Protein AF-0000000072257062 (afdb_homodimer)

InterPro domains:
  IPR001851 ABC transporter, permease [PF02653] (39-318)

pLDDT: mean 89.77, std 11.75, range [43.81, 98.81]

Sequence (664 aa):
MSDKYKDLLRKMAALAGLILLVIFFSVTNDYFFTSNNIMTVGLQTSTIALIGIGATCVILTGGIDLSTGSVVALSGVAAAMIVNAGVPVPLGMVLGILVGGICGLVNGILVTQMKLPPFIATLGMMMVARGLALYVTNAAPVSGMPESFAALGNGALFKIVEEGPNGLPKVVFAGIPYPVIIMIFITVLFTFALTKLKVGRYIYAIGSNEEAARLSGIKTNVVKIYAYVASGLLSGLTGVILASRLVTAQPNGGVAYELDAIASAVVGGTSLMGGVGTIPGTLIGSFIIGVLRNGLNMNGVSSFVQMIVIGLVIIVAVSLDQLRQSKKLGKKMSDKYKDLLRKMAALAGLILLVIFFSVTNDYFFTSNNIMTVGLQTSTIALIGIGATCVILTGGIDLSTGSVVALSGVAAAMIVNAGVPVPLGMVLGILVGGICGLVNGILVTQMKLPPFIATLGMMMVARGLALYVTNAAPVSGMPESFAALGNGALFKIVEEGPNGLPKVVFAGIPYPVIIMIFITVLFTFALTKLKVGRYIYAIGSNEEAARLSGIKTNVVKIYAYVASGLLSGLTGVILASRLVTAQPNGGVAYELDAIASAVVGGTSLMGGVGTIPGTLIGSFIIGVLRNGLNMNGVSSFVQMIVIGLVIIVAVSLDQLRQSKKLGKK

Solvent-accessible surface area (backbone atoms only — not comparable to full-atom values): 29947 Å² total; per-residue (Å²): 130,58,75,65,55,54,50,50,50,49,49,47,49,41,50,49,51,38,51,52,49,50,52,53,38,46,71,73,32,88,60,47,84,35,70,70,40,48,50,49,35,41,50,51,16,23,51,34,27,38,32,7,49,15,38,39,48,24,16,21,47,45,36,50,61,57,19,40,12,22,28,14,11,27,7,7,34,46,15,44,52,41,28,61,71,67,40,58,53,72,59,15,43,50,51,8,20,46,50,8,22,50,53,11,40,50,37,18,44,36,30,52,76,45,54,29,59,35,58,55,35,16,43,19,43,20,31,31,33,29,14,49,27,22,50,80,42,72,66,37,68,45,66,78,57,60,73,74,45,28,41,59,34,64,30,41,52,75,53,38,67,40,71,34,94,87,67,48,76,35,68,77,38,76,36,51,42,38,49,38,53,50,32,54,51,50,47,51,51,51,39,45,40,46,73,71,37,69,66,21,52,49,37,35,39,33,11,67,36,46,68,62,30,41,74,71,69,45,62,58,55,60,55,48,24,50,21,26,23,45,23,15,30,28,14,2,44,43,12,37,38,50,17,13,48,61,56,35,11,40,29,80,37,43,75,67,38,28,54,47,9,47,34,9,14,37,50,18,53,28,35,74,68,18,38,38,61,50,54,68,28,16,43,53,14,10,43,38,53,22,46,50,53,47,45,39,47,75,71,68,47,52,71,33,55,47,35,27,50,51,17,50,49,39,43,51,40,50,30,52,53,39,52,54,54,49,53,57,55,69,72,98,130,55,76,66,54,53,50,50,51,50,50,49,49,40,50,49,51,35,50,50,50,51,53,51,38,45,70,74,32,88,60,48,83,34,71,70,40,48,49,48,35,41,50,52,16,22,51,34,28,38,32,7,49,14,38,39,48,24,18,21,48,45,37,50,62,56,19,40,12,22,30,13,10,27,6,8,36,46,16,44,51,40,28,60,73,67,41,56,54,72,57,15,43,50,51,8,19,46,50,7,24,51,52,10,40,51,37,16,44,36,30,52,77,45,54,30,58,36,58,54,35,16,43,19,43,21,30,30,32,30,14,49,26,22,49,80,43,72,67,37,67,45,65,77,57,60,74,74,45,27,43,58,34,65,28,42,53,74,54,39,68,40,68,35,95,87,67,48,75,35,67,75,39,76,36,53,40,37,49,38,52,49,33,53,51,50,48,52,50,50,38,45,40,48,73,71,36,69,65,22,52,50,37,34,37,31,11,66,37,47,67,62,30,42,75,72,69,44,61,58,56,60,55,48,23,51,22,27,22,46,24,15,30,29,14,1,46,42,12,36,39,50,17,14,49,64,55,33,13,40,30,80,36,44,74,65,38,30,53,48,10,49,35,9,15,37,49,16,54,28,36,73,69,19,38,37,61,50,54,68,29,17,44,53,15,11,44,37,52,20,48,50,54,47,43,38,46,75,71,68,47,52,71,32,55,47,34,26,51,50,17,49,49,39,44,51,39,50,32,53,52,38,53,53,52,50,54,55,56,69,73,98

Structure (mmCIF, N/CA/C/O backbone):
data_AF-0000000072257062-model_v1
#
loop_
_entity.id
_entity.type
_entity.pdbx_description
1 polymer 'ABC D-ribose transporter permease protein RbsC'
#
loop_
_atom_site.group_PDB
_atom_site.id
_atom_site.type_symbol
_atom_site.label_atom_id
_atom_site.label_alt_id
_atom_site.label_comp_id
_atom_site.label_asym_id
_atom_site.label_entity_id
_atom_site.label_seq_id
_atom_site.pdbx_PDB_ins_code
_atom_site.Cartn_x
_atom_site.Cartn_y
_atom_sit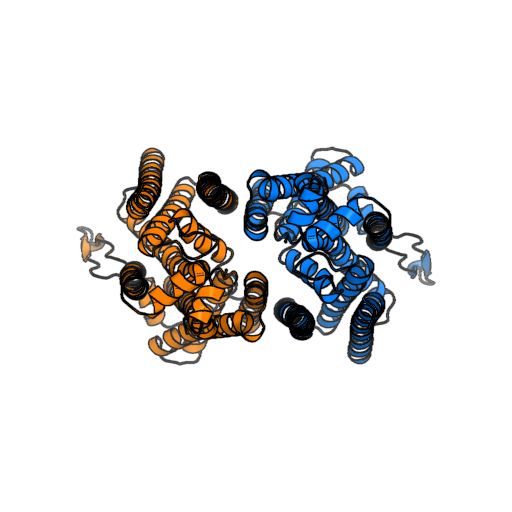e.Cartn_z
_atom_site.occupancy
_atom_site.B_iso_or_equiv
_atom_site.auth_seq_id
_atom_site.auth_comp_id
_atom_site.auth_asym_id
_atom_site.auth_atom_id
_atom_site.pdbx_PDB_model_num
ATOM 1 N N . MET A 1 1 ? -9.969 20 30.484 1 46.25 1 MET A N 1
ATOM 2 C CA . MET A 1 1 ? -8.609 20.375 30.109 1 46.25 1 MET A CA 1
ATOM 3 C C . MET A 1 1 ? -8.594 21.062 28.75 1 46.25 1 MET A C 1
ATOM 5 O O . MET A 1 1 ? -9.227 20.594 27.797 1 46.25 1 MET A O 1
ATOM 9 N N . SER A 1 2 ? -8.078 22.219 28.625 1 57.06 2 SER A N 1
ATOM 10 C CA . SER A 1 2 ? -8.086 23.062 27.422 1 57.06 2 SER A CA 1
ATOM 11 C C . SER A 1 2 ? -7.406 22.375 26.25 1 57.06 2 SER A C 1
ATOM 13 O O . SER A 1 2 ? -6.527 21.531 26.453 1 57.06 2 SER A O 1
ATOM 15 N N . ASP A 1 3 ? -7.926 22.344 25.078 1 62.56 3 ASP A N 1
ATOM 16 C CA . ASP A 1 3 ? -7.395 21.797 23.828 1 62.56 3 ASP A CA 1
ATOM 17 C C . ASP A 1 3 ? -5.895 22.078 23.703 1 62.56 3 ASP A C 1
ATOM 19 O O . ASP A 1 3 ? -5.145 21.25 23.188 1 62.56 3 ASP A O 1
ATOM 23 N N . LYS A 1 4 ? -5.508 23.172 24.312 1 64.25 4 LYS A N 1
ATOM 24 C CA . LYS A 1 4 ? -4.102 23.562 24.281 1 64.25 4 LYS A CA 1
ATOM 25 C C . LYS A 1 4 ? -3.262 22.656 25.188 1 64.25 4 LYS A C 1
ATOM 27 O O . LYS A 1 4 ? -2.143 22.281 24.828 1 64.25 4 LYS A O 1
ATOM 32 N N . TYR A 1 5 ? -3.834 22.344 26.312 1 66.31 5 TYR A N 1
ATOM 33 C CA . TYR A 1 5 ? -3.125 21.484 27.266 1 66.31 5 TYR A CA 1
ATOM 34 C C . TYR A 1 5 ? -2.979 20.078 26.719 1 66.31 5 TYR A C 1
ATOM 36 O O . TYR A 1 5 ? -1.929 19.453 26.891 1 66.31 5 TYR A O 1
ATOM 44 N N . LYS A 1 6 ? -3.959 19.703 26.062 1 68.88 6 LYS A N 1
ATOM 45 C CA . LYS A 1 6 ? -3.926 18.359 25.484 1 68.88 6 LYS A CA 1
ATOM 46 C C . LYS A 1 6 ? -2.875 18.266 24.375 1 68.88 6 LYS A C 1
ATOM 48 O O . LYS A 1 6 ? -2.176 17.25 24.266 1 68.88 6 LYS A O 1
ATOM 53 N N . ASP A 1 7 ? -2.719 19.312 23.688 1 71.38 7 ASP A N 1
ATOM 54 C CA . ASP A 1 7 ? -1.711 19.391 22.641 1 71.38 7 ASP A CA 1
ATOM 55 C C . ASP A 1 7 ? -0.302 19.375 23.219 1 71.38 7 ASP A C 1
ATOM 57 O O . ASP A 1 7 ? 0.594 18.719 22.688 1 71.38 7 ASP A O 1
ATOM 61 N N . LEU A 1 8 ? -0.219 20.047 24.266 1 72.81 8 LEU A N 1
ATOM 62 C CA . LEU A 1 8 ? 1.068 20.094 24.953 1 72.81 8 LEU A CA 1
ATOM 63 C C . LEU A 1 8 ? 1.453 18.734 25.516 1 72.81 8 LEU A C 1
ATOM 65 O O . LEU A 1 8 ? 2.613 18.328 25.422 1 72.81 8 LEU A O 1
ATOM 69 N N . LEU A 1 9 ? 0.492 18.078 26 1 72.88 9 LEU A N 1
ATOM 70 C CA . LEU A 1 9 ? 0.737 16.75 26.562 1 72.88 9 LEU A CA 1
ATOM 71 C C . LEU A 1 9 ? 1.148 15.766 25.484 1 72.88 9 LEU A C 1
ATOM 73 O O . LEU A 1 9 ? 2.018 14.922 25.703 1 72.88 9 LEU A O 1
ATOM 77 N N . ARG A 1 10 ? 0.587 15.945 24.359 1 74.38 10 ARG A N 1
ATOM 78 C CA . ARG A 1 10 ? 0.917 15.07 23.234 1 74.38 10 ARG A CA 1
ATOM 79 C C . ARG A 1 10 ? 2.35 15.305 22.766 1 74.38 10 ARG A C 1
ATOM 81 O O . ARG A 1 10 ? 3.084 14.352 22.5 1 74.38 10 ARG A O 1
ATOM 88 N N . LYS A 1 11 ? 2.625 16.453 22.719 1 76.44 11 LYS A N 1
ATOM 89 C CA . LYS A 1 11 ? 3.977 16.812 22.297 1 76.44 11 LYS A CA 1
ATOM 90 C C . LYS A 1 11 ? 5.012 16.328 23.312 1 76.44 11 LYS A C 1
ATOM 92 O O . LYS A 1 11 ? 6.082 15.844 22.922 1 76.44 11 LYS A O 1
ATOM 97 N N . MET A 1 12 ? 4.617 16.406 24.5 1 80.38 12 MET A N 1
ATOM 98 C CA . MET A 1 12 ? 5.527 15.984 25.562 1 80.38 12 MET A CA 1
ATOM 99 C C . MET A 1 12 ? 5.707 14.469 25.547 1 80.38 12 MET A C 1
ATOM 101 O O . MET A 1 12 ? 6.809 13.969 25.797 1 80.38 12 MET A O 1
ATOM 105 N N . ALA A 1 13 ? 4.645 13.852 25.203 1 79.31 13 ALA A N 1
ATOM 106 C CA . ALA A 1 13 ? 4.723 12.398 25.141 1 79.31 13 ALA A CA 1
ATOM 107 C C . ALA A 1 13 ? 5.633 11.945 24 1 79.31 13 ALA A C 1
ATOM 109 O O . ALA A 1 13 ? 6.426 11.016 24.172 1 79.31 13 ALA A O 1
ATOM 110 N N . ALA A 1 14 ? 5.465 12.578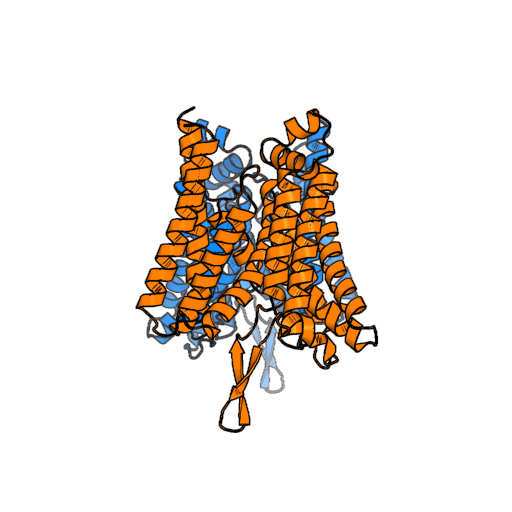 22.906 1 83.5 14 ALA A N 1
ATOM 111 C CA . ALA A 1 14 ? 6.309 12.242 21.766 1 83.5 14 ALA A CA 1
ATOM 112 C C . ALA A 1 14 ? 7.777 12.539 22.047 1 83.5 14 ALA A C 1
ATOM 114 O O . ALA A 1 14 ? 8.656 11.75 21.703 1 83.5 14 ALA A O 1
ATOM 115 N N . LEU A 1 15 ? 7.969 13.641 22.703 1 89.25 15 LEU A N 1
ATOM 116 C CA . LEU A 1 15 ? 9.336 14.031 23.047 1 89.25 15 LEU A CA 1
ATOM 117 C C . LEU A 1 15 ? 9.93 13.07 24.062 1 89.25 15 LEU A C 1
ATOM 119 O O . LEU A 1 15 ? 11.117 12.727 23.984 1 89.25 15 LEU A O 1
ATOM 123 N N . ALA A 1 16 ? 9.117 12.672 25 1 89.5 16 ALA A N 1
ATOM 124 C CA . ALA A 1 16 ? 9.57 11.703 25.984 1 89.5 16 ALA A CA 1
ATOM 125 C C . ALA A 1 16 ? 9.938 10.375 25.328 1 89.5 16 ALA A C 1
ATOM 127 O O . ALA A 1 16 ? 10.93 9.742 25.703 1 89.5 16 ALA A O 1
ATOM 128 N N . GLY A 1 17 ? 9.148 9.992 24.359 1 87.62 17 GLY A N 1
ATOM 129 C CA . GLY A 1 17 ? 9.453 8.781 23.625 1 87.62 17 GLY A CA 1
ATOM 130 C C . GLY A 1 17 ? 10.773 8.867 22.875 1 87.62 17 GLY A C 1
ATOM 131 O O . GLY A 1 17 ? 11.547 7.902 22.859 1 87.62 17 GLY A O 1
ATOM 132 N N . LEU A 1 18 ? 10.969 10.008 22.297 1 91.62 18 LEU A N 1
ATOM 133 C CA . LEU A 1 18 ? 12.219 10.219 21.578 1 91.62 18 LEU A CA 1
ATOM 134 C C . LEU A 1 18 ? 13.406 10.156 22.531 1 91.62 18 LEU A C 1
ATOM 136 O O . LEU A 1 18 ? 14.414 9.5 22.234 1 91.62 18 LEU A O 1
ATOM 140 N N . ILE A 1 19 ? 13.281 10.805 23.672 1 93.56 19 ILE A N 1
ATOM 141 C CA . ILE A 1 19 ? 14.367 10.844 24.641 1 93.56 19 ILE A CA 1
ATOM 142 C C . ILE A 1 19 ? 14.641 9.438 25.172 1 93.56 19 ILE A C 1
ATOM 144 O O . ILE A 1 19 ? 15.797 9.039 25.312 1 93.56 19 ILE A O 1
ATOM 148 N N . LEU A 1 20 ? 13.609 8.68 25.438 1 92.5 20 LEU A N 1
ATOM 149 C CA . LEU A 1 20 ? 13.75 7.309 25.906 1 92.5 20 LEU A CA 1
ATOM 150 C C . LEU A 1 20 ? 14.477 6.457 24.859 1 92.5 20 LEU A C 1
ATOM 152 O O . LEU A 1 20 ? 15.32 5.625 25.219 1 92.5 20 LEU A O 1
ATOM 156 N N . LEU A 1 21 ? 14.125 6.672 23.641 1 92.25 21 LEU A N 1
ATOM 157 C CA . LEU A 1 21 ? 14.781 5.93 22.562 1 92.25 21 LEU A CA 1
ATOM 158 C C . LEU A 1 21 ? 16.266 6.285 22.469 1 92.25 21 LEU A C 1
ATOM 160 O O . LEU A 1 21 ? 17.094 5.406 22.281 1 92.25 21 LEU A O 1
ATOM 164 N N . VAL A 1 22 ? 16.531 7.574 22.594 1 93.19 22 VAL A N 1
ATOM 165 C CA . VAL A 1 22 ? 17.906 8.047 22.531 1 93.19 22 VAL A CA 1
ATOM 166 C C . VAL A 1 22 ? 18.719 7.453 23.688 1 93.19 22 VAL A C 1
ATOM 168 O O . VAL A 1 22 ? 19.828 6.98 23.484 1 93.19 22 VAL A O 1
ATOM 171 N N . ILE A 1 23 ? 18.141 7.457 24.844 1 93.19 23 ILE A N 1
ATOM 172 C CA . ILE A 1 23 ? 18.812 6.887 26.016 1 93.19 23 ILE A CA 1
ATOM 173 C C . ILE A 1 23 ? 19.016 5.387 25.812 1 93.19 23 ILE A C 1
ATOM 175 O O . ILE A 1 23 ? 20.109 4.863 26.062 1 93.19 23 ILE A O 1
ATOM 179 N N . PHE A 1 24 ? 18.047 4.719 25.344 1 93.62 24 PHE A N 1
ATOM 180 C CA . PHE A 1 24 ? 18.109 3.275 25.125 1 93.62 24 PHE A CA 1
ATOM 181 C C . PHE A 1 24 ? 19.234 2.92 24.156 1 93.62 24 PHE A C 1
ATOM 183 O O . PHE A 1 24 ? 20.062 2.057 24.469 1 93.62 24 PHE A O 1
ATOM 190 N N . PHE A 1 25 ? 19.281 3.633 23.031 1 93.12 25 PHE A N 1
ATOM 191 C CA . PHE A 1 25 ? 20.281 3.275 22.031 1 93.12 25 PHE A CA 1
ATOM 192 C C . PHE A 1 25 ? 21.656 3.785 22.438 1 93.12 25 PHE A C 1
ATOM 194 O O . PHE A 1 25 ? 22.672 3.236 22 1 93.12 25 PHE A O 1
ATOM 201 N N . SER A 1 26 ? 21.703 4.82 23.25 1 91.06 26 SER A N 1
ATOM 202 C CA . SER A 1 26 ? 22.984 5.305 23.766 1 91.06 26 SER A CA 1
ATOM 203 C C . SER A 1 26 ? 23.641 4.273 24.688 1 91.06 26 SER A C 1
ATOM 205 O O . SER A 1 26 ? 24.859 4.164 24.734 1 91.06 26 SER A O 1
ATOM 207 N N . VAL A 1 27 ? 22.844 3.545 25.344 1 92.19 27 VAL A N 1
ATOM 208 C CA . VAL A 1 27 ? 23.344 2.547 26.281 1 92.19 27 VAL A CA 1
ATOM 209 C C . VAL A 1 27 ? 23.672 1.257 25.531 1 92.19 27 VAL A C 1
ATOM 211 O O . VAL A 1 27 ? 24.609 0.536 25.906 1 92.19 27 VAL A O 1
ATOM 214 N N . THR A 1 28 ? 23.047 0.992 24.516 1 91.75 28 THR A N 1
ATOM 215 C CA . THR A 1 28 ? 23.203 -0.284 23.828 1 91.75 28 THR A CA 1
ATOM 216 C C . THR A 1 28 ? 24.328 -0.211 22.797 1 91.75 28 THR A C 1
ATOM 218 O O . THR A 1 28 ? 24.828 -1.242 22.344 1 91.75 28 THR A O 1
ATOM 221 N N . ASN A 1 29 ? 24.688 1.008 22.406 1 90.44 29 ASN A N 1
ATOM 222 C CA . ASN A 1 29 ? 25.766 1.177 21.422 1 90.44 29 ASN A CA 1
ATOM 223 C C . ASN A 1 29 ? 26.688 2.332 21.812 1 90.44 29 ASN A C 1
ATOM 225 O O . ASN A 1 29 ? 26.25 3.484 21.859 1 90.44 29 ASN A O 1
ATOM 229 N N . ASP A 1 30 ? 27.906 2.111 21.859 1 87.94 30 ASP A N 1
ATOM 230 C CA . ASP A 1 30 ? 28.891 3.092 22.312 1 87.94 30 ASP A CA 1
ATOM 231 C C . ASP A 1 30 ? 29.109 4.184 21.266 1 87.94 30 ASP A C 1
ATOM 233 O O . ASP A 1 30 ? 29.578 5.277 21.578 1 87.94 30 ASP A O 1
ATOM 237 N N . TYR A 1 31 ? 28.781 3.904 20.109 1 86.38 31 TYR A N 1
ATOM 238 C CA . TYR A 1 31 ? 29.062 4.848 19.031 1 86.38 31 TYR A CA 1
ATOM 239 C C . TYR A 1 31 ? 27.844 5.695 18.719 1 86.38 31 TYR A C 1
ATOM 241 O O . TYR A 1 31 ? 27.859 6.477 17.766 1 86.38 31 TYR A O 1
ATOM 249 N N . PHE A 1 32 ? 26.891 5.586 19.562 1 90.81 32 PHE A N 1
ATOM 250 C CA . PHE A 1 32 ? 25.641 6.262 19.266 1 90.81 32 PHE A CA 1
ATOM 251 C C . PHE A 1 32 ? 25.812 7.777 19.297 1 90.81 32 PHE A C 1
ATOM 253 O O . PHE A 1 32 ? 25.266 8.484 18.453 1 90.81 32 PHE A O 1
ATOM 260 N N . PHE A 1 33 ? 26.609 8.367 20.188 1 87.5 33 PHE A N 1
ATOM 261 C CA . PHE A 1 33 ? 26.734 9.812 20.344 1 87.5 33 PHE A CA 1
ATOM 262 C C . PHE A 1 33 ? 27.953 10.344 19.594 1 87.5 33 PHE A C 1
ATOM 264 O O . PHE A 1 33 ? 28.391 11.469 19.844 1 87.5 33 PHE A O 1
ATOM 271 N N . THR A 1 34 ? 28.422 9.633 18.688 1 85.69 34 THR A N 1
ATOM 272 C CA . THR A 1 34 ? 29.531 10.133 17.875 1 85.69 34 THR A CA 1
ATOM 273 C C . THR A 1 34 ? 29.016 11.156 16.859 1 85.69 34 THR A C 1
ATOM 275 O O . THR A 1 34 ? 27.844 11.141 16.484 1 85.69 34 THR A O 1
ATOM 278 N N . SER A 1 35 ? 29.875 12.062 16.484 1 82.81 35 SER A N 1
ATOM 279 C CA . SER A 1 35 ? 29.516 13.086 15.516 1 82.81 35 SER A CA 1
ATOM 280 C C . SER A 1 35 ? 29.062 12.461 14.203 1 82.81 35 SER A C 1
ATOM 282 O O . SER A 1 35 ? 28.109 12.945 13.578 1 82.81 35 SER A O 1
ATOM 284 N N . ASN A 1 36 ? 29.734 11.398 13.836 1 83.81 36 ASN A N 1
ATOM 285 C CA . ASN A 1 36 ? 29.375 10.711 12.609 1 83.81 36 ASN A CA 1
ATOM 286 C C . ASN A 1 36 ? 27.953 10.156 12.672 1 83.81 36 ASN A C 1
ATOM 288 O O . ASN A 1 36 ? 27.188 10.273 11.711 1 83.81 36 ASN A O 1
ATOM 292 N N . ASN A 1 37 ? 27.625 9.617 13.812 1 89.69 37 ASN A N 1
ATOM 293 C CA . ASN A 1 37 ? 26.297 9.031 13.938 1 89.69 37 ASN A CA 1
ATOM 294 C C . ASN A 1 37 ? 25.219 10.102 14.031 1 89.69 37 ASN A C 1
ATOM 296 O O . ASN A 1 37 ? 24.125 9.93 13.508 1 89.69 37 ASN A O 1
ATOM 300 N N . ILE A 1 38 ? 25.516 11.125 14.633 1 88.5 38 ILE A N 1
ATOM 301 C CA . ILE A 1 38 ? 24.562 12.219 14.734 1 88.5 38 ILE A CA 1
ATOM 302 C C . ILE A 1 38 ? 24.25 12.773 13.352 1 88.5 38 ILE A C 1
ATOM 304 O O . ILE A 1 38 ? 23.094 13.086 13.039 1 88.5 38 ILE A O 1
ATOM 308 N N . MET A 1 39 ? 25.281 12.836 12.586 1 86.69 39 MET A N 1
ATOM 309 C CA . MET A 1 39 ? 25.078 13.297 11.219 1 86.69 39 MET A CA 1
ATOM 310 C C . MET A 1 39 ? 24.266 12.289 10.422 1 86.69 39 MET A C 1
ATOM 312 O O . MET A 1 39 ? 23.406 12.672 9.617 1 86.69 39 MET A O 1
ATOM 316 N N . THR A 1 40 ? 24.484 11.055 10.688 1 88.31 40 THR A N 1
ATOM 317 C CA . THR A 1 40 ? 23.734 10.008 10 1 88.31 40 THR A CA 1
ATOM 318 C C . THR A 1 40 ? 22.266 10.039 10.406 1 88.31 40 THR A C 1
ATOM 320 O O . THR A 1 40 ? 21.375 9.875 9.57 1 88.31 40 THR A O 1
ATOM 323 N N . VAL A 1 41 ? 22.047 10.227 11.594 1 91.75 41 VAL A N 1
ATOM 324 C CA . VAL A 1 41 ? 20.672 10.352 12.094 1 91.75 41 VAL A CA 1
ATOM 325 C C . VAL A 1 41 ? 20 11.57 11.469 1 91.75 41 VAL A C 1
ATOM 327 O O . VAL A 1 41 ? 18.844 11.5 11.062 1 91.75 41 VAL A O 1
ATOM 330 N N . GLY A 1 42 ? 20.734 12.641 11.391 1 92.06 42 GLY A N 1
ATOM 331 C CA . GLY A 1 42 ? 20.203 13.844 10.773 1 92.06 42 GLY A CA 1
ATOM 332 C C . GLY A 1 42 ? 19.828 13.648 9.32 1 92.06 42 GLY A C 1
ATOM 333 O O . GLY A 1 42 ? 18.75 14.086 8.883 1 92.06 42 GLY A O 1
ATOM 334 N N . LEU A 1 43 ? 20.703 12.969 8.656 1 90.75 43 LEU A N 1
ATOM 335 C CA . LEU A 1 43 ? 20.469 12.719 7.234 1 90.75 43 LEU A CA 1
ATOM 336 C C . LEU A 1 43 ? 19.266 11.812 7.039 1 90.75 43 LEU A C 1
ATOM 338 O O . LEU A 1 43 ? 18.391 12.086 6.203 1 90.75 43 LEU A O 1
ATOM 342 N N . GLN A 1 44 ? 19.172 10.758 7.793 1 91.25 44 GLN A N 1
ATOM 343 C CA . GLN A 1 44 ? 18.062 9.82 7.707 1 91.25 44 GLN A CA 1
ATOM 344 C C . GLN A 1 44 ? 16.75 10.484 8.109 1 91.25 44 GLN A C 1
ATOM 346 O O . GLN A 1 44 ? 15.719 10.289 7.457 1 91.25 44 GLN A O 1
ATOM 351 N N . THR A 1 45 ? 16.828 11.203 9.109 1 95.56 45 THR A N 1
ATOM 352 C CA . THR A 1 45 ? 15.641 11.891 9.609 1 95.56 45 THR A CA 1
ATOM 353 C C . THR A 1 45 ? 15.164 12.938 8.609 1 95.56 45 THR A C 1
ATOM 355 O O . THR A 1 45 ? 13.961 13.156 8.461 1 95.56 45 THR A O 1
ATOM 358 N N . SER A 1 46 ? 16.125 13.57 7.965 1 96.44 46 SER A N 1
ATOM 359 C CA . SER A 1 46 ? 15.742 14.594 6.996 1 96.44 46 SER A CA 1
ATOM 360 C C . SER A 1 46 ? 14.859 14.008 5.898 1 96.44 46 SER A C 1
ATOM 362 O O . SER A 1 46 ? 13.875 14.633 5.488 1 96.44 46 SER A O 1
ATOM 364 N N . THR A 1 47 ? 15.188 12.852 5.434 1 96.06 47 THR A N 1
ATOM 365 C CA . THR A 1 47 ? 14.391 12.164 4.414 1 96.06 47 THR A CA 1
ATOM 366 C C . THR A 1 47 ? 12.992 11.859 4.934 1 96.06 47 THR A C 1
ATOM 368 O O . THR A 1 47 ? 12 12.156 4.266 1 96.06 47 THR A O 1
ATOM 371 N N . ILE A 1 48 ? 12.906 11.391 6.133 1 97 48 ILE A N 1
ATOM 372 C CA . ILE A 1 48 ? 11.641 11.008 6.742 1 97 48 ILE A CA 1
ATOM 373 C C . ILE A 1 48 ? 10.812 12.258 7.035 1 97 48 ILE A C 1
ATOM 375 O O . ILE A 1 48 ? 9.594 12.266 6.82 1 97 48 ILE A O 1
ATOM 379 N N . ALA A 1 49 ? 11.492 13.25 7.457 1 98.31 49 ALA A N 1
ATOM 380 C CA . ALA A 1 49 ? 10.805 14.484 7.828 1 98.31 49 ALA A CA 1
ATOM 381 C C . ALA A 1 49 ? 10.188 15.156 6.602 1 98.31 49 ALA A C 1
ATOM 383 O O . ALA A 1 49 ? 9.055 15.648 6.664 1 98.31 49 ALA A O 1
ATOM 384 N N . LEU A 1 50 ? 10.914 15.195 5.535 1 98.56 50 LEU A N 1
ATOM 385 C CA . LEU A 1 50 ? 10.414 15.852 4.332 1 98.56 50 LEU A CA 1
ATOM 386 C C . LEU A 1 50 ? 9.156 15.156 3.816 1 98.56 50 LEU A C 1
ATOM 388 O O . LEU A 1 50 ? 8.141 15.812 3.562 1 98.56 50 LEU A O 1
ATOM 392 N N . ILE A 1 51 ? 9.203 13.867 3.715 1 98.38 51 ILE A N 1
ATOM 393 C CA . ILE A 1 51 ? 8.023 13.156 3.229 1 98.38 51 ILE A CA 1
ATOM 394 C C . ILE A 1 51 ? 6.945 13.156 4.309 1 98.38 51 ILE A C 1
ATOM 396 O O . ILE A 1 51 ? 5.75 13.164 3.998 1 98.38 51 ILE A O 1
ATOM 400 N N . GLY A 1 52 ? 7.348 13.156 5.566 1 98.25 52 GLY A N 1
ATOM 401 C CA . GLY A 1 52 ? 6.398 13.227 6.668 1 98.25 52 GLY A CA 1
ATOM 402 C C . GLY A 1 52 ? 5.598 14.516 6.68 1 98.25 52 GLY A C 1
ATOM 403 O O . GLY A 1 52 ? 4.395 14.5 6.938 1 98.25 52 GLY A O 1
ATOM 404 N N . ILE A 1 53 ? 6.297 15.594 6.441 1 98.5 53 ILE A N 1
ATOM 405 C CA . ILE A 1 53 ? 5.633 16.891 6.387 1 98.5 53 ILE A CA 1
ATOM 406 C C . ILE A 1 53 ? 4.605 16.906 5.258 1 98.5 53 ILE A C 1
ATOM 408 O O . ILE A 1 53 ? 3.488 17.391 5.426 1 98.5 53 ILE A O 1
ATOM 412 N N . GLY A 1 54 ? 4.996 16.359 4.102 1 98.5 54 GLY A N 1
ATOM 413 C CA . GLY A 1 54 ? 4.035 16.203 3.02 1 98.5 54 GLY A CA 1
ATOM 414 C C . GLY A 1 54 ? 2.832 15.367 3.406 1 98.5 54 GLY A C 1
ATOM 415 O O . GLY A 1 54 ? 1.691 15.758 3.15 1 98.5 54 GLY A O 1
ATOM 416 N N . ALA A 1 55 ? 3.092 14.289 4.039 1 97.69 55 ALA A N 1
ATOM 417 C CA . ALA A 1 55 ? 2.018 13.414 4.492 1 97.69 55 ALA A CA 1
ATOM 418 C C . ALA A 1 55 ? 1.11 14.125 5.492 1 97.69 55 ALA A C 1
ATOM 420 O O . ALA A 1 55 ? -0.108 13.93 5.48 1 97.69 55 ALA A O 1
ATOM 421 N N . THR A 1 56 ? 1.709 14.906 6.359 1 97.88 56 THR A N 1
ATOM 422 C CA . THR A 1 56 ? 0.946 15.633 7.367 1 97.88 56 THR A CA 1
ATOM 423 C C . THR A 1 56 ? -0.068 16.562 6.711 1 97.88 56 THR A C 1
ATOM 425 O O . THR A 1 56 ? -1.224 16.625 7.133 1 97.88 56 THR A O 1
ATOM 428 N N . CYS A 1 57 ? 0.323 17.266 5.68 1 98.38 57 CYS A N 1
ATOM 429 C CA . CYS A 1 57 ? -0.583 18.172 4.984 1 98.38 57 CYS A CA 1
ATOM 430 C C . CYS A 1 57 ? -1.788 17.422 4.43 1 98.38 57 CYS A C 1
ATOM 432 O O . CYS A 1 57 ? -2.918 17.906 4.512 1 98.38 57 CYS A O 1
ATOM 434 N N . VAL A 1 58 ? -1.54 16.266 3.916 1 98.31 58 VAL A N 1
ATOM 435 C CA . VAL A 1 58 ? -2.609 15.484 3.314 1 98.31 58 VAL A CA 1
ATOM 436 C C . VAL A 1 58 ? -3.482 14.875 4.41 1 98.31 58 VAL A C 1
ATOM 438 O O . VAL A 1 58 ? -4.711 14.906 4.32 1 98.31 58 VAL A O 1
ATOM 441 N N . ILE A 1 59 ? -2.857 14.383 5.453 1 96.56 59 ILE A N 1
ATOM 442 C CA . ILE A 1 59 ? -3.574 13.727 6.539 1 96.56 59 ILE A CA 1
ATOM 443 C C . ILE A 1 59 ? -4.449 14.742 7.27 1 96.56 59 ILE A C 1
ATOM 445 O O . ILE A 1 59 ? -5.562 14.422 7.691 1 96.56 59 ILE A O 1
ATOM 449 N N . LEU A 1 60 ? -4.047 15.93 7.383 1 97.31 60 LEU A N 1
ATOM 450 C CA . LEU A 1 60 ? -4.809 16.969 8.062 1 97.31 60 LEU A CA 1
ATOM 451 C C . LEU A 1 60 ? -6.141 17.203 7.355 1 97.31 60 LEU A C 1
ATOM 453 O O . LEU A 1 60 ? -7.109 17.641 7.984 1 97.31 60 LEU A O 1
ATOM 457 N N . THR A 1 61 ? -6.172 16.922 6.074 1 97.31 61 THR A N 1
ATOM 458 C CA . THR A 1 61 ? -7.414 17.094 5.328 1 97.31 61 THR A CA 1
ATOM 459 C C . THR A 1 61 ? -8.273 15.836 5.395 1 97.31 61 THR A C 1
ATOM 461 O O . THR A 1 61 ? -9.352 15.789 4.805 1 97.31 61 THR A O 1
ATOM 464 N N . GLY A 1 62 ? -7.746 14.852 6 1 94.12 62 GLY A N 1
ATOM 465 C CA . GLY A 1 62 ? -8.477 13.602 6.09 1 94.12 62 GLY A CA 1
ATOM 466 C C . GLY A 1 62 ? -8.094 12.609 5.004 1 94.12 62 GLY A C 1
ATOM 467 O O . GLY A 1 62 ? -8.758 11.586 4.832 1 94.12 62 GLY A O 1
ATOM 468 N N . GLY A 1 63 ? -7.066 12.93 4.277 1 94.38 63 GLY A N 1
ATOM 469 C CA . GLY A 1 63 ? -6.617 12.047 3.209 1 94.38 63 GLY A CA 1
ATOM 470 C C . GLY A 1 63 ? -5.344 11.297 3.549 1 94.38 63 GLY A C 1
ATOM 471 O O . GLY A 1 63 ? -4.836 11.398 4.668 1 94.38 63 GLY A O 1
ATOM 472 N N . ILE A 1 64 ? -4.906 10.391 2.672 1 93.38 64 ILE A N 1
ATOM 473 C CA . ILE A 1 64 ? -3.672 9.625 2.793 1 93.38 64 ILE A CA 1
ATOM 474 C C . ILE A 1 64 ? -2.971 9.555 1.438 1 93.38 64 ILE A C 1
ATOM 476 O O . ILE A 1 64 ? -3.627 9.477 0.396 1 93.38 64 ILE A O 1
ATOM 480 N N . ASP A 1 65 ? -1.775 9.711 1.451 1 96.31 65 ASP A N 1
ATOM 481 C CA . ASP A 1 65 ? -0.985 9.586 0.23 1 96.31 65 ASP A CA 1
ATOM 482 C C . ASP A 1 65 ? -0.046 8.383 0.305 1 96.31 65 ASP A C 1
ATOM 484 O O . ASP A 1 65 ? 1.018 8.453 0.923 1 96.31 65 ASP A O 1
ATOM 488 N N . LEU A 1 66 ? -0.358 7.359 -0.405 1 92.56 66 LEU A N 1
ATOM 489 C CA . LEU A 1 66 ? 0.442 6.141 -0.365 1 92.56 66 LEU A CA 1
ATOM 490 C C . LEU A 1 66 ? 1.476 6.133 -1.487 1 92.56 66 LEU A C 1
ATOM 492 O O . LEU A 1 66 ? 2.314 5.23 -1.558 1 92.56 66 LEU A O 1
ATOM 496 N N . SER A 1 67 ? 1.445 7.117 -2.309 1 96.31 67 SER A N 1
ATOM 497 C CA . SER A 1 67 ? 2.295 7.098 -3.494 1 96.31 67 SER A CA 1
ATOM 498 C C . SER A 1 67 ? 3.66 7.711 -3.207 1 96.31 67 SER A C 1
ATOM 500 O O . SER A 1 67 ? 4.543 7.707 -4.066 1 96.31 67 SER A O 1
ATOM 502 N N . THR A 1 68 ? 3.838 8.203 -2.008 1 96.88 68 THR A N 1
ATOM 503 C CA . THR A 1 68 ? 5.012 8.984 -1.64 1 96.88 68 THR A CA 1
ATOM 504 C C . THR A 1 68 ? 6.293 8.242 -2.014 1 96.88 68 THR A C 1
ATOM 506 O O . THR A 1 68 ? 7.191 8.82 -2.631 1 96.88 68 THR A O 1
ATOM 509 N N . GLY A 1 69 ? 6.402 7.031 -1.691 1 95.62 69 GLY A N 1
ATOM 510 C CA . GLY A 1 69 ? 7.609 6.27 -1.975 1 95.62 69 GLY A CA 1
ATOM 511 C C . GLY A 1 69 ? 7.91 6.152 -3.457 1 95.62 69 GLY A C 1
ATOM 512 O O . GLY A 1 69 ? 9.047 6.367 -3.885 1 95.62 69 GLY A O 1
ATOM 513 N N . SER A 1 70 ? 6.941 5.797 -4.242 1 96.62 70 SER A N 1
ATOM 514 C CA . SER A 1 70 ? 7.105 5.652 -5.684 1 96.62 70 SER A CA 1
ATOM 515 C C . SER A 1 70 ? 7.402 6.996 -6.344 1 96.62 70 SER A C 1
ATOM 517 O O . SER A 1 70 ? 8.156 7.062 -7.316 1 96.62 70 SER A O 1
ATOM 519 N N . VAL A 1 71 ? 6.816 8.031 -5.816 1 98.38 71 VAL A N 1
ATOM 520 C CA . VAL A 1 71 ? 7.027 9.367 -6.359 1 98.38 71 VAL A CA 1
ATOM 521 C C . VAL A 1 71 ? 8.453 9.836 -6.059 1 98.38 71 VAL A C 1
ATOM 523 O O . VAL A 1 71 ? 9.078 10.508 -6.879 1 98.38 71 VAL A O 1
ATOM 526 N N . VAL A 1 72 ? 8.945 9.453 -4.91 1 98.38 72 VAL A N 1
ATOM 527 C CA . VAL A 1 72 ? 10.336 9.727 -4.559 1 98.38 72 VAL A CA 1
ATOM 528 C C . VAL A 1 72 ? 11.266 9.094 -5.594 1 98.38 72 VAL A C 1
ATOM 530 O O . VAL A 1 72 ? 12.156 9.75 -6.121 1 98.38 72 VAL A O 1
ATOM 533 N N . ALA A 1 73 ? 11 7.852 -5.898 1 97.88 73 ALA A N 1
ATOM 534 C CA . ALA A 1 73 ? 11.828 7.129 -6.859 1 97.88 73 ALA A CA 1
ATOM 535 C C . ALA A 1 73 ? 11.727 7.75 -8.25 1 97.88 73 ALA A C 1
ATOM 537 O O . ALA A 1 73 ? 12.742 7.977 -8.914 1 97.88 73 ALA A O 1
ATOM 538 N N . LEU A 1 74 ? 10.539 8.031 -8.641 1 98.38 74 LEU A N 1
ATOM 539 C CA . LEU A 1 74 ? 10.305 8.57 -9.977 1 98.38 74 LEU A CA 1
ATOM 540 C C . LEU A 1 74 ? 10.961 9.938 -10.133 1 98.38 74 LEU A C 1
ATOM 542 O O . LEU A 1 74 ? 11.555 10.234 -11.172 1 98.38 74 LEU A O 1
ATOM 546 N N . SER A 1 75 ? 10.836 10.742 -9.172 1 98.75 75 SER A N 1
ATOM 547 C CA . SER A 1 75 ? 11.406 12.086 -9.219 1 98.75 75 SER A CA 1
ATOM 548 C C . SER A 1 75 ? 12.93 12.039 -9.266 1 98.75 75 SER A C 1
ATOM 550 O O . SER A 1 75 ? 13.547 12.797 -10.008 1 98.75 75 SER A O 1
ATOM 552 N N . GLY A 1 76 ? 13.516 11.203 -8.445 1 98.31 76 GLY A N 1
ATOM 553 C CA . GLY A 1 76 ? 14.961 11.031 -8.508 1 98.31 76 GLY A CA 1
ATOM 554 C C . GLY A 1 76 ? 15.445 10.555 -9.867 1 98.31 76 GLY A C 1
ATOM 555 O O . GLY A 1 76 ? 16.422 11.094 -10.406 1 98.31 76 GLY A O 1
ATOM 556 N N . VAL A 1 77 ? 14.75 9.578 -10.398 1 98.38 77 VAL A N 1
ATOM 557 C CA . VAL A 1 77 ? 15.078 9.023 -11.711 1 98.38 77 VAL A CA 1
ATOM 558 C C . VAL A 1 77 ? 14.93 10.102 -12.781 1 98.38 77 VAL A C 1
ATOM 560 O O . VAL A 1 77 ? 15.789 10.242 -13.656 1 98.38 77 VAL A O 1
ATOM 563 N N . ALA A 1 78 ? 13.836 10.844 -12.719 1 98.56 78 ALA A N 1
ATOM 564 C CA . ALA A 1 78 ? 13.594 11.914 -13.688 1 98.56 78 ALA A CA 1
ATOM 565 C C . ALA A 1 78 ? 14.711 12.953 -13.648 1 98.56 78 ALA A C 1
ATOM 567 O O . ALA A 1 78 ? 15.242 13.336 -14.688 1 98.56 78 ALA A O 1
ATOM 568 N N . ALA A 1 79 ? 15.086 13.359 -12.477 1 98.38 79 ALA A N 1
ATOM 569 C CA . ALA A 1 79 ? 16.156 14.336 -12.336 1 98.38 79 ALA A CA 1
ATOM 570 C C . ALA A 1 79 ? 17.469 13.812 -12.922 1 98.38 79 ALA A C 1
ATOM 572 O O . ALA A 1 79 ? 18.156 14.523 -13.656 1 98.38 79 ALA A O 1
ATOM 573 N N . ALA A 1 80 ? 17.781 12.594 -12.562 1 97.94 80 ALA A N 1
ATOM 574 C CA . ALA A 1 80 ? 19.031 11.977 -13.023 1 97.94 80 ALA A CA 1
ATOM 575 C C . ALA A 1 80 ? 19.047 11.867 -14.547 1 97.94 80 ALA A C 1
ATOM 577 O O . ALA A 1 80 ? 20.047 12.203 -15.188 1 97.94 80 ALA A O 1
ATOM 578 N N . MET A 1 81 ? 17.953 11.445 -15.094 1 97.94 81 MET A N 1
ATOM 579 C CA . MET A 1 81 ? 17.875 11.242 -16.547 1 97.94 81 MET A CA 1
ATOM 580 C C . MET A 1 81 ? 17.938 12.578 -17.281 1 97.94 81 MET A C 1
ATOM 582 O O . MET A 1 81 ? 18.547 12.68 -18.344 1 97.94 81 MET A O 1
ATOM 586 N N . ILE A 1 82 ? 17.281 13.578 -16.781 1 97.69 82 ILE A N 1
ATOM 587 C CA . ILE A 1 82 ? 17.266 14.898 -17.406 1 97.69 82 ILE A CA 1
ATOM 588 C C . ILE A 1 82 ? 18.656 15.508 -17.391 1 97.69 82 ILE A C 1
ATOM 590 O O . ILE A 1 82 ? 19.109 16.062 -18.391 1 97.69 82 ILE A O 1
ATOM 594 N N . VAL A 1 83 ? 19.328 15.352 -16.297 1 97.38 83 VAL A N 1
ATOM 595 C CA . VAL A 1 83 ? 20.688 15.875 -16.172 1 97.38 83 VAL A CA 1
ATOM 596 C C . VAL A 1 83 ? 21.625 15.117 -17.125 1 97.38 83 VAL A C 1
ATOM 598 O O . VAL A 1 83 ? 22.469 15.719 -17.781 1 97.38 83 VAL A O 1
ATOM 601 N N . ASN A 1 84 ? 21.438 13.797 -17.156 1 96.88 84 ASN A N 1
ATOM 602 C CA . ASN A 1 84 ? 22.25 12.984 -18.062 1 96.88 84 ASN A CA 1
ATOM 603 C C . ASN A 1 84 ? 22 13.336 -19.531 1 96.88 84 ASN A C 1
ATOM 605 O O . ASN A 1 84 ? 22.844 13.102 -20.391 1 96.88 84 ASN A O 1
ATOM 609 N N . ALA A 1 85 ? 20.859 13.891 -19.828 1 96.62 85 ALA A N 1
ATOM 610 C CA . ALA A 1 85 ? 20.516 14.305 -21.188 1 96.62 85 ALA A CA 1
ATOM 611 C C . ALA A 1 85 ? 21.156 15.648 -21.531 1 96.62 85 ALA A C 1
ATOM 613 O O . ALA A 1 85 ? 20.984 16.156 -22.641 1 96.62 85 ALA A O 1
ATOM 614 N N . GLY A 1 86 ? 21.812 16.312 -20.547 1 95.19 86 GLY A N 1
ATOM 615 C CA . GLY A 1 86 ? 22.562 17.516 -20.844 1 95.19 86 GLY A CA 1
ATOM 616 C C . GLY A 1 86 ? 22 18.766 -20.188 1 95.19 86 GLY A C 1
ATOM 617 O O . GLY A 1 86 ? 22.547 19.859 -20.328 1 95.19 86 GLY A O 1
ATOM 618 N N . VAL A 1 87 ? 20.969 18.609 -19.531 1 96.75 87 VAL A N 1
ATOM 619 C CA . VAL A 1 87 ? 20.344 19.734 -18.844 1 96.75 87 VAL A CA 1
ATOM 620 C C . VAL A 1 87 ? 21.172 20.109 -17.609 1 96.75 87 VAL A C 1
ATOM 622 O O . VAL A 1 87 ? 21.688 19.234 -16.906 1 96.75 87 VAL A O 1
ATOM 625 N N . PRO A 1 88 ? 21.328 21.422 -17.422 1 97.12 88 PRO A N 1
ATOM 626 C CA . PRO A 1 88 ? 22.078 21.844 -16.234 1 97.12 88 PRO A CA 1
ATOM 627 C C . PRO A 1 88 ? 21.5 21.25 -14.938 1 97.12 88 PRO A C 1
ATOM 629 O O . PRO A 1 88 ? 20.281 21.141 -14.789 1 97.12 88 PRO A O 1
ATOM 632 N N . VAL A 1 89 ? 22.344 20.922 -14.031 1 96.44 89 VAL A N 1
ATOM 633 C CA . VAL A 1 89 ? 22.047 20.172 -12.82 1 96.44 89 VAL A CA 1
ATOM 634 C C . VAL A 1 89 ? 20.938 20.875 -12.039 1 96.44 89 VAL A C 1
ATOM 636 O O . VAL A 1 89 ? 19.938 20.25 -11.688 1 96.44 89 VAL A O 1
ATOM 639 N N . PRO A 1 90 ? 21.031 22.172 -11.781 1 96.38 90 PRO A N 1
ATOM 640 C CA . PRO A 1 90 ? 19.969 22.812 -11 1 96.38 90 PRO A CA 1
ATOM 641 C C . PRO A 1 90 ? 18.609 22.734 -11.68 1 96.38 90 PRO A C 1
ATOM 643 O O . PRO A 1 90 ? 17.594 22.516 -11.008 1 96.38 90 PRO A O 1
ATOM 646 N N . LEU A 1 91 ? 18.594 22.844 -12.969 1 97.19 91 LEU A N 1
ATOM 647 C CA . LEU A 1 91 ? 17.344 22.766 -13.703 1 97.19 91 LEU A CA 1
ATOM 648 C C . LEU A 1 91 ? 16.797 21.328 -13.688 1 97.19 91 LEU A C 1
ATOM 650 O O . LEU A 1 91 ? 15.586 21.125 -13.57 1 97.19 91 LEU A O 1
ATOM 654 N N . GLY A 1 92 ? 17.719 20.391 -13.875 1 97.62 92 GLY A N 1
ATOM 655 C CA . GLY A 1 92 ? 17.297 19 -13.797 1 97.62 92 GLY A CA 1
ATOM 656 C C . GLY A 1 92 ? 16.703 18.625 -12.453 1 97.62 92 GLY A C 1
ATOM 657 O O . GLY A 1 92 ? 15.727 17.875 -12.383 1 97.62 92 GLY A O 1
ATOM 658 N N . MET A 1 93 ? 17.266 19.156 -11.445 1 97.62 93 MET A N 1
ATOM 659 C CA . MET A 1 93 ? 16.766 18.891 -10.094 1 97.62 93 MET A CA 1
ATOM 660 C C . MET A 1 93 ? 15.391 19.516 -9.891 1 97.62 93 MET A C 1
ATOM 662 O O . MET A 1 93 ? 14.5 18.891 -9.32 1 97.62 93 MET A O 1
ATOM 666 N N . VAL A 1 94 ? 15.211 20.703 -10.383 1 98.38 94 VAL A N 1
ATOM 667 C CA . VAL A 1 94 ? 13.922 21.375 -10.258 1 98.38 94 VAL A CA 1
ATOM 668 C C . VAL A 1 94 ? 12.859 20.609 -11.047 1 98.38 94 VAL A C 1
ATOM 670 O O . VAL A 1 94 ? 11.734 20.438 -10.57 1 98.38 94 VAL A O 1
ATOM 673 N N . LEU A 1 95 ? 13.227 20.156 -12.203 1 98.44 95 LEU A N 1
ATOM 674 C CA . LEU A 1 95 ? 12.281 19.406 -13.023 1 98.44 95 LEU A CA 1
ATOM 675 C C . LEU A 1 95 ? 11.914 18.078 -12.359 1 98.44 95 LEU A C 1
ATOM 677 O O . LEU A 1 95 ? 10.773 17.641 -12.461 1 98.44 95 LEU A O 1
ATOM 681 N N . GLY A 1 96 ? 12.922 17.422 -11.703 1 98.38 96 GLY A N 1
ATO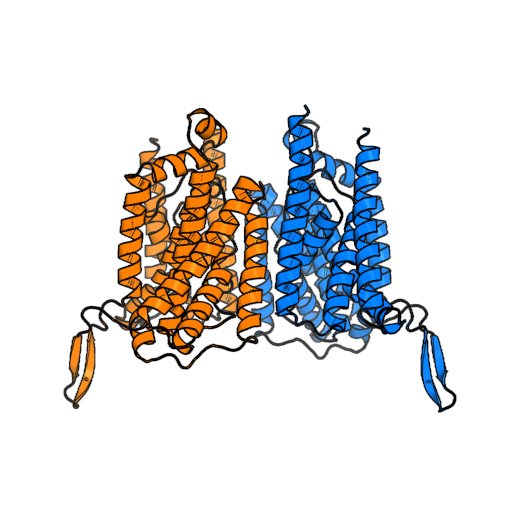M 682 C CA . GLY A 1 96 ? 12.617 16.234 -10.93 1 98.38 96 GLY A CA 1
ATOM 683 C C . GLY A 1 96 ? 11.617 16.484 -9.812 1 98.38 96 GLY A C 1
ATOM 684 O O . GLY A 1 96 ? 10.695 15.695 -9.609 1 98.38 96 GLY A O 1
ATOM 685 N N . ILE A 1 97 ? 11.812 17.594 -9.148 1 98.75 97 ILE A N 1
ATOM 686 C CA . ILE A 1 97 ? 10.906 17.984 -8.07 1 98.75 97 ILE A CA 1
ATOM 687 C C . ILE A 1 97 ? 9.516 18.25 -8.633 1 98.75 97 ILE A C 1
ATOM 689 O O . ILE A 1 97 ? 8.516 17.828 -8.055 1 98.75 97 ILE A O 1
ATOM 693 N N . LEU A 1 98 ? 9.43 18.859 -9.805 1 98.75 98 LEU A N 1
ATOM 694 C CA . LEU A 1 98 ? 8.156 19.172 -10.438 1 98.75 98 LEU A CA 1
ATOM 695 C C . LEU A 1 98 ? 7.43 17.906 -10.875 1 98.75 98 LEU A C 1
ATOM 697 O O . LEU A 1 98 ? 6.195 17.859 -10.852 1 98.75 98 LEU A O 1
ATOM 701 N N . VAL A 1 99 ? 8.203 16.875 -11.242 1 98.75 99 VAL A N 1
ATOM 702 C CA . VAL A 1 99 ? 7.578 15.586 -11.547 1 98.75 99 VAL A CA 1
ATOM 703 C C . VAL A 1 99 ? 6.801 15.094 -10.328 1 98.75 99 VAL A C 1
ATOM 705 O O . VAL A 1 99 ? 5.68 14.602 -10.461 1 98.75 99 VAL A O 1
ATOM 708 N N . GLY A 1 100 ? 7.434 15.219 -9.148 1 98.75 100 GLY A N 1
ATOM 709 C CA . GLY A 1 100 ? 6.711 14.883 -7.93 1 98.75 100 GLY A CA 1
ATOM 710 C C . GLY A 1 100 ? 5.48 15.742 -7.715 1 98.75 100 GLY A C 1
ATOM 711 O O . GLY A 1 100 ? 4.426 15.242 -7.328 1 98.75 100 GLY A O 1
ATOM 712 N N . GLY A 1 101 ? 5.66 16.984 -7.973 1 98.75 101 GLY A N 1
ATOM 713 C CA . GLY A 1 101 ? 4.523 17.891 -7.863 1 98.75 101 GLY A CA 1
ATOM 714 C C . GLY A 1 101 ? 3.381 17.531 -8.789 1 98.75 101 GLY A C 1
ATOM 715 O O . GLY A 1 101 ? 2.213 17.625 -8.406 1 98.75 101 GLY A O 1
ATOM 716 N N . ILE A 1 102 ? 3.684 17.141 -10 1 98.81 102 ILE A N 1
ATOM 717 C CA . ILE A 1 102 ? 2.678 16.734 -10.977 1 98.81 102 ILE A CA 1
ATOM 718 C C . ILE A 1 102 ? 1.944 15.492 -10.469 1 98.81 102 ILE A C 1
ATOM 720 O O . ILE A 1 102 ? 0.722 15.398 -10.594 1 98.81 102 ILE A O 1
ATOM 724 N N . CYS A 1 103 ? 2.684 14.562 -9.922 1 98.56 103 CYS A N 1
ATOM 725 C CA . CYS A 1 103 ? 2.051 13.383 -9.344 1 98.56 103 CYS A CA 1
ATOM 726 C C . CYS A 1 103 ? 1.092 13.773 -8.219 1 98.56 103 CYS A C 1
ATOM 728 O O . CYS A 1 103 ? -0.008 13.227 -8.125 1 98.56 103 CYS A O 1
ATOM 730 N N . GLY A 1 104 ? 1.564 14.703 -7.406 1 98.69 104 GLY A N 1
ATOM 731 C CA . GLY A 1 104 ? 0.688 15.203 -6.359 1 98.69 104 GLY A CA 1
ATOM 732 C C . GLY A 1 104 ? -0.556 15.883 -6.902 1 98.69 104 GLY A C 1
ATOM 733 O O . GLY A 1 104 ? -1.649 15.711 -6.359 1 98.69 104 GLY A O 1
ATOM 734 N N . LEU A 1 105 ? -0.379 16.625 -7.949 1 98.75 105 LEU A N 1
ATOM 735 C CA . LEU A 1 105 ? -1.503 17.297 -8.594 1 98.75 105 LEU A CA 1
ATOM 736 C C . LEU A 1 105 ? -2.508 16.281 -9.125 1 98.75 105 LEU A C 1
ATOM 738 O O . LEU A 1 105 ? -3.717 16.453 -8.953 1 98.75 105 LEU A O 1
ATOM 742 N N . VAL A 1 106 ? -2.031 15.281 -9.75 1 98.25 106 VAL A N 1
ATOM 743 C CA . VAL A 1 106 ? -2.906 14.242 -10.289 1 98.25 106 VAL A CA 1
ATOM 744 C C . VAL A 1 106 ? -3.672 13.57 -9.148 1 98.25 106 VAL A C 1
ATOM 746 O O . VAL A 1 106 ? -4.883 13.359 -9.242 1 98.25 106 VAL A O 1
ATOM 749 N N . ASN A 1 107 ? -2.965 13.266 -8.078 1 98.06 107 ASN A N 1
ATOM 750 C CA . ASN A 1 107 ? -3.631 12.688 -6.91 1 98.06 107 ASN A CA 1
ATOM 751 C C . ASN A 1 107 ? -4.734 13.609 -6.387 1 98.06 107 ASN A C 1
ATOM 753 O O . ASN A 1 107 ? -5.836 13.148 -6.09 1 98.06 107 ASN A O 1
ATOM 757 N N . GLY A 1 108 ? -4.348 14.867 -6.27 1 98.25 108 GLY A N 1
ATOM 758 C CA . GLY A 1 108 ? -5.34 15.82 -5.801 1 98.25 108 GLY A CA 1
ATOM 759 C C . GLY A 1 108 ? -6.578 15.875 -6.676 1 98.25 108 GLY A C 1
ATOM 760 O O . GLY A 1 108 ? -7.699 15.898 -6.172 1 98.25 108 GLY A O 1
ATOM 761 N N . ILE A 1 109 ? -6.398 15.867 -7.957 1 97.56 109 ILE A N 1
ATOM 762 C CA . ILE A 1 109 ? -7.504 15.938 -8.906 1 97.56 109 ILE A CA 1
ATOM 763 C C . ILE A 1 109 ? -8.344 14.664 -8.812 1 97.56 109 ILE A C 1
ATOM 765 O O . ILE A 1 109 ? -9.578 14.719 -8.82 1 97.56 109 ILE A O 1
ATOM 769 N N . LEU A 1 110 ? -7.723 13.562 -8.711 1 96.12 110 LEU A N 1
ATOM 770 C CA . LEU A 1 110 ? -8.43 12.289 -8.625 1 96.12 110 LEU A CA 1
ATOM 771 C C . LEU A 1 110 ? -9.281 12.227 -7.359 1 96.12 110 LEU A C 1
ATOM 773 O O . LEU A 1 110 ? -10.422 11.758 -7.395 1 96.12 110 LEU A O 1
ATOM 777 N N . VAL A 1 111 ? -8.742 12.711 -6.285 1 95.88 111 VAL A N 1
ATOM 778 C CA . VAL A 1 111 ? -9.422 12.641 -5 1 95.88 111 VAL A CA 1
ATOM 779 C C . VAL A 1 111 ? -10.578 13.641 -4.969 1 95.88 111 VAL A C 1
ATOM 781 O O . VAL A 1 111 ? -11.641 13.359 -4.406 1 95.88 111 VAL A O 1
ATOM 784 N N . THR A 1 112 ? -10.406 14.805 -5.586 1 95.56 112 THR A N 1
ATOM 785 C CA . THR A 1 112 ? -11.375 15.883 -5.414 1 95.56 112 THR A CA 1
ATOM 786 C C . THR A 1 112 ? -12.375 15.891 -6.566 1 95.56 112 THR A C 1
ATOM 788 O O . THR A 1 112 ? -13.586 15.977 -6.344 1 95.56 112 THR A O 1
ATOM 791 N N . GLN A 1 113 ? -11.922 15.812 -7.77 1 92.69 113 GLN A N 1
ATOM 792 C CA . GLN A 1 113 ? -12.805 15.93 -8.922 1 92.69 113 GLN A CA 1
ATOM 793 C C . GLN A 1 113 ? -13.445 14.586 -9.258 1 92.69 113 GLN A C 1
ATOM 795 O O . GLN A 1 113 ? -14.625 14.531 -9.625 1 92.69 113 GLN A O 1
ATOM 800 N N . MET A 1 114 ? -12.695 13.555 -9.086 1 90.69 114 MET A N 1
ATOM 801 C CA . MET A 1 114 ? -13.242 12.234 -9.398 1 90.69 114 MET A CA 1
ATOM 802 C C . MET A 1 114 ? -13.789 11.562 -8.148 1 90.69 114 MET A C 1
ATOM 804 O O . MET A 1 114 ? -14.328 10.453 -8.219 1 90.69 114 MET A O 1
ATOM 808 N N . LYS A 1 115 ? -13.539 12.164 -7 1 90.38 115 LYS A N 1
ATOM 809 C CA . LYS A 1 115 ? -14.078 11.75 -5.711 1 90.38 115 LYS A CA 1
ATOM 810 C C . LYS A 1 115 ? -13.617 10.336 -5.348 1 90.38 115 LYS A C 1
ATOM 812 O O . LYS A 1 115 ? -14.398 9.539 -4.82 1 90.38 115 LYS A O 1
ATOM 817 N N . LEU A 1 116 ? -12.438 10.047 -5.789 1 91.12 116 LEU A N 1
ATOM 818 C CA . LEU A 1 116 ? -11.844 8.773 -5.402 1 91.12 116 LEU A CA 1
ATOM 819 C C . LEU A 1 116 ? -11.438 8.781 -3.932 1 91.12 116 LEU A C 1
ATOM 821 O O . LEU A 1 116 ? -10.938 9.797 -3.434 1 91.12 116 LEU A O 1
ATOM 825 N N . PRO A 1 117 ? -11.695 7.598 -3.244 1 88.88 117 PRO A N 1
ATOM 826 C CA . PRO A 1 117 ? -11.047 7.512 -1.932 1 88.88 117 PRO A CA 1
ATOM 827 C C . PRO A 1 117 ? -9.539 7.727 -1.999 1 88.88 117 PRO A C 1
ATOM 829 O O . PRO A 1 117 ? -8.875 7.176 -2.881 1 88.88 117 PRO A O 1
ATOM 832 N N . PRO A 1 118 ? -9.07 8.578 -1.153 1 93.12 118 PRO A N 1
ATOM 833 C CA . PRO A 1 118 ? -7.66 8.961 -1.212 1 93.12 118 PRO A CA 1
ATOM 834 C C . PRO A 1 118 ? -6.727 7.754 -1.318 1 93.12 118 PRO A C 1
ATOM 836 O O . PRO A 1 118 ? -5.758 7.785 -2.08 1 93.12 118 PRO A O 1
ATOM 839 N N . PHE A 1 119 ? -7.008 6.723 -0.612 1 87.38 119 PHE A N 1
ATOM 840 C CA . PHE A 1 119 ? -6.113 5.574 -0.586 1 87.38 119 PHE A CA 1
ATOM 841 C C . PHE A 1 119 ? -6.035 4.914 -1.958 1 87.38 119 PHE A C 1
ATOM 843 O O . PHE A 1 119 ? -4.984 4.41 -2.355 1 87.38 119 PHE A O 1
ATOM 850 N N . ILE A 1 120 ? -7.07 4.84 -2.697 1 87.25 120 ILE A N 1
ATOM 851 C CA . ILE A 1 120 ? -7.113 4.18 -3.996 1 87.25 120 ILE A CA 1
ATOM 852 C C . ILE A 1 120 ? -6.414 5.047 -5.039 1 87.25 120 ILE A C 1
ATOM 854 O O . ILE A 1 120 ? -5.648 4.543 -5.863 1 87.25 120 ILE A O 1
ATOM 858 N N . ALA A 1 121 ? -6.773 6.371 -4.988 1 92.81 121 ALA A N 1
ATOM 859 C CA . ALA A 1 121 ? -6.133 7.297 -5.918 1 92.81 121 ALA A CA 1
ATOM 860 C C . ALA A 1 121 ? -4.613 7.23 -5.797 1 92.81 121 ALA A C 1
ATOM 862 O O . ALA A 1 121 ? -3.906 7.176 -6.809 1 92.81 121 ALA A O 1
ATOM 863 N N . THR A 1 122 ? -4.195 7.129 -4.57 1 94.75 122 THR A N 1
ATOM 864 C CA . THR A 1 122 ? -2.756 7.23 -4.352 1 94.75 122 THR A CA 1
ATOM 865 C C . THR A 1 122 ? -2.092 5.863 -4.484 1 94.75 122 THR A C 1
ATOM 867 O O . THR A 1 122 ? -0.903 5.77 -4.805 1 94.75 122 THR A O 1
ATOM 870 N N . LEU A 1 123 ? -2.828 4.828 -4.234 1 88.75 123 LEU A N 1
ATOM 871 C CA . LEU A 1 123 ? -2.312 3.498 -4.543 1 88.75 123 LEU A CA 1
ATOM 872 C C . LEU A 1 123 ? -2.113 3.326 -6.043 1 88.75 123 LEU A C 1
ATOM 874 O O . LEU A 1 123 ? -1.14 2.707 -6.477 1 88.75 123 LEU A O 1
ATOM 878 N N . GLY A 1 124 ? -3.141 3.738 -6.777 1 91.19 124 GLY A N 1
ATOM 879 C CA . GLY A 1 124 ? -2.982 3.732 -8.227 1 91.19 124 GLY A CA 1
ATOM 880 C C . GLY A 1 124 ? -1.764 4.504 -8.695 1 91.19 124 GLY A C 1
ATOM 881 O O . GLY A 1 124 ? -1.005 4.023 -9.539 1 91.19 124 GLY A O 1
ATOM 882 N N . MET A 1 125 ? -1.61 5.684 -8.109 1 95.31 125 MET A N 1
ATOM 883 C CA . MET A 1 125 ? -0.455 6.508 -8.453 1 95.31 125 MET A CA 1
ATOM 884 C C . MET A 1 125 ? 0.844 5.816 -8.055 1 95.31 125 MET A C 1
ATOM 886 O O . MET A 1 125 ? 1.853 5.93 -8.75 1 95.31 125 MET A O 1
ATOM 890 N N . MET A 1 126 ? 0.819 5.156 -6.926 1 93.5 126 MET A N 1
ATOM 891 C CA . MET A 1 126 ? 1.992 4.406 -6.488 1 93.5 126 MET A CA 1
ATOM 892 C C . MET A 1 126 ? 2.428 3.404 -7.555 1 93.5 126 MET A C 1
ATOM 894 O O . MET A 1 126 ? 3.611 3.316 -7.879 1 93.5 126 MET A O 1
ATOM 898 N N . MET A 1 127 ? 1.484 2.744 -8.148 1 91.75 127 MET A N 1
ATOM 899 C CA . MET A 1 127 ? 1.771 1.742 -9.172 1 91.75 127 MET A CA 1
ATOM 900 C C . MET A 1 127 ? 2.258 2.402 -10.461 1 91.75 127 MET A C 1
ATOM 902 O O . MET A 1 127 ? 3.229 1.946 -11.062 1 91.75 127 MET A O 1
ATOM 906 N N . VAL A 1 128 ? 1.588 3.432 -10.812 1 95 128 VAL A N 1
ATOM 907 C CA . VAL A 1 128 ? 1.912 4.113 -12.062 1 95 128 VAL A CA 1
ATOM 908 C C . VAL A 1 128 ? 3.297 4.75 -11.953 1 95 128 VAL A C 1
ATOM 910 O O . VAL A 1 128 ? 4.125 4.594 -12.859 1 95 128 VAL A O 1
ATOM 913 N N . ALA A 1 129 ? 3.533 5.422 -10.852 1 96.69 129 ALA A N 1
ATOM 914 C CA . ALA A 1 129 ? 4.816 6.094 -10.656 1 96.69 129 ALA A CA 1
ATOM 915 C C . ALA A 1 129 ? 5.957 5.086 -10.578 1 96.69 129 ALA A C 1
ATOM 917 O O . ALA A 1 129 ? 7.012 5.277 -11.188 1 96.69 129 ALA A O 1
ATOM 918 N N . ARG A 1 130 ? 5.762 4.074 -9.82 1 94.44 130 ARG A N 1
ATOM 919 C CA . ARG A 1 130 ? 6.773 3.029 -9.719 1 94.44 130 ARG A CA 1
ATOM 920 C C . ARG A 1 130 ? 6.992 2.346 -11.062 1 94.44 130 ARG A C 1
ATOM 922 O O . ARG A 1 130 ? 8.133 2.123 -11.477 1 94.44 130 ARG A O 1
ATOM 929 N N . GLY A 1 131 ? 5.918 1.959 -11.727 1 93.5 131 GLY A N 1
ATOM 930 C CA . GLY A 1 131 ? 6.02 1.346 -13.039 1 93.5 131 GLY A CA 1
ATOM 931 C C . GLY A 1 131 ? 6.754 2.211 -14.047 1 93.5 131 GLY A C 1
ATOM 932 O O . GLY A 1 131 ? 7.582 1.714 -14.812 1 93.5 131 GLY A O 1
ATOM 933 N N . LEU A 1 132 ? 6.465 3.453 -14.016 1 96.5 132 LEU A N 1
ATOM 934 C CA . LEU A 1 132 ? 7.105 4.383 -14.938 1 96.5 132 LEU A CA 1
ATOM 935 C C . LEU A 1 132 ? 8.602 4.488 -14.648 1 96.5 132 LEU A C 1
ATOM 937 O O . LEU A 1 132 ? 9.414 4.523 -15.57 1 96.5 132 LEU A O 1
ATOM 941 N N . ALA A 1 133 ? 8.945 4.598 -13.359 1 96.75 133 ALA A N 1
ATOM 942 C CA . ALA A 1 133 ? 10.359 4.664 -12.977 1 96.75 133 ALA A CA 1
ATOM 943 C C . ALA A 1 133 ? 11.109 3.422 -13.445 1 96.75 133 ALA A C 1
ATOM 945 O O . ALA A 1 133 ? 12.211 3.523 -13.984 1 96.75 133 ALA A O 1
ATOM 946 N N . LEU A 1 134 ? 10.516 2.342 -13.281 1 93.81 134 LEU A N 1
ATOM 947 C CA . LEU A 1 134 ? 11.141 1.081 -13.656 1 93.81 134 LEU A CA 1
ATOM 948 C C . LEU A 1 134 ? 11.188 0.929 -15.172 1 93.81 134 LEU A C 1
ATOM 950 O O . LEU A 1 134 ? 12.188 0.459 -15.727 1 93.81 134 LEU A O 1
ATOM 954 N N . TYR A 1 135 ? 10.164 1.347 -15.805 1 94.62 135 TYR A N 1
ATOM 955 C CA . TYR A 1 135 ? 10.062 1.192 -17.25 1 94.62 135 TYR A CA 1
ATOM 956 C C . TYR A 1 135 ? 11.094 2.051 -17.969 1 94.62 135 TYR A C 1
ATOM 958 O O . TYR A 1 135 ? 11.844 1.558 -18.812 1 94.62 135 TYR A O 1
ATOM 966 N N . VAL A 1 136 ? 11.219 3.277 -17.609 1 94.94 136 VAL A N 1
ATOM 967 C CA . VAL A 1 136 ? 12.07 4.219 -18.312 1 94.94 136 VAL A CA 1
ATOM 968 C C . VAL A 1 136 ? 13.539 3.891 -18.047 1 94.94 136 VAL A C 1
ATOM 970 O O . VAL A 1 136 ? 14.414 4.266 -18.828 1 94.94 136 VAL A O 1
ATOM 973 N N . THR A 1 137 ? 13.828 3.186 -16.953 1 95.88 137 THR A N 1
ATOM 974 C CA . THR A 1 137 ? 15.211 2.877 -16.594 1 95.88 137 THR A CA 1
ATOM 975 C C . THR A 1 137 ? 15.523 1.414 -16.891 1 95.88 137 THR A C 1
ATOM 977 O O . THR A 1 137 ? 16.641 0.955 -16.641 1 95.88 137 THR A O 1
ATOM 980 N N . ASN A 1 138 ? 14.523 0.674 -17.406 1 93.12 138 ASN A N 1
ATOM 981 C CA . ASN A 1 138 ? 14.656 -0.771 -17.547 1 93.12 138 ASN A CA 1
ATOM 982 C C . ASN A 1 138 ? 15.078 -1.428 -16.234 1 93.12 138 ASN A C 1
ATOM 984 O O . ASN A 1 138 ? 15.945 -2.305 -16.219 1 93.12 138 ASN A O 1
ATOM 988 N N . ALA A 1 139 ? 14.633 -0.786 -15.148 1 90.56 139 ALA A N 1
ATOM 989 C CA . ALA A 1 139 ? 14.836 -1.284 -13.789 1 90.56 139 ALA A CA 1
ATOM 990 C C . ALA A 1 139 ? 16.297 -1.2 -13.383 1 90.56 139 ALA A C 1
ATOM 992 O O . ALA A 1 139 ? 16.75 -1.921 -12.492 1 90.56 139 ALA A O 1
ATOM 993 N N . ALA A 1 140 ? 17.016 -0.419 -14.07 1 94.38 140 ALA A N 1
ATOM 994 C CA . ALA A 1 140 ? 18.422 -0.211 -13.727 1 94.38 140 ALA A CA 1
ATOM 995 C C . ALA A 1 140 ? 18.641 1.157 -13.086 1 94.38 140 ALA A C 1
ATOM 997 O O . ALA A 1 140 ? 17.969 2.129 -13.445 1 94.38 140 ALA A O 1
ATOM 998 N N . PRO A 1 141 ? 19.531 1.149 -12.18 1 95.81 141 PRO A N 1
ATOM 999 C CA . PRO A 1 141 ? 19.875 2.453 -11.602 1 95.81 141 PRO A CA 1
ATOM 1000 C C . PRO A 1 141 ? 20.406 3.434 -12.641 1 95.81 141 PRO A C 1
ATOM 1002 O O . PRO A 1 141 ? 21.094 3.023 -13.586 1 95.81 141 PRO A O 1
ATOM 1005 N N . VAL A 1 142 ? 20.078 4.676 -12.453 1 95.94 142 VAL A N 1
ATOM 1006 C CA . VAL A 1 142 ? 20.578 5.73 -13.336 1 95.94 142 VAL A CA 1
ATOM 1007 C C . VAL A 1 142 ? 21.781 6.41 -12.688 1 95.94 142 VAL A C 1
ATOM 1009 O O . VAL A 1 142 ? 21.672 6.996 -11.609 1 95.94 142 VAL A O 1
ATOM 1012 N N . SER A 1 143 ? 22.906 6.176 -13.352 1 95.5 143 SER A N 1
ATOM 1013 C CA . SER A 1 143 ? 24.156 6.773 -12.891 1 95.5 143 SER A CA 1
ATOM 1014 C C . SER A 1 143 ? 24.812 7.594 -13.992 1 95.5 143 SER A C 1
ATOM 1016 O O . SER A 1 143 ? 24.219 7.801 -15.055 1 95.5 143 SER A O 1
ATOM 1018 N N . GLY A 1 144 ? 25.938 8.266 -13.602 1 92.69 144 GLY A N 1
ATOM 1019 C CA . GLY A 1 144 ? 26.688 9 -14.602 1 92.69 144 GLY A CA 1
ATOM 1020 C C . GLY A 1 144 ? 26.406 10.492 -14.586 1 92.69 144 GLY A C 1
ATOM 1021 O O . GLY A 1 144 ? 26.641 11.18 -15.578 1 92.69 144 GLY A O 1
ATOM 1022 N N . MET A 1 145 ? 25.812 10.945 -13.562 1 92.88 145 MET A N 1
ATOM 1023 C CA . MET A 1 145 ? 25.578 12.383 -13.453 1 92.88 145 MET A CA 1
ATOM 1024 C C . MET A 1 145 ? 26.875 13.133 -13.156 1 92.88 145 MET A C 1
ATOM 1026 O O . MET A 1 145 ? 27.828 12.547 -12.641 1 92.88 145 MET A O 1
ATOM 1030 N N . PRO A 1 146 ? 26.859 14.344 -13.547 1 92 146 PRO A N 1
ATOM 1031 C CA . PRO A 1 146 ? 28.062 15.141 -13.234 1 92 146 PRO A CA 1
ATOM 1032 C C . PRO A 1 146 ? 28.281 15.289 -11.734 1 92 146 PRO A C 1
ATOM 1034 O O . PRO A 1 146 ? 27.375 15.055 -10.938 1 92 146 PRO A O 1
ATOM 1037 N N . GLU A 1 147 ? 29.453 15.703 -11.367 1 88.75 147 GLU A N 1
ATOM 1038 C CA . GLU A 1 147 ? 29.859 15.828 -9.977 1 88.75 147 GLU A CA 1
ATOM 1039 C C . GLU A 1 147 ? 28.969 16.812 -9.227 1 88.75 147 GLU A C 1
ATOM 1041 O O . GLU A 1 147 ? 28.703 16.641 -8.031 1 88.75 147 GLU A O 1
ATOM 1046 N N . SER A 1 148 ? 28.547 17.781 -9.945 1 90.25 148 SER A N 1
ATOM 1047 C CA . SER A 1 148 ? 27.734 18.812 -9.328 1 90.25 148 SER A CA 1
ATOM 1048 C C . SER A 1 148 ? 26.391 18.25 -8.844 1 90.25 148 SER A C 1
ATOM 1050 O O . SER A 1 148 ? 25.75 18.844 -7.977 1 90.25 148 SER A O 1
ATOM 1052 N N . PHE A 1 149 ? 26.094 17.141 -9.383 1 90.75 149 PHE A N 1
ATOM 1053 C CA . PHE A 1 149 ? 24.844 16.5 -8.992 1 90.75 149 PHE A CA 1
ATOM 1054 C C . PHE A 1 149 ? 24.922 15.992 -7.555 1 90.75 149 PHE A C 1
ATOM 1056 O O . PHE A 1 149 ? 23.891 15.883 -6.875 1 90.75 149 PHE A O 1
ATOM 1063 N N . ALA A 1 150 ? 26.094 15.773 -7.113 1 87.69 150 ALA A N 1
ATOM 1064 C CA . ALA A 1 150 ? 26.312 15.188 -5.793 1 87.69 150 ALA A CA 1
ATOM 1065 C C . ALA A 1 150 ? 26.312 16.266 -4.711 1 87.69 150 ALA A C 1
ATOM 1067 O O . ALA A 1 150 ? 26.219 15.953 -3.521 1 87.69 150 ALA A O 1
ATOM 1068 N N . ALA A 1 151 ? 26.422 17.438 -5.043 1 85.25 151 ALA A N 1
ATOM 1069 C CA . ALA A 1 151 ? 26.641 18.531 -4.098 1 85.25 151 ALA A CA 1
ATOM 1070 C C . ALA A 1 151 ? 25.453 18.688 -3.146 1 85.25 151 ALA A C 1
ATOM 1072 O O . ALA A 1 151 ? 25.641 18.906 -1.946 1 85.25 151 ALA A O 1
ATOM 1073 N N . LEU A 1 152 ? 24.297 18.531 -3.648 1 82.5 152 LEU A N 1
ATOM 1074 C CA . LEU A 1 152 ? 23.094 18.719 -2.828 1 82.5 152 LEU A CA 1
ATOM 1075 C C . LEU A 1 152 ? 23.031 17.656 -1.738 1 82.5 152 LEU A C 1
ATOM 1077 O O . LEU A 1 152 ? 22.766 17.969 -0.576 1 82.5 152 LEU A O 1
ATOM 1081 N N . GLY A 1 153 ? 23.281 16.422 -2.086 1 81.62 153 GLY A N 1
ATOM 1082 C CA . GLY A 1 153 ? 23.125 15.305 -1.158 1 81.62 153 GLY A CA 1
ATOM 1083 C C . GLY A 1 153 ? 24.328 15.141 -0.234 1 81.62 153 GLY A C 1
ATOM 1084 O O . GLY A 1 153 ? 24.172 14.672 0.896 1 81.62 153 GLY A O 1
ATOM 1085 N N . ASN A 1 154 ? 25.469 15.547 -0.716 1 81.75 154 ASN A N 1
ATOM 1086 C CA . ASN A 1 154 ? 26.688 15.258 0.036 1 81.75 154 ASN A CA 1
ATOM 1087 C C . ASN A 1 154 ? 27.328 16.547 0.561 1 81.75 154 ASN A C 1
ATOM 1089 O O . ASN A 1 154 ? 28.266 16.484 1.366 1 81.75 154 ASN A O 1
ATOM 1093 N N . GLY A 1 155 ? 26.781 17.625 0.135 1 79 155 GLY A N 1
ATOM 1094 C CA . GLY A 1 155 ? 27.359 18.875 0.583 1 79 155 GLY A CA 1
ATOM 1095 C C . GLY A 1 155 ? 27.016 19.219 2.02 1 79 155 GLY A C 1
ATOM 1096 O O . GLY A 1 155 ? 26.094 18.641 2.594 1 79 155 GLY A O 1
ATOM 1097 N N . ALA A 1 156 ? 27.922 19.906 2.668 1 76.81 156 ALA A N 1
ATOM 1098 C CA . ALA A 1 156 ? 27.719 20.328 4.051 1 76.81 156 ALA A CA 1
ATOM 1099 C C . ALA A 1 156 ? 28.078 21.781 4.25 1 76.81 156 ALA A C 1
ATOM 1101 O O . ALA A 1 156 ? 28.984 22.297 3.576 1 76.81 156 ALA A O 1
ATOM 1102 N N . LEU A 1 157 ? 27.141 22.312 4.977 1 72.31 157 LEU A N 1
ATOM 1103 C CA . LEU A 1 157 ? 27.453 23.688 5.34 1 72.31 157 LEU A CA 1
ATOM 1104 C C . LEU A 1 157 ? 28.438 23.734 6.512 1 72.31 157 LEU A C 1
ATOM 1106 O O . LEU A 1 157 ? 28.25 23.016 7.504 1 72.31 157 LEU A O 1
ATOM 1110 N N . PHE A 1 158 ? 29.516 24.469 6.43 1 65.25 158 PHE A N 1
ATOM 1111 C CA . PHE A 1 158 ? 30.516 24.766 7.457 1 65.25 158 PHE A CA 1
ATOM 1112 C C . PHE A 1 158 ? 31.422 23.578 7.695 1 65.25 158 PHE A C 1
ATOM 1114 O O . PHE A 1 158 ? 31.859 23.328 8.828 1 65.25 158 PHE A O 1
ATOM 1121 N N . LYS A 1 159 ? 31.547 22.719 6.664 1 62.31 159 LYS A N 1
ATOM 1122 C CA . LYS A 1 159 ? 32.5 21.625 6.801 1 62.31 159 LYS A CA 1
ATOM 1123 C C . LYS A 1 159 ? 33.906 22.141 7.09 1 62.31 159 LYS A C 1
ATOM 1125 O O . LYS A 1 159 ? 34.406 23.016 6.391 1 62.31 159 LYS A O 1
ATOM 1130 N N . ILE A 1 160 ? 34.344 21.844 8.375 1 55.25 160 ILE A N 1
ATOM 1131 C CA . ILE A 1 160 ? 35.688 22.234 8.75 1 55.25 160 ILE A CA 1
ATOM 1132 C C . ILE A 1 160 ? 36.625 21.047 8.609 1 55.25 160 ILE A C 1
ATOM 1134 O O . ILE A 1 160 ? 36.438 20.016 9.266 1 55.25 160 ILE A O 1
ATOM 1138 N N . VAL A 1 161 ? 37.344 20.922 7.566 1 55 161 VAL A N 1
ATOM 1139 C CA . VAL A 1 161 ? 38.375 19.906 7.379 1 55 161 VAL A CA 1
ATOM 1140 C C . VAL A 1 161 ? 39.719 20.453 7.875 1 55 161 VAL A C 1
ATOM 1142 O O . VAL A 1 161 ? 40.125 21.547 7.488 1 55 161 VAL A O 1
ATOM 1145 N N . GLU A 1 162 ? 40.156 19.922 9.016 1 53.91 162 GLU A N 1
ATOM 1146 C CA . GLU A 1 162 ? 41.469 20.312 9.469 1 53.91 162 GLU A CA 1
ATOM 1147 C C . GLU A 1 162 ? 42.531 19.328 9 1 53.91 162 GLU A C 1
ATOM 1149 O O . GLU A 1 162 ? 42.25 18.156 8.734 1 53.91 162 GLU A O 1
ATOM 1154 N N . GLU A 1 163 ? 43.594 19.734 8.453 1 51.19 163 GLU A N 1
ATOM 1155 C CA . GLU A 1 163 ? 44.75 18.906 8.117 1 51.19 163 GLU A CA 1
ATOM 1156 C C . GLU A 1 163 ? 45.344 18.234 9.359 1 51.19 163 GLU A C 1
ATOM 1158 O O . GLU A 1 163 ? 45.625 18.906 10.352 1 51.19 163 GLU A O 1
ATOM 1163 N N . GLY A 1 164 ? 45 17 9.5 1 49.06 164 GLY A N 1
ATOM 1164 C CA . GLY A 1 164 ? 45.625 16.297 10.609 1 49.06 164 GLY A CA 1
ATOM 1165 C C . GLY A 1 164 ? 47.156 16.328 10.539 1 49.06 164 GLY A C 1
ATOM 1166 O O . GLY A 1 164 ? 47.719 16.781 9.547 1 49.06 164 GLY A O 1
ATOM 1167 N N . PRO A 1 165 ? 47.812 16.016 11.648 1 58.03 165 PRO A N 1
ATOM 1168 C CA . PRO A 1 165 ? 49.281 16.031 11.68 1 58.03 165 PRO A CA 1
ATOM 1169 C C . PRO A 1 165 ? 49.906 15.18 10.578 1 58.03 165 PRO A C 1
ATOM 1171 O O . PRO A 1 165 ? 51.031 15.438 10.148 1 58.03 165 PRO A O 1
ATOM 1174 N N . ASN A 1 166 ? 49.281 14.102 10.227 1 54.69 166 ASN A N 1
ATOM 1175 C CA . ASN A 1 166 ? 49.875 13.227 9.227 1 54.69 166 ASN A CA 1
ATOM 1176 C C . ASN A 1 166 ? 49.562 13.688 7.809 1 54.69 166 ASN A C 1
ATOM 1178 O O . ASN A 1 166 ? 49.875 12.984 6.84 1 54.69 166 ASN A O 1
ATOM 1182 N N . GLY A 1 167 ? 49.031 14.875 7.633 1 55.53 167 GLY A N 1
ATOM 1183 C CA . GLY A 1 167 ? 48.781 15.438 6.32 1 55.53 167 GLY A CA 1
ATOM 1184 C C . GLY A 1 167 ? 47.438 15.039 5.738 1 55.53 167 GLY A C 1
ATOM 1185 O O . GLY A 1 167 ? 47.094 15.469 4.641 1 55.53 167 GLY A O 1
ATOM 1186 N N . LEU A 1 168 ? 46.938 14.102 6.348 1 54.06 168 LEU A N 1
ATOM 1187 C CA . LEU A 1 168 ? 45.656 13.633 5.801 1 54.06 168 LEU A CA 1
ATOM 1188 C C . LEU A 1 168 ? 44.5 14.453 6.348 1 54.06 168 LEU A C 1
ATOM 1190 O O . LEU A 1 168 ? 44.531 14.914 7.492 1 54.06 168 LEU A O 1
ATOM 1194 N N . PRO A 1 169 ? 43.594 14.922 5.504 1 54.12 169 PRO A N 1
ATOM 1195 C CA . PRO A 1 169 ? 42.469 15.758 5.93 1 54.12 169 PRO A CA 1
ATOM 1196 C C . PRO A 1 169 ? 41.594 15.086 7.004 1 54.12 169 PRO A C 1
ATOM 1198 O O . PRO A 1 169 ? 41.25 13.906 6.875 1 54.12 169 PRO A O 1
ATOM 1201 N N . LYS A 1 170 ? 41.781 15.484 8.25 1 52.69 170 LYS A N 1
ATOM 1202 C CA . LYS A 1 170 ? 40.938 15.039 9.344 1 52.69 170 LYS A CA 1
ATOM 1203 C C . LYS A 1 170 ? 39.656 15.883 9.43 1 52.69 170 LYS A C 1
ATOM 1205 O O . LYS A 1 170 ? 39.719 17.109 9.578 1 52.69 170 LYS A O 1
ATOM 1210 N N . VAL A 1 171 ? 38.562 15.398 9.086 1 54.53 171 VAL A N 1
ATOM 1211 C CA . VAL A 1 171 ? 37.281 16.094 9.18 1 54.53 171 VAL A CA 1
ATOM 1212 C C . VAL A 1 171 ? 36.969 16.359 10.648 1 54.53 171 VAL A C 1
ATOM 1214 O O . VAL A 1 171 ? 36.75 15.43 11.43 1 54.53 171 VAL A O 1
ATOM 1217 N N . VAL A 1 172 ? 37.344 17.594 11.227 1 52.66 172 VAL A N 1
ATOM 1218 C CA . VAL A 1 172 ? 37.094 17.969 12.609 1 52.66 172 VAL A CA 1
ATOM 1219 C C . VAL A 1 172 ? 35.562 18.094 12.836 1 52.66 172 VAL A C 1
ATOM 1221 O O . VAL A 1 172 ? 35.062 17.641 13.859 1 52.66 172 VAL A O 1
ATOM 1224 N N . PHE A 1 173 ? 34.906 18.875 11.883 1 58.84 173 PHE A N 1
ATOM 1225 C CA . PHE A 1 173 ? 33.469 19.047 11.977 1 58.84 173 PHE A CA 1
ATOM 1226 C C . PHE A 1 173 ? 32.812 18.688 10.656 1 58.84 173 PHE A C 1
ATOM 1228 O O . PHE A 1 173 ? 33.062 19.312 9.625 1 58.84 173 PHE A O 1
ATOM 1235 N N . ALA A 1 174 ? 32.25 17.547 10.508 1 62.12 174 ALA A N 1
ATOM 1236 C CA . ALA A 1 174 ? 31.656 17 9.289 1 62.12 174 ALA A CA 1
ATOM 1237 C C . ALA A 1 174 ? 30.641 17.969 8.68 1 62.12 174 ALA A C 1
ATOM 1239 O O . ALA A 1 174 ? 30.344 17.891 7.488 1 62.12 174 ALA A O 1
ATOM 1240 N N . GLY A 1 175 ? 30.375 19.25 9.328 1 73.38 175 GLY A N 1
ATOM 1241 C CA . GLY A 1 175 ? 29.406 20.234 8.836 1 73.38 175 GLY A CA 1
ATOM 1242 C C . GLY A 1 175 ? 27.984 19.703 8.828 1 73.38 175 GLY A C 1
ATOM 1243 O O . GLY A 1 175 ? 27.734 18.547 9.141 1 73.38 175 GLY A O 1
ATOM 1244 N N . ILE A 1 176 ? 27.016 20.656 8.766 1 82.19 176 ILE A N 1
ATOM 1245 C CA . ILE A 1 176 ? 25.609 20.297 8.703 1 82.19 176 ILE A CA 1
ATOM 1246 C C . ILE A 1 176 ? 25.234 19.938 7.262 1 82.19 176 ILE A C 1
ATOM 1248 O O . ILE A 1 176 ? 25.312 20.781 6.367 1 82.19 176 ILE A O 1
ATOM 1252 N N . PRO A 1 177 ? 24.938 18.688 7.051 1 89.69 177 PRO A N 1
ATOM 1253 C CA . PRO A 1 177 ? 24.562 18.266 5.695 1 89.69 177 PRO A CA 1
ATOM 1254 C C . PRO A 1 177 ? 23.438 19.109 5.109 1 89.69 177 PRO A C 1
ATOM 1256 O O . PRO A 1 177 ? 22.516 19.5 5.828 1 89.69 177 PRO A O 1
ATOM 1259 N N . TYR A 1 178 ? 23.469 19.469 3.834 1 92.19 178 TYR A N 1
ATOM 1260 C CA . TYR A 1 178 ? 22.484 20.281 3.145 1 92.19 178 TYR A CA 1
ATOM 1261 C C . TYR A 1 178 ? 21.078 19.734 3.355 1 92.19 178 TYR A C 1
ATOM 1263 O O . TYR A 1 178 ? 20.141 20.5 3.59 1 92.19 178 TYR A O 1
ATOM 1271 N N . PRO A 1 179 ? 20.906 18.359 3.309 1 94.5 179 PRO A N 1
ATOM 1272 C CA . PRO A 1 179 ? 19.547 17.828 3.527 1 94.5 179 PRO A CA 1
ATOM 1273 C C . PRO A 1 179 ? 18.984 18.219 4.895 1 94.5 179 PRO A C 1
ATOM 1275 O O . PRO A 1 179 ? 17.781 18.438 5.027 1 94.5 179 PRO A O 1
ATOM 1278 N N . VAL A 1 180 ? 19.812 18.328 5.883 1 94.94 180 VAL A N 1
ATOM 1279 C CA . VAL A 1 180 ? 19.359 18.703 7.223 1 94.94 180 VAL A CA 1
ATOM 1280 C C . VAL A 1 180 ? 18.938 20.172 7.234 1 94.94 180 VAL A C 1
ATOM 1282 O O . VAL A 1 180 ? 17.922 20.531 7.848 1 94.94 180 VAL A O 1
ATOM 1285 N N . ILE A 1 181 ? 19.688 20.969 6.57 1 94.81 181 ILE A N 1
ATOM 1286 C CA . ILE A 1 181 ? 19.359 22.391 6.465 1 94.81 181 ILE A CA 1
ATOM 1287 C C . ILE A 1 181 ? 18.031 22.562 5.734 1 94.81 181 ILE A C 1
ATOM 1289 O O . ILE A 1 181 ? 17.188 23.359 6.152 1 94.81 181 ILE A O 1
ATOM 1293 N N . ILE A 1 182 ? 17.891 21.812 4.664 1 96.56 182 ILE A N 1
ATOM 1294 C CA . ILE A 1 182 ? 16.656 21.859 3.891 1 96.56 182 ILE A CA 1
ATOM 1295 C C . ILE A 1 182 ? 15.492 21.406 4.754 1 96.56 182 ILE A C 1
ATOM 1297 O O . ILE A 1 182 ? 14.406 21.984 4.699 1 96.56 182 ILE A O 1
ATOM 1301 N N . MET A 1 183 ? 15.711 20.359 5.523 1 97.06 183 MET A N 1
ATOM 1302 C CA . MET A 1 183 ? 14.68 19.859 6.43 1 97.06 183 MET A CA 1
ATOM 1303 C C . MET A 1 183 ? 14.227 20.953 7.395 1 97.06 183 MET A C 1
ATOM 1305 O O . MET A 1 183 ? 13.031 21.156 7.594 1 97.06 183 MET A O 1
ATOM 1309 N N . ILE A 1 184 ? 15.188 21.672 8.008 1 96.69 184 ILE A N 1
ATOM 1310 C CA . ILE A 1 184 ? 14.875 22.734 8.961 1 96.69 184 ILE A CA 1
ATOM 1311 C C . ILE A 1 184 ? 14.125 23.859 8.25 1 96.69 184 ILE A C 1
ATOM 1313 O O . ILE A 1 184 ? 13.117 24.359 8.75 1 96.69 184 ILE A O 1
ATOM 1317 N N . PHE A 1 185 ? 14.617 24.219 7.094 1 97.75 185 PHE A N 1
ATOM 1318 C CA . PHE A 1 185 ? 13.977 25.281 6.316 1 97.75 185 PHE A CA 1
ATOM 1319 C C . PHE A 1 185 ? 12.539 24.906 5.977 1 97.75 185 PHE A C 1
ATOM 1321 O O . PHE A 1 185 ? 11.625 25.719 6.172 1 97.75 185 PHE A O 1
ATOM 1328 N N . ILE A 1 186 ? 12.32 23.672 5.449 1 98.44 186 ILE A N 1
ATOM 1329 C CA . ILE A 1 186 ? 11 23.203 5.047 1 98.44 186 ILE A CA 1
ATOM 1330 C C . ILE A 1 186 ? 10.094 23.109 6.273 1 98.44 186 ILE A C 1
ATOM 1332 O O . ILE A 1 186 ? 8.898 23.438 6.199 1 98.44 186 ILE A O 1
ATOM 1336 N N . THR A 1 187 ? 10.672 22.641 7.371 1 98.25 187 THR A N 1
ATOM 1337 C CA . THR A 1 187 ? 9.898 22.562 8.609 1 98.25 187 THR A CA 1
ATOM 1338 C C . THR A 1 187 ? 9.398 23.938 9.016 1 98.25 187 THR A C 1
ATOM 1340 O O . THR A 1 187 ? 8.227 24.109 9.344 1 98.25 187 THR A O 1
ATOM 1343 N N . VAL A 1 188 ? 10.273 24.922 8.992 1 98.12 188 VAL A N 1
ATOM 1344 C CA . VAL A 1 188 ? 9.914 26.297 9.359 1 98.12 188 VAL A CA 1
ATOM 1345 C C . VAL A 1 188 ? 8.891 26.844 8.367 1 98.12 188 VAL A C 1
ATOM 1347 O O . VAL A 1 188 ? 7.891 27.438 8.758 1 98.12 188 VAL A O 1
ATOM 1350 N N . LEU A 1 189 ? 9.125 26.594 7.109 1 98.31 189 LEU A N 1
ATOM 1351 C CA . LEU A 1 189 ? 8.25 27.078 6.047 1 98.31 189 LEU A CA 1
ATOM 1352 C C . LEU A 1 189 ? 6.844 26.516 6.191 1 98.31 189 LEU A C 1
ATOM 1354 O O . LEU A 1 189 ? 5.863 27.25 6.133 1 98.31 189 LEU A O 1
ATOM 1358 N N . PHE A 1 190 ? 6.746 25.266 6.41 1 98.5 190 PHE A N 1
ATOM 1359 C CA . PHE A 1 190 ? 5.43 24.641 6.453 1 98.5 190 PHE A CA 1
ATOM 1360 C C . PHE A 1 190 ? 4.766 24.875 7.805 1 98.5 190 PHE A C 1
ATOM 1362 O O . PHE A 1 190 ? 3.537 24.859 7.91 1 98.5 190 PHE A O 1
ATOM 1369 N N . THR A 1 191 ? 5.629 25.047 8.891 1 97.69 191 THR A N 1
ATOM 1370 C CA . THR A 1 191 ? 5.043 25.469 10.156 1 97.69 191 THR A CA 1
ATOM 1371 C C . THR A 1 191 ? 4.387 26.844 10.016 1 97.69 191 THR A C 1
ATOM 1373 O O . THR A 1 191 ? 3.26 27.047 10.469 1 97.69 191 THR A O 1
ATOM 1376 N N . PHE A 1 192 ? 5.039 27.766 9.336 1 97.56 192 PHE A N 1
ATOM 1377 C CA . PHE A 1 192 ? 4.516 29.109 9.094 1 97.56 192 PHE A CA 1
ATOM 1378 C C . PHE A 1 192 ? 3.275 29.047 8.211 1 97.56 192 PHE A C 1
ATOM 1380 O O . PHE A 1 192 ? 2.27 29.703 8.492 1 97.56 192 PHE A O 1
ATOM 1387 N N . ALA A 1 193 ? 3.307 28.203 7.168 1 96.88 193 ALA A N 1
ATOM 1388 C CA . ALA A 1 193 ? 2.195 28.094 6.227 1 96.88 193 ALA A CA 1
ATOM 1389 C C . ALA A 1 193 ? 0.949 27.547 6.914 1 96.88 193 ALA A C 1
ATOM 1391 O O . ALA A 1 193 ? -0.164 28.016 6.664 1 96.88 193 ALA A O 1
ATOM 1392 N N . LEU A 1 194 ? 1.119 26.594 7.805 1 96.31 194 LEU A N 1
ATOM 1393 C CA . LEU A 1 194 ? -0.017 25.922 8.43 1 96.31 194 LEU A CA 1
ATOM 1394 C C . LEU A 1 194 ? -0.561 26.75 9.586 1 96.31 194 LEU A C 1
ATOM 1396 O O . LEU A 1 194 ? -1.74 26.641 9.93 1 96.31 194 LEU A O 1
ATOM 1400 N N . THR A 1 195 ? 0.303 27.625 10.203 1 95.31 195 THR A N 1
ATOM 1401 C CA . THR A 1 195 ? -0.136 28.312 11.406 1 95.31 195 THR A CA 1
ATOM 1402 C C . THR A 1 195 ? -0.505 29.75 11.094 1 95.31 195 THR A C 1
ATOM 1404 O O . THR A 1 195 ? -1.353 30.344 11.773 1 95.31 195 THR A O 1
ATOM 1407 N N . LYS A 1 196 ? 0.104 30.328 10 1 96.81 196 LYS A N 1
ATOM 1408 C CA . LYS A 1 196 ? -0.05 31.766 9.82 1 96.81 196 LYS A CA 1
ATOM 1409 C C . LYS A 1 196 ? -0.8 32.094 8.531 1 96.81 196 LYS A C 1
ATOM 1411 O O . LYS A 1 196 ? -1.384 33.156 8.398 1 96.81 196 LYS A O 1
ATOM 1416 N N . LEU A 1 197 ? -0.82 31.203 7.621 1 96.88 197 LEU A N 1
ATOM 1417 C CA . LEU A 1 197 ? -1.461 31.484 6.34 1 96.88 197 LEU A CA 1
ATOM 1418 C C . LEU A 1 197 ? -2.891 30.953 6.316 1 96.88 197 LEU A C 1
ATOM 1420 O O . LEU A 1 197 ? -3.238 30.062 7.098 1 96.88 197 LEU A O 1
ATOM 1424 N N . LYS A 1 198 ? -3.736 31.5 5.406 1 96.19 198 LYS A N 1
ATOM 1425 C CA . LYS A 1 198 ? -5.129 31.094 5.246 1 96.19 198 LYS A CA 1
ATOM 1426 C C . LYS A 1 198 ? -5.234 29.625 4.844 1 96.19 198 LYS A C 1
ATOM 1428 O O . LYS A 1 198 ? -6.145 28.922 5.277 1 96.19 198 LYS A O 1
ATOM 1433 N N . VAL A 1 199 ? -4.305 29.234 4.066 1 95.75 199 VAL A N 1
ATOM 1434 C CA . VAL A 1 199 ? -4.332 27.859 3.557 1 95.75 199 VAL A CA 1
ATOM 1435 C C . VAL A 1 199 ? -4.254 26.875 4.723 1 95.75 199 VAL A C 1
ATOM 1437 O O . VAL A 1 199 ? -4.922 25.844 4.715 1 95.75 199 VAL A O 1
ATOM 1440 N N . GLY A 1 200 ? -3.434 27.188 5.652 1 96.81 200 GLY A N 1
ATOM 1441 C CA . GLY A 1 200 ? -3.336 26.344 6.832 1 96.81 200 GLY A CA 1
ATOM 1442 C C . GLY A 1 200 ? -4.645 26.219 7.594 1 96.81 200 GLY A C 1
ATOM 1443 O O . GLY A 1 200 ? -5.07 25.125 7.945 1 96.81 200 GLY A O 1
ATOM 1444 N N . ARG A 1 201 ? -5.312 27.359 7.77 1 96.38 201 ARG A N 1
ATOM 1445 C CA . ARG A 1 201 ? -6.602 27.359 8.453 1 96.38 201 ARG A CA 1
ATOM 1446 C C . ARG A 1 201 ? -7.637 26.547 7.684 1 96.38 201 ARG A C 1
ATOM 1448 O O . ARG A 1 201 ? -8.445 25.844 8.281 1 96.38 201 ARG A O 1
ATOM 1455 N N . TYR A 1 202 ? -7.535 26.688 6.434 1 98 202 TYR A N 1
ATOM 1456 C CA . TYR A 1 202 ? -8.484 25.953 5.598 1 98 202 TYR A CA 1
ATOM 1457 C C . TYR A 1 202 ? -8.242 24.453 5.676 1 98 202 TYR A C 1
ATOM 1459 O O . TYR A 1 202 ? -9.195 23.672 5.699 1 98 202 TYR A O 1
ATOM 1467 N N . ILE A 1 203 ? -6.988 24.047 5.77 1 97.88 203 ILE A N 1
ATOM 1468 C CA . ILE A 1 203 ? -6.637 22.641 5.852 1 97.88 203 ILE A CA 1
ATOM 1469 C C . ILE A 1 203 ? -7.18 22.047 7.145 1 97.88 203 ILE A C 1
ATOM 1471 O O . ILE A 1 203 ? -7.805 20.984 7.133 1 97.88 203 ILE A O 1
ATOM 1475 N N . TYR A 1 204 ? -7.023 22.75 8.242 1 97.12 204 TYR A N 1
ATOM 1476 C CA . TYR A 1 204 ? -7.512 22.266 9.531 1 97.12 204 TYR A CA 1
ATOM 1477 C C . TYR A 1 204 ? -9.031 22.219 9.555 1 97.12 204 TYR A C 1
ATOM 1479 O O . TYR A 1 204 ? -9.625 21.297 10.109 1 97.12 204 TYR A O 1
ATOM 1487 N N . ALA A 1 205 ? -9.656 23.188 8.953 1 97 205 ALA A N 1
ATOM 1488 C CA . ALA A 1 205 ? -11.117 23.25 8.914 1 97 205 ALA A CA 1
ATOM 1489 C C . ALA A 1 205 ? -11.695 22.062 8.125 1 97 205 ALA A C 1
ATOM 1491 O O . ALA A 1 205 ? -12.688 21.469 8.539 1 97 205 ALA A O 1
ATOM 1492 N N . ILE A 1 206 ? -11.062 21.781 7.066 1 97.38 206 ILE A N 1
ATOM 1493 C CA . ILE A 1 206 ? -11.508 20.672 6.23 1 97.38 206 ILE A CA 1
ATOM 1494 C C . ILE A 1 206 ? -11.391 19.359 7.008 1 97.38 206 ILE A C 1
ATOM 1496 O O . ILE A 1 206 ? -12.289 18.516 6.949 1 97.38 206 ILE A O 1
ATOM 1500 N N . GLY A 1 207 ? -10.289 19.234 7.688 1 95.69 207 GLY A N 1
ATOM 1501 C CA . GLY A 1 207 ? -10.07 18.016 8.469 1 95.69 207 GLY A CA 1
ATOM 1502 C C . GLY A 1 207 ? -11.078 17.859 9.602 1 95.69 207 GLY A C 1
ATOM 1503 O O . GLY A 1 207 ? -11.43 16.734 9.969 1 95.69 207 GLY A O 1
ATOM 1504 N N . SER A 1 208 ? -11.531 18.938 10.164 1 93.75 208 SER A N 1
ATOM 1505 C CA . SER A 1 208 ? -12.492 18.891 11.258 1 93.75 208 SER A CA 1
ATOM 1506 C C . SER A 1 208 ? -13.891 18.562 10.75 1 93.75 208 SER A C 1
ATOM 1508 O O . SER A 1 208 ? -14.547 17.656 11.273 1 93.75 208 SER A O 1
ATOM 1510 N N . ASN A 1 209 ? -14.289 19.328 9.805 1 95.44 209 ASN A N 1
ATOM 1511 C CA . ASN A 1 209 ? -15.586 19.125 9.18 1 95.44 209 ASN A CA 1
ATOM 1512 C C . ASN A 1 209 ? -15.625 19.688 7.758 1 95.44 209 ASN A C 1
ATOM 1514 O O . ASN A 1 209 ? -15.891 20.875 7.566 1 95.44 209 ASN A O 1
ATOM 1518 N N . GLU A 1 210 ? -15.539 18.781 6.844 1 95.38 210 GLU A N 1
ATOM 1519 C CA . GLU A 1 210 ? -15.438 19.219 5.457 1 95.38 210 GLU A CA 1
ATOM 1520 C C . GLU A 1 210 ? -16.719 19.906 5.004 1 95.38 210 GLU A C 1
ATOM 1522 O O . GLU A 1 210 ? -16.672 20.891 4.258 1 95.38 210 GLU A O 1
ATOM 1527 N N . GLU A 1 211 ? -17.844 19.375 5.398 1 94.81 211 GLU A N 1
ATOM 1528 C CA . GLU A 1 211 ? -19.109 19.953 5 1 94.81 211 GLU A CA 1
ATOM 1529 C C . GLU A 1 211 ? -19.281 21.359 5.566 1 94.81 211 GLU A C 1
ATOM 1531 O O . GLU A 1 211 ? -19.719 22.281 4.863 1 94.81 211 GLU A O 1
ATOM 1536 N N . ALA A 1 212 ? -18.953 21.469 6.785 1 96.25 212 ALA A N 1
ATOM 1537 C CA . ALA A 1 212 ? -19.016 22.781 7.418 1 96.25 212 ALA A CA 1
ATOM 1538 C C . ALA A 1 212 ? -18.062 23.766 6.742 1 96.25 212 ALA A C 1
ATOM 1540 O O . ALA A 1 212 ? -18.391 24.953 6.57 1 96.25 212 ALA A O 1
ATOM 1541 N N . ALA A 1 213 ? -16.922 23.281 6.379 1 96.88 213 ALA A N 1
ATOM 1542 C CA . ALA A 1 213 ? -15.93 24.125 5.691 1 96.88 213 ALA A CA 1
ATOM 1543 C C . ALA A 1 213 ? -16.453 24.578 4.336 1 96.88 213 ALA A C 1
ATOM 1545 O O . ALA A 1 213 ? -16.297 25.75 3.965 1 96.88 213 ALA A O 1
ATOM 1546 N N . ARG A 1 214 ? -17.047 23.703 3.654 1 96.38 214 ARG A N 1
ATOM 1547 C CA . ARG A 1 214 ? -17.609 24.031 2.348 1 96.38 214 ARG A CA 1
ATOM 1548 C C . ARG A 1 214 ? -18.719 25.078 2.467 1 96.38 214 ARG A C 1
ATOM 1550 O O . ARG A 1 214 ? -18.766 26.016 1.677 1 96.38 214 ARG A O 1
ATOM 1557 N N . LEU A 1 215 ? -19.531 24.906 3.406 1 96 215 LEU A N 1
ATOM 1558 C CA . LEU A 1 215 ? -20.641 25.812 3.633 1 96 215 LEU A CA 1
ATOM 1559 C C . LEU A 1 215 ? -20.141 27.188 4.062 1 96 215 LEU A C 1
ATOM 1561 O O . LEU A 1 215 ? -20.844 28.188 3.895 1 96 215 LEU A O 1
ATOM 1565 N N . SER A 1 216 ? -18.984 27.234 4.609 1 96.56 216 SER A N 1
ATOM 1566 C CA . SER A 1 216 ? -18.406 28.5 5.055 1 96.56 216 SER A CA 1
ATOM 1567 C C . SER A 1 216 ? -17.688 29.203 3.91 1 96.56 216 SER A C 1
ATOM 1569 O O . SER A 1 216 ? -17.031 30.219 4.121 1 96.56 216 SER A O 1
ATOM 1571 N N . GLY A 1 217 ? -17.719 28.625 2.699 1 96.44 217 GLY A N 1
ATOM 1572 C CA . GLY A 1 217 ? -17.203 29.297 1.517 1 96.44 217 GLY A CA 1
ATOM 1573 C C . GLY A 1 217 ? -15.812 28.844 1.125 1 96.44 217 GLY A C 1
ATOM 1574 O O . GLY A 1 217 ? -15.234 29.359 0.162 1 96.44 217 GLY A O 1
ATOM 1575 N N . ILE A 1 218 ? -15.32 27.938 1.794 1 97 218 ILE A N 1
ATOM 1576 C CA . ILE A 1 218 ? -13.984 27.438 1.485 1 97 218 ILE A CA 1
ATOM 1577 C C . ILE A 1 218 ? -14.047 26.516 0.28 1 97 218 ILE A C 1
ATOM 1579 O O . ILE A 1 218 ? -14.906 25.625 0.218 1 97 218 ILE A O 1
ATOM 1583 N N . LYS A 1 219 ? -13.188 26.797 -0.677 1 97.94 219 LYS A N 1
ATOM 1584 C CA . LYS A 1 219 ? -13.07 25.859 -1.798 1 97.94 219 LYS A CA 1
ATOM 1585 C C . LYS A 1 219 ? -12.273 24.625 -1.4 1 97.94 219 LYS A C 1
ATOM 1587 O O . LYS A 1 219 ? -11.094 24.5 -1.732 1 97.94 219 LYS A O 1
ATOM 1592 N N . THR A 1 220 ? -12.938 23.703 -0.863 1 97.62 220 THR A N 1
ATOM 1593 C CA . THR A 1 220 ? -12.305 22.531 -0.243 1 97.62 220 THR A CA 1
ATOM 1594 C C . THR A 1 220 ? -11.492 21.75 -1.27 1 97.62 220 THR A C 1
ATOM 1596 O O . THR A 1 220 ? -10.406 21.266 -0.964 1 97.62 220 THR A O 1
ATOM 1599 N N . ASN A 1 221 ? -11.992 21.641 -2.516 1 97.56 221 ASN A N 1
ATOM 1600 C CA . ASN A 1 221 ? -11.281 20.906 -3.555 1 97.56 221 ASN A CA 1
ATOM 1601 C C . ASN A 1 221 ? -9.906 21.516 -3.836 1 97.56 221 ASN A C 1
ATOM 1603 O O . ASN A 1 221 ? -8.914 20.781 -3.932 1 97.56 221 ASN A O 1
ATOM 1607 N N . VAL A 1 222 ? -9.875 22.781 -3.908 1 98.12 222 VAL A N 1
ATOM 1608 C CA . VAL A 1 222 ? -8.625 23.469 -4.234 1 98.12 222 VAL A CA 1
ATOM 1609 C C . VAL A 1 222 ? -7.625 23.297 -3.094 1 98.12 222 VAL A C 1
ATOM 1611 O O . VAL A 1 222 ? -6.441 23.047 -3.334 1 98.12 222 VAL A O 1
ATOM 1614 N N . VAL A 1 223 ? -8.117 23.422 -1.899 1 98.31 223 VAL A N 1
ATOM 1615 C CA . VAL A 1 223 ? -7.254 23.312 -0.727 1 98.31 223 VAL A CA 1
ATOM 1616 C C . VAL A 1 223 ? -6.691 21.906 -0.624 1 98.31 223 VAL A C 1
ATOM 1618 O O . VAL A 1 223 ? -5.516 21.719 -0.315 1 98.31 223 VAL A O 1
ATOM 1621 N N . LYS A 1 224 ? -7.504 20.891 -0.862 1 98.31 224 LYS A N 1
ATOM 1622 C CA . LYS A 1 224 ? -7.039 19.516 -0.86 1 98.31 224 LYS A CA 1
ATOM 1623 C C . LYS A 1 224 ? -5.98 19.281 -1.937 1 98.31 224 LYS A C 1
ATOM 1625 O O . LYS A 1 224 ? -5 18.578 -1.71 1 98.31 224 LYS A O 1
ATOM 1630 N N . ILE A 1 225 ? -6.234 19.891 -3.076 1 98.56 225 ILE A N 1
ATOM 1631 C CA . ILE A 1 225 ? -5.266 19.766 -4.156 1 98.56 225 ILE A CA 1
ATOM 1632 C C . ILE A 1 225 ? -3.924 20.344 -3.719 1 98.56 225 ILE A C 1
ATOM 1634 O O . ILE A 1 225 ? -2.869 19.766 -3.982 1 98.56 225 ILE A O 1
ATOM 1638 N N . TYR A 1 226 ? -3.965 21.453 -3.012 1 98.44 226 TYR A N 1
ATOM 1639 C CA . TYR A 1 226 ? -2.736 22.062 -2.5 1 98.44 226 TYR A CA 1
ATOM 1640 C C . TYR A 1 226 ? -2.004 21.094 -1.578 1 98.44 226 TYR A C 1
ATOM 1642 O O . TYR A 1 226 ? -0.775 20.984 -1.622 1 98.44 226 TYR A O 1
ATOM 1650 N N . ALA A 1 227 ? -2.762 20.422 -0.769 1 98.56 227 ALA A N 1
ATOM 1651 C CA . ALA A 1 227 ? -2.162 19.484 0.172 1 98.56 227 ALA A CA 1
ATOM 1652 C C . ALA A 1 227 ? -1.465 18.344 -0.563 1 98.56 227 ALA A C 1
ATOM 1654 O O . ALA A 1 227 ? -0.333 17.984 -0.233 1 98.56 227 ALA A O 1
ATOM 1655 N N . TYR A 1 228 ? -2.094 17.812 -1.592 1 98.75 228 TYR A N 1
ATOM 1656 C CA . TYR A 1 228 ? -1.516 16.703 -2.342 1 98.75 228 TYR A CA 1
ATOM 1657 C C . TYR A 1 228 ? -0.336 17.172 -3.186 1 98.75 228 TYR A C 1
ATOM 1659 O O . TYR A 1 228 ? 0.628 16.422 -3.385 1 98.75 228 TYR A O 1
ATOM 1667 N N . VAL A 1 229 ? -0.423 18.375 -3.684 1 98.81 229 VAL A N 1
ATOM 1668 C CA . VAL A 1 229 ? 0.697 18.938 -4.43 1 98.81 229 VAL A CA 1
ATOM 1669 C C . VAL A 1 229 ? 1.898 19.109 -3.506 1 98.81 229 VAL A C 1
ATOM 1671 O O . VAL A 1 229 ? 3.033 18.812 -3.889 1 98.81 229 VAL A O 1
ATOM 1674 N N . ALA A 1 230 ? 1.632 19.609 -2.295 1 98.62 230 ALA A N 1
ATOM 1675 C CA . ALA A 1 230 ? 2.703 19.734 -1.312 1 98.62 230 ALA A CA 1
ATOM 1676 C C . ALA A 1 230 ? 3.359 18.391 -1.024 1 98.62 230 ALA A C 1
ATOM 1678 O O . ALA A 1 230 ? 4.586 18.297 -0.966 1 98.62 230 ALA A O 1
ATOM 1679 N N . SER A 1 231 ? 2.549 17.359 -0.854 1 98.69 231 SER A N 1
ATOM 1680 C CA . SER A 1 231 ? 3.062 16.016 -0.617 1 98.69 231 SER A CA 1
ATOM 1681 C C . SER A 1 231 ? 3.92 15.539 -1.783 1 98.69 231 SER A C 1
ATOM 1683 O O . SER A 1 231 ? 5 14.977 -1.579 1 98.69 231 SER A O 1
ATOM 1685 N N . GLY A 1 232 ? 3.457 15.82 -3 1 98.75 232 GLY A N 1
ATOM 1686 C CA . GLY A 1 232 ? 4.199 15.438 -4.191 1 98.75 232 GLY A CA 1
ATOM 1687 C C . GLY A 1 232 ? 5.512 16.188 -4.34 1 98.75 232 GLY A C 1
ATOM 1688 O O . GLY A 1 232 ? 6.539 15.586 -4.668 1 98.75 232 GLY A O 1
ATOM 1689 N N . LEU A 1 233 ? 5.473 17.469 -4.082 1 98.81 233 LEU A N 1
ATOM 1690 C CA . LEU A 1 233 ? 6.668 18.297 -4.199 1 98.81 233 LEU A CA 1
ATOM 1691 C C . LEU A 1 233 ? 7.723 17.875 -3.182 1 98.81 233 LEU A C 1
ATOM 1693 O O . LEU A 1 233 ? 8.906 17.781 -3.512 1 98.81 233 LEU A O 1
ATOM 1697 N N . LEU A 1 234 ? 7.281 17.625 -1.99 1 98.81 234 LEU A N 1
ATOM 1698 C CA . LEU A 1 234 ? 8.219 17.219 -0.946 1 98.81 234 LEU A CA 1
ATOM 1699 C C . LEU A 1 234 ? 8.75 15.812 -1.2 1 98.81 234 LEU A C 1
ATOM 1701 O O . LEU A 1 234 ? 9.898 15.516 -0.887 1 98.81 234 LEU A O 1
ATOM 1705 N N . SER A 1 235 ? 7.902 14.922 -1.734 1 98.69 235 SER A N 1
ATOM 1706 C CA . SER A 1 235 ? 8.383 13.617 -2.174 1 98.69 235 SER A CA 1
ATOM 1707 C C . SER A 1 235 ? 9.422 13.75 -3.285 1 98.69 235 SER A C 1
ATOM 1709 O O . SER A 1 235 ? 10.438 13.055 -3.281 1 98.69 235 SER A O 1
ATOM 1711 N N . GLY A 1 236 ? 9.109 14.656 -4.207 1 98.75 236 GLY A N 1
ATOM 1712 C CA . GLY A 1 236 ? 10.062 14.922 -5.277 1 98.75 236 GLY A CA 1
ATOM 1713 C C . GLY A 1 236 ? 11.391 15.453 -4.781 1 98.75 236 GLY A C 1
ATOM 1714 O O . GLY A 1 236 ? 12.445 15.008 -5.223 1 98.75 236 GLY A O 1
ATOM 1715 N N . LEU A 1 237 ? 11.312 16.406 -3.877 1 98.56 237 LEU A N 1
ATOM 1716 C CA . LEU A 1 237 ? 12.523 16.969 -3.271 1 98.56 237 LEU A CA 1
ATOM 1717 C C . LEU A 1 237 ? 13.336 15.875 -2.59 1 98.56 237 LEU A C 1
ATOM 1719 O O . LEU A 1 237 ? 14.562 15.812 -2.75 1 98.56 237 LEU A O 1
ATOM 1723 N N . THR A 1 238 ? 12.672 15.031 -1.881 1 98.31 238 THR A N 1
ATOM 1724 C CA . THR A 1 238 ? 13.328 13.922 -1.202 1 98.31 238 THR A CA 1
ATOM 1725 C C . THR A 1 238 ? 14 12.992 -2.211 1 98.31 238 THR A C 1
ATOM 1727 O O . THR A 1 238 ? 15.125 12.539 -1.99 1 98.31 238 THR A O 1
ATOM 1730 N N . GLY A 1 239 ? 13.305 12.734 -3.32 1 98.25 239 GLY A N 1
ATOM 1731 C CA . GLY A 1 239 ? 13.859 11.883 -4.359 1 98.25 239 GLY A CA 1
ATOM 1732 C C . GLY A 1 239 ? 15.133 12.445 -4.969 1 98.25 239 GLY A C 1
ATOM 1733 O O . GLY A 1 239 ? 16.094 11.711 -5.18 1 98.25 239 GLY A O 1
ATOM 1734 N N . VAL A 1 240 ? 15.117 13.711 -5.199 1 97.94 240 VAL A N 1
ATOM 1735 C CA . VAL A 1 240 ? 16.266 14.375 -5.797 1 97.94 240 VAL A CA 1
ATOM 1736 C C . VAL A 1 240 ? 17.438 14.391 -4.805 1 97.94 240 VAL A C 1
ATOM 1738 O O . VAL A 1 240 ? 18.578 14.148 -5.184 1 97.94 240 VAL A O 1
ATOM 1741 N N . ILE A 1 241 ? 17.125 14.641 -3.564 1 97.12 241 ILE A N 1
ATOM 1742 C CA . ILE A 1 241 ? 18.156 14.656 -2.531 1 97.12 241 ILE A CA 1
ATOM 1743 C C . ILE A 1 241 ? 18.797 13.266 -2.414 1 97.12 241 ILE A C 1
ATOM 1745 O O . ILE A 1 241 ? 20.016 13.141 -2.348 1 97.12 241 ILE A O 1
ATOM 1749 N N . LEU A 1 242 ? 18.016 12.258 -2.43 1 95.81 242 LEU A N 1
ATOM 1750 C CA . LEU A 1 242 ? 18.516 10.891 -2.307 1 95.81 242 LEU A CA 1
ATOM 1751 C C . LEU A 1 242 ? 19.359 10.516 -3.514 1 95.81 242 LEU A C 1
ATOM 1753 O O . LEU A 1 242 ? 20.422 9.906 -3.363 1 95.81 242 LEU A O 1
ATOM 1757 N N . ALA A 1 243 ? 18.844 10.852 -4.668 1 96.44 243 ALA A N 1
ATOM 1758 C CA . ALA A 1 243 ? 19.609 10.586 -5.879 1 96.44 243 ALA A CA 1
ATOM 1759 C C . ALA A 1 243 ? 20.953 11.32 -5.855 1 96.44 243 ALA A C 1
ATOM 1761 O O . ALA A 1 243 ? 21.969 10.773 -6.293 1 96.44 243 ALA A O 1
ATOM 1762 N N . SER A 1 244 ? 20.938 12.516 -5.391 1 95.62 244 SER A N 1
ATOM 1763 C CA . SER A 1 244 ? 22.141 13.32 -5.289 1 95.62 244 SER A CA 1
ATOM 1764 C C . SER A 1 244 ? 23.125 12.734 -4.277 1 95.62 244 SER A C 1
ATOM 1766 O O . SER A 1 244 ? 24.328 12.695 -4.52 1 95.62 244 SER A O 1
ATOM 1768 N N . ARG A 1 245 ? 22.625 12.289 -3.234 1 91.94 245 ARG A N 1
ATOM 1769 C CA . ARG A 1 245 ? 23.453 11.727 -2.176 1 91.94 245 ARG A CA 1
ATOM 1770 C C . ARG A 1 245 ? 24.141 10.445 -2.639 1 91.94 245 ARG A C 1
ATOM 1772 O O . ARG A 1 245 ? 25.312 10.211 -2.326 1 91.94 245 ARG A O 1
ATOM 1779 N N . LEU A 1 246 ? 23.406 9.68 -3.336 1 90.75 246 LEU A N 1
ATOM 1780 C CA . LEU A 1 246 ? 23.922 8.375 -3.762 1 90.75 246 LEU A CA 1
ATOM 1781 C C . LEU A 1 246 ? 24.594 8.477 -5.121 1 90.75 246 LEU A C 1
ATOM 1783 O O . LEU A 1 246 ? 25.188 7.504 -5.594 1 90.75 246 LEU A O 1
ATOM 1787 N N . VAL A 1 247 ? 24.5 9.578 -5.688 1 92.38 247 VAL A N 1
ATOM 1788 C CA . VAL A 1 247 ? 25 9.805 -7.039 1 92.38 247 VAL A CA 1
ATOM 1789 C C . VAL A 1 247 ? 24.438 8.742 -7.984 1 92.38 247 VAL A C 1
ATOM 1791 O O . VAL A 1 247 ? 25.141 8.281 -8.891 1 92.38 247 VAL A O 1
ATOM 1794 N N . THR A 1 248 ? 23.328 8.219 -7.605 1 94.81 248 THR A N 1
ATOM 1795 C CA . THR A 1 248 ? 22.594 7.223 -8.367 1 94.81 248 THR A CA 1
ATOM 1796 C C . THR A 1 248 ? 21.094 7.277 -8.031 1 94.81 248 THR A C 1
ATOM 1798 O O . THR A 1 248 ? 20.719 7.496 -6.879 1 94.81 248 THR A O 1
ATOM 1801 N N . ALA A 1 249 ? 20.281 7.254 -9.055 1 95.62 249 ALA A N 1
ATOM 1802 C CA . ALA A 1 249 ? 18.828 7.191 -8.852 1 95.62 249 ALA A CA 1
ATOM 1803 C C . ALA A 1 249 ? 18.328 5.762 -8.992 1 95.62 249 ALA A C 1
ATOM 1805 O O . ALA A 1 249 ? 18.562 5.105 -10.008 1 95.62 249 ALA A O 1
ATOM 1806 N N . GLN A 1 250 ? 17.734 5.305 -7.973 1 95 250 GLN A N 1
ATOM 1807 C CA . GLN A 1 250 ? 17.25 3.932 -7.938 1 95 250 GLN A CA 1
ATOM 1808 C C . GLN A 1 250 ? 15.75 3.881 -8.227 1 95 250 GLN A C 1
ATOM 1810 O O . GLN A 1 250 ? 14.938 4.32 -7.406 1 95 250 GLN A O 1
ATOM 1815 N N . PRO A 1 251 ? 15.406 3.254 -9.344 1 94.19 251 PRO A N 1
ATOM 1816 C CA . PRO A 1 251 ? 13.969 3.168 -9.641 1 94.19 251 PRO A CA 1
ATOM 1817 C C . PRO A 1 251 ? 13.203 2.342 -8.617 1 94.19 251 PRO A C 1
ATOM 1819 O O . PRO A 1 251 ? 11.984 2.494 -8.484 1 94.19 251 PRO A O 1
ATOM 1822 N N . ASN A 1 252 ? 13.828 1.465 -7.859 1 88.94 252 ASN A N 1
ATOM 1823 C CA . ASN A 1 252 ? 13.219 0.672 -6.797 1 88.94 252 ASN A CA 1
ATOM 1824 C C . ASN A 1 252 ? 13.461 1.29 -5.422 1 88.94 252 ASN A C 1
ATOM 1826 O O . ASN A 1 252 ? 13.258 0.638 -4.398 1 88.94 252 ASN A O 1
ATOM 1830 N N . GLY A 1 253 ? 13.938 2.502 -5.457 1 89.12 253 GLY A N 1
ATOM 1831 C CA . GLY A 1 253 ? 14.156 3.188 -4.191 1 89.12 253 GLY A CA 1
ATOM 1832 C C . GLY A 1 253 ? 12.875 3.721 -3.574 1 89.12 253 GLY A C 1
ATOM 1833 O O . GLY A 1 253 ? 11.836 3.766 -4.23 1 89.12 253 GLY A O 1
ATOM 1834 N N . GLY A 1 254 ? 12.938 3.965 -2.311 1 89.88 254 GLY A N 1
ATOM 1835 C CA . GLY A 1 254 ? 11.836 4.613 -1.614 1 89.88 254 GLY A CA 1
ATOM 1836 C C . GLY A 1 254 ? 10.711 3.656 -1.257 1 89.88 254 GLY A C 1
ATOM 1837 O O . GLY A 1 254 ? 9.594 4.086 -0.972 1 89.88 254 GLY A O 1
ATOM 1838 N N . VAL A 1 255 ? 11.016 2.367 -1.33 1 83.5 255 VAL A N 1
ATOM 1839 C CA . VAL A 1 255 ? 10.008 1.382 -0.966 1 83.5 255 VAL A CA 1
ATOM 1840 C C . VAL A 1 255 ? 9.641 1.538 0.509 1 83.5 255 VAL A C 1
ATOM 1842 O O . VAL A 1 255 ? 10.523 1.653 1.364 1 83.5 255 VAL A O 1
ATOM 1845 N N . ALA A 1 256 ? 8.383 1.666 0.858 1 80.31 256 ALA A N 1
ATOM 1846 C CA . ALA A 1 256 ? 7.824 1.715 2.205 1 80.31 256 ALA A CA 1
ATOM 1847 C C . ALA A 1 256 ? 8.039 3.086 2.84 1 80.31 256 ALA A C 1
ATOM 1849 O O . ALA A 1 256 ? 7.824 3.262 4.043 1 80.31 256 ALA A O 1
ATOM 1850 N N . TYR A 1 257 ? 8.469 4.055 1.965 1 90.69 257 TYR A N 1
ATOM 1851 C CA . TYR A 1 257 ? 8.641 5.402 2.498 1 90.69 257 TYR A CA 1
ATOM 1852 C C . TYR A 1 257 ? 7.301 6.004 2.908 1 90.69 257 TYR A C 1
ATOM 1854 O O . TYR A 1 257 ? 7.242 6.844 3.809 1 90.69 257 TYR A O 1
ATOM 1862 N N . GLU A 1 258 ? 6.297 5.59 2.215 1 91.19 258 GLU A N 1
ATOM 1863 C CA . GLU A 1 258 ? 4.977 6.082 2.59 1 91.19 258 GLU A CA 1
ATOM 1864 C C . GLU A 1 258 ? 4.625 5.684 4.02 1 91.19 258 GLU A C 1
ATOM 1866 O O . GLU A 1 258 ? 3.945 6.43 4.73 1 91.19 258 GLU A O 1
ATOM 1871 N N . LEU A 1 259 ? 5.129 4.582 4.48 1 86.38 259 LEU A N 1
ATOM 1872 C CA . LEU A 1 259 ? 4.871 4.117 5.84 1 86.38 259 LEU A CA 1
ATOM 1873 C C . LEU A 1 259 ? 5.668 4.93 6.852 1 86.38 259 LEU A C 1
ATOM 1875 O O . LEU A 1 259 ? 5.168 5.238 7.938 1 86.38 259 LEU A O 1
ATOM 1879 N N . ASP A 1 260 ? 6.879 5.227 6.465 1 91.69 260 ASP A N 1
ATOM 1880 C CA . ASP A 1 260 ? 7.676 6.105 7.312 1 91.69 260 ASP A CA 1
ATOM 1881 C C . ASP A 1 260 ? 7.031 7.48 7.441 1 91.69 260 ASP A C 1
ATOM 1883 O O . ASP A 1 260 ? 7.035 8.078 8.516 1 91.69 260 ASP A O 1
ATOM 1887 N N . ALA A 1 261 ? 6.547 7.898 6.316 1 95.19 261 ALA A N 1
ATOM 1888 C CA . ALA A 1 261 ? 5.906 9.211 6.297 1 95.19 261 ALA A CA 1
ATOM 1889 C C . ALA A 1 261 ? 4.676 9.234 7.199 1 95.19 261 ALA A C 1
ATOM 1891 O O . ALA A 1 261 ? 4.5 10.156 8 1 95.19 261 ALA A O 1
ATOM 1892 N N . ILE A 1 262 ? 3.869 8.25 7.082 1 91.56 262 ILE A N 1
ATOM 1893 C CA . ILE A 1 262 ? 2.652 8.156 7.879 1 91.56 262 ILE A CA 1
ATOM 1894 C C . ILE A 1 262 ? 3.014 7.973 9.352 1 91.56 262 ILE A C 1
ATOM 1896 O O . ILE A 1 262 ? 2.441 8.633 10.227 1 91.56 262 ILE A O 1
ATOM 1900 N N . ALA A 1 263 ? 4.008 7.102 9.586 1 90.88 263 ALA A N 1
ATOM 1901 C CA . ALA A 1 263 ? 4.434 6.832 10.953 1 90.88 263 ALA A CA 1
ATOM 1902 C C . ALA A 1 263 ? 4.938 8.102 11.633 1 90.88 263 ALA A C 1
ATOM 1904 O O . ALA A 1 263 ? 4.629 8.359 12.797 1 90.88 263 ALA A O 1
ATOM 1905 N N . SER A 1 264 ? 5.699 8.836 10.914 1 94.38 264 SER A N 1
ATOM 1906 C CA . SER A 1 264 ? 6.246 10.055 11.5 1 94.38 264 SER A CA 1
ATOM 1907 C C . SER A 1 264 ? 5.141 11.047 11.844 1 94.38 264 SER A C 1
ATOM 1909 O O . SER A 1 264 ? 5.188 11.695 12.898 1 94.38 264 SER A O 1
ATOM 1911 N N . ALA A 1 265 ? 4.172 11.203 10.961 1 94.56 265 ALA A N 1
ATOM 1912 C CA . ALA A 1 265 ? 3.062 12.117 11.195 1 94.56 265 ALA A CA 1
ATOM 1913 C C . ALA A 1 265 ? 2.219 11.664 12.383 1 94.56 265 ALA A C 1
ATOM 1915 O O . ALA A 1 265 ? 1.91 12.461 13.273 1 94.56 265 ALA A O 1
ATOM 1916 N N . VAL A 1 266 ? 1.912 10.391 12.445 1 90.38 266 VAL A N 1
ATOM 1917 C CA . VAL A 1 266 ? 0.992 9.859 13.445 1 90.38 266 VAL A CA 1
ATOM 1918 C C . VAL A 1 266 ? 1.682 9.805 14.805 1 90.38 266 VAL A C 1
ATOM 1920 O O . VAL A 1 266 ? 1.091 10.172 15.828 1 90.38 266 VAL A O 1
ATOM 1923 N N . VAL A 1 267 ? 2.904 9.32 14.773 1 89.75 267 VAL A N 1
ATOM 1924 C CA . VAL A 1 267 ? 3.678 9.281 16.016 1 89.75 267 VAL A CA 1
ATOM 1925 C C . VAL A 1 267 ? 3.889 10.703 16.531 1 89.75 267 VAL A C 1
ATOM 1927 O O . VAL A 1 267 ? 3.91 10.922 17.75 1 89.75 267 VAL A O 1
ATOM 1930 N N . GLY A 1 268 ? 3.969 11.594 15.617 1 92.31 268 GLY A N 1
ATOM 1931 C CA . GLY A 1 268 ? 4.145 13 15.961 1 92.31 268 GLY A CA 1
ATOM 1932 C C . GLY A 1 268 ? 2.865 13.656 16.438 1 92.31 268 GLY A C 1
ATOM 1933 O O . GLY A 1 268 ? 2.871 14.828 16.812 1 92.31 268 GLY A O 1
ATOM 1934 N N . GLY A 1 269 ? 1.755 12.977 16.359 1 89.5 269 GLY A N 1
ATOM 1935 C CA . GLY A 1 269 ? 0.54 13.5 16.969 1 89.5 269 GLY A CA 1
ATOM 1936 C C . GLY A 1 269 ? -0.518 13.875 15.945 1 89.5 269 GLY A C 1
ATOM 1937 O O . GLY A 1 269 ? -1.558 14.438 16.297 1 89.5 269 GLY A O 1
ATOM 1938 N N . THR A 1 270 ? -0.247 13.625 14.711 1 92.12 270 THR A N 1
ATOM 1939 C CA . THR A 1 270 ? -1.242 13.922 13.688 1 92.12 270 THR A CA 1
ATOM 1940 C C . THR A 1 270 ? -2.332 12.852 13.664 1 92.12 270 THR A C 1
ATOM 1942 O O . THR A 1 270 ? -2.037 11.656 13.703 1 92.12 270 THR A O 1
ATOM 1945 N N . SER A 1 271 ? -3.57 13.312 13.688 1 90.44 271 SER A N 1
ATOM 1946 C CA . SER A 1 271 ? -4.695 12.383 13.664 1 90.44 271 SER A CA 1
ATOM 1947 C C . SER A 1 271 ? -5.016 11.945 12.242 1 90.44 271 SER A C 1
ATOM 1949 O O . SER A 1 271 ? -5.145 12.773 11.336 1 90.44 271 SER A O 1
ATOM 1951 N N . LEU A 1 272 ? -5.258 10.711 12.078 1 87.56 272 LEU A N 1
ATOM 1952 C CA . LEU A 1 272 ? -5.594 10.18 10.766 1 87.56 272 LEU A CA 1
ATOM 1953 C C . LEU A 1 272 ? -7.008 10.586 10.359 1 87.56 272 LEU A C 1
ATOM 1955 O O . LEU A 1 272 ? -7.379 10.469 9.188 1 87.56 272 LEU A O 1
ATOM 1959 N N . MET A 1 273 ? -7.777 11.055 11.266 1 86.81 273 MET A N 1
ATOM 1960 C CA . MET A 1 273 ? -9.141 11.5 10.977 1 86.81 273 MET A CA 1
ATOM 1961 C C . MET A 1 273 ? -9.148 12.93 10.453 1 86.81 273 MET A C 1
ATOM 1963 O O . MET A 1 273 ? -10.172 13.414 9.961 1 86.81 273 MET A O 1
ATOM 1967 N N . GLY A 1 274 ? -8.031 13.539 10.523 1 90.88 274 GLY A N 1
ATOM 1968 C CA . GLY A 1 274 ? -7.914 14.891 10.008 1 90.88 274 GLY A CA 1
ATOM 1969 C C . GLY A 1 274 ? -8.148 15.961 11.062 1 90.88 274 GLY A C 1
ATOM 1970 O O . GLY A 1 274 ? -8.664 15.664 12.148 1 90.88 274 GLY A O 1
ATOM 1971 N N . GLY A 1 275 ? -7.621 17.125 10.828 1 93.25 275 GLY A N 1
ATOM 1972 C CA . GLY A 1 275 ? -7.961 18.312 11.609 1 93.25 275 GLY A CA 1
ATOM 1973 C C . GLY A 1 275 ? -7.051 18.516 12.797 1 93.25 275 GLY A C 1
ATOM 1974 O O . GLY A 1 275 ? -7.066 19.578 13.422 1 93.25 275 GLY A O 1
ATOM 1975 N N . VAL A 1 276 ? -6.273 17.516 13.133 1 92.69 276 VAL A N 1
ATOM 1976 C CA . VAL A 1 276 ? -5.406 17.641 14.297 1 92.69 276 VAL A CA 1
ATOM 1977 C C . VAL A 1 276 ? -3.982 17.234 13.938 1 92.69 276 VAL A C 1
ATOM 1979 O O . VAL A 1 276 ? -3.766 16.141 13.406 1 92.69 276 VAL A O 1
ATOM 1982 N N . GLY A 1 277 ? -3.018 18.047 14.242 1 93.38 277 GLY A N 1
ATOM 1983 C CA . GLY A 1 277 ? -1.615 17.766 13.984 1 93.38 277 GLY A CA 1
ATOM 1984 C C . GLY A 1 277 ? -0.785 19.016 13.758 1 93.38 277 GLY A C 1
ATOM 1985 O O . GLY A 1 277 ? -1.329 20.094 13.531 1 93.38 277 GLY A O 1
ATOM 1986 N N . THR A 1 278 ? 0.507 18.906 13.914 1 95.62 278 THR A N 1
ATOM 1987 C CA . THR A 1 278 ? 1.403 20.031 13.703 1 95.62 278 THR A CA 1
ATOM 1988 C C . THR A 1 278 ? 2.695 19.578 13.031 1 95.62 278 THR A C 1
ATOM 1990 O O . THR A 1 278 ? 3.076 18.406 13.117 1 95.62 278 THR A O 1
ATOM 1993 N N . ILE A 1 279 ? 3.318 20.5 12.336 1 97.31 279 ILE A N 1
ATOM 1994 C CA . ILE A 1 279 ? 4.559 20.188 11.633 1 97.31 279 ILE A CA 1
ATOM 1995 C C . ILE A 1 279 ? 5.664 19.891 12.641 1 97.31 279 ILE A C 1
ATOM 1997 O O . ILE A 1 279 ? 6.43 18.938 12.477 1 97.31 279 ILE A O 1
ATOM 2001 N N . PRO A 1 280 ? 5.785 20.672 13.742 1 96 280 PRO A N 1
ATOM 2002 C CA . PRO A 1 280 ? 6.785 20.312 14.758 1 96 280 PRO A CA 1
ATOM 2003 C C . PRO A 1 280 ? 6.555 18.922 15.336 1 96 280 PRO A C 1
ATOM 2005 O O . PRO A 1 280 ? 7.512 18.203 15.648 1 96 280 PRO A O 1
ATOM 2008 N N . GLY A 1 281 ? 5.301 18.578 15.539 1 94.44 281 GLY A N 1
ATOM 2009 C CA . GLY A 1 281 ? 5.004 17.219 15.953 1 94.44 281 GLY A CA 1
ATOM 2010 C C . GLY A 1 281 ? 5.527 16.172 14.984 1 94.44 281 GLY A C 1
ATOM 2011 O O . GLY A 1 281 ? 6.121 15.172 15.398 1 94.44 281 GLY A O 1
ATOM 2012 N N . THR A 1 282 ? 5.289 16.422 13.727 1 96.44 282 THR A N 1
ATOM 2013 C CA . THR A 1 282 ? 5.77 15.508 12.688 1 96.44 282 THR A CA 1
ATOM 2014 C C . THR A 1 282 ? 7.293 15.43 12.703 1 96.44 282 THR A C 1
ATOM 2016 O O . THR A 1 282 ? 7.863 14.367 12.461 1 96.44 282 THR A O 1
ATOM 2019 N N . LEU A 1 283 ? 7.887 16.594 12.93 1 97 283 LEU A N 1
ATOM 2020 C CA . LEU A 1 283 ? 9.344 16.594 13.016 1 97 283 LEU A CA 1
ATOM 2021 C C . LEU A 1 283 ? 9.82 15.695 14.156 1 97 283 LEU A C 1
ATOM 2023 O O . LEU A 1 283 ? 10.758 14.914 13.977 1 97 283 LEU A O 1
ATOM 2027 N N . ILE A 1 284 ? 9.227 15.805 15.297 1 95.75 284 ILE A N 1
ATOM 2028 C CA . ILE A 1 284 ? 9.57 14.953 16.422 1 95.75 284 ILE A CA 1
ATOM 2029 C C . ILE A 1 284 ? 9.336 13.492 16.062 1 95.75 284 ILE A C 1
ATOM 2031 O O . ILE A 1 284 ? 10.172 12.625 16.344 1 95.75 284 ILE A O 1
ATOM 2035 N N . GLY A 1 285 ? 8.172 13.242 15.477 1 95.38 285 GLY A N 1
ATOM 2036 C CA . GLY A 1 285 ? 7.898 11.891 15.008 1 95.38 285 GLY A CA 1
ATOM 2037 C C . GLY A 1 285 ? 8.938 11.367 14.039 1 95.38 285 GLY A C 1
ATOM 2038 O O . GLY A 1 285 ? 9.305 10.195 14.086 1 95.38 285 GLY A O 1
ATOM 2039 N N . SER A 1 286 ? 9.375 12.219 13.164 1 97.25 286 SER A N 1
ATOM 2040 C CA . SER A 1 286 ? 10.391 11.836 12.188 1 97.25 286 SER A CA 1
ATOM 2041 C C . SER A 1 286 ? 11.703 11.477 12.883 1 97.25 286 SER A C 1
ATOM 2043 O O . SER A 1 286 ? 12.406 10.555 12.461 1 97.25 286 SER A O 1
ATOM 2045 N N . PHE A 1 287 ? 12.008 12.227 13.891 1 96.56 287 PHE A N 1
ATOM 2046 C CA . PHE A 1 287 ? 13.219 11.914 14.648 1 96.56 287 PHE A CA 1
ATOM 2047 C C . PHE A 1 287 ? 13.07 10.594 15.383 1 96.56 287 PHE A C 1
ATOM 2049 O O . PHE A 1 287 ? 14.031 9.836 15.516 1 96.56 287 PHE A O 1
ATOM 2056 N N . ILE A 1 288 ? 11.875 10.32 15.852 1 94.44 288 ILE A N 1
ATOM 2057 C CA . ILE A 1 288 ? 11.633 9.055 16.531 1 94.44 288 ILE A CA 1
ATOM 2058 C C . ILE A 1 288 ? 11.883 7.898 15.562 1 94.44 288 ILE A C 1
ATOM 2060 O O . ILE A 1 288 ? 12.633 6.973 15.883 1 94.44 288 ILE A O 1
ATOM 2064 N N . ILE A 1 289 ? 11.312 8 14.422 1 93.38 289 ILE A N 1
ATOM 2065 C CA . ILE A 1 289 ? 11.461 6.938 13.43 1 93.38 289 ILE A CA 1
ATOM 2066 C C . ILE A 1 289 ? 12.906 6.879 12.953 1 93.38 289 ILE A C 1
ATOM 2068 O O . ILE A 1 289 ? 13.461 5.793 12.758 1 93.38 289 ILE A O 1
ATOM 2072 N N . GLY A 1 290 ? 13.523 8.047 12.75 1 94.38 290 GLY A N 1
ATOM 2073 C CA . GLY A 1 290 ? 14.914 8.109 12.32 1 94.38 290 GLY A CA 1
ATOM 2074 C C . GLY A 1 290 ? 15.875 7.488 13.32 1 94.38 290 GLY A C 1
ATOM 2075 O O . GLY A 1 290 ? 16.75 6.707 12.945 1 94.38 290 GLY A O 1
ATOM 2076 N N . VAL A 1 291 ? 15.703 7.848 14.547 1 94.19 291 VAL A N 1
ATOM 2077 C CA . VAL A 1 291 ? 16.547 7.309 15.602 1 94.19 291 VAL A CA 1
ATOM 2078 C C . VAL A 1 291 ? 16.312 5.809 15.742 1 94.19 291 VAL A C 1
ATOM 2080 O O . VAL A 1 291 ? 17.25 5.043 15.977 1 94.19 291 VAL A O 1
ATOM 2083 N N . LEU A 1 292 ? 15.086 5.41 15.602 1 92.56 292 LEU A N 1
ATOM 2084 C CA . LEU A 1 292 ? 14.75 3.992 15.68 1 92.56 292 LEU A CA 1
ATOM 2085 C C . LEU A 1 292 ? 15.453 3.207 14.578 1 92.56 292 LEU A C 1
ATOM 2087 O O . LEU A 1 292 ? 16.078 2.178 14.844 1 92.56 292 LEU A O 1
ATOM 2091 N N . ARG A 1 293 ? 15.32 3.691 13.383 1 92.25 293 ARG A N 1
ATOM 2092 C CA . ARG A 1 293 ? 15.953 3.02 12.258 1 92.25 293 ARG A CA 1
ATOM 2093 C C . ARG A 1 293 ? 17.469 2.998 12.414 1 92.25 293 ARG A C 1
ATOM 2095 O O . ARG A 1 293 ? 18.109 1.968 12.195 1 92.25 293 ARG A O 1
ATOM 2102 N N . ASN A 1 294 ? 18.062 4.109 12.75 1 92.69 294 ASN A N 1
ATOM 2103 C CA . ASN A 1 294 ? 19.5 4.219 12.922 1 92.69 294 ASN A CA 1
ATOM 2104 C C . ASN A 1 294 ? 20 3.334 14.07 1 92.69 294 ASN A C 1
ATOM 2106 O O . ASN A 1 294 ? 21 2.635 13.93 1 92.69 294 ASN A O 1
ATOM 2110 N N . GLY A 1 295 ? 19.328 3.469 15.156 1 92.5 295 GLY A N 1
ATOM 2111 C CA . GLY A 1 295 ? 19.703 2.666 16.312 1 92.5 295 GLY A CA 1
ATOM 2112 C C . GLY A 1 295 ? 19.672 1.174 16.031 1 92.5 295 GLY A C 1
ATOM 2113 O O . GLY A 1 295 ? 20.562 0.437 16.438 1 92.5 295 GLY A O 1
ATOM 2114 N N . LEU A 1 296 ? 18.609 0.691 15.375 1 92.06 296 LEU A N 1
ATOM 2115 C CA . LEU A 1 296 ? 18.5 -0.721 15.023 1 92.06 296 LEU A CA 1
ATOM 2116 C C . LEU A 1 296 ? 19.609 -1.126 14.062 1 92.06 296 LEU A C 1
ATOM 2118 O O . LEU A 1 296 ? 20.203 -2.201 14.195 1 92.06 296 LEU A O 1
ATOM 2122 N N . ASN A 1 297 ? 19.844 -0.24 13.172 1 90.06 297 ASN A N 1
ATOM 2123 C CA . ASN A 1 297 ? 20.922 -0.494 12.227 1 90.06 297 ASN A CA 1
ATOM 2124 C C . ASN A 1 297 ? 22.266 -0.589 12.93 1 90.06 297 ASN A C 1
ATOM 2126 O O . ASN A 1 297 ? 23.062 -1.484 12.641 1 90.06 297 ASN A O 1
ATOM 2130 N N . MET A 1 298 ? 22.531 0.248 13.789 1 90.69 298 MET A N 1
ATOM 2131 C CA . MET A 1 298 ? 23.797 0.277 14.523 1 90.69 298 MET A CA 1
ATOM 2132 C C . MET A 1 298 ? 23.953 -0.97 15.383 1 90.69 298 MET A C 1
ATOM 2134 O O . MET A 1 298 ? 25.078 -1.419 15.633 1 90.69 298 MET A O 1
ATOM 2138 N N . ASN A 1 299 ? 22.859 -1.543 15.797 1 91.44 299 ASN A N 1
ATOM 2139 C CA . ASN A 1 299 ? 22.906 -2.738 16.625 1 91.44 299 ASN A CA 1
ATOM 2140 C C . ASN A 1 299 ? 22.859 -4.012 15.789 1 91.44 299 ASN A C 1
ATOM 2142 O O . ASN A 1 299 ? 22.578 -5.094 16.312 1 91.44 299 ASN A O 1
ATOM 2146 N N . GLY A 1 300 ? 22.938 -3.855 14.453 1 89.81 300 GLY A N 1
ATOM 2147 C CA . GLY A 1 300 ? 23.047 -5 13.562 1 89.81 300 GLY A CA 1
ATOM 2148 C C . GLY A 1 300 ? 21.719 -5.625 13.227 1 89.81 300 GLY A C 1
ATOM 2149 O O . GLY A 1 300 ? 21.656 -6.766 12.758 1 89.81 300 GLY A O 1
ATOM 2150 N N . VAL A 1 301 ? 20.734 -4.953 13.492 1 90.25 301 VAL A N 1
ATOM 2151 C CA . VAL A 1 301 ? 19.406 -5.477 13.18 1 90.25 301 VAL A CA 1
ATOM 2152 C C . VAL A 1 301 ? 19.125 -5.316 11.688 1 90.25 301 VAL A C 1
ATOM 2154 O O . VAL A 1 301 ? 19.359 -4.246 11.117 1 90.25 301 VAL A O 1
ATOM 2157 N N . SER A 1 302 ? 18.672 -6.398 11.016 1 89.5 302 SER A N 1
ATOM 2158 C CA . SER A 1 302 ? 18.438 -6.402 9.57 1 89.5 302 SER A CA 1
ATOM 2159 C C . SER A 1 302 ? 17.297 -5.453 9.203 1 89.5 302 SER A C 1
ATOM 2161 O O . SER A 1 302 ? 16.516 -5.051 10.055 1 89.5 302 SER A O 1
ATOM 2163 N N . SER A 1 303 ? 17.266 -5.086 7.941 1 84.5 303 SER A N 1
ATOM 2164 C CA . SER A 1 303 ? 16.203 -4.227 7.426 1 84.5 303 SER A CA 1
ATOM 2165 C C . SER A 1 303 ? 14.852 -4.918 7.5 1 84.5 303 SER A C 1
ATOM 2167 O O . SER A 1 303 ? 13.812 -4.262 7.629 1 84.5 303 SER A O 1
ATOM 2169 N N . PHE A 1 304 ? 14.859 -6.254 7.52 1 88.62 304 PHE A N 1
ATOM 2170 C CA . PHE A 1 304 ? 13.617 -7.008 7.586 1 88.62 304 PHE A CA 1
ATOM 2171 C C . PHE A 1 304 ? 12.961 -6.848 8.953 1 88.62 304 PHE A C 1
ATOM 2173 O O . PHE A 1 304 ? 11.758 -6.609 9.047 1 88.62 304 PHE A O 1
ATOM 2180 N N . VAL A 1 305 ? 13.805 -6.91 9.984 1 90.56 305 VAL A N 1
ATOM 2181 C CA . VAL A 1 305 ? 13.297 -6.742 11.344 1 90.56 305 VAL A CA 1
ATOM 2182 C C . VAL A 1 305 ? 12.828 -5.305 11.539 1 90.56 305 VAL A C 1
ATOM 2184 O O . VAL A 1 305 ? 11.852 -5.055 12.258 1 90.56 305 VAL A O 1
ATOM 2187 N N . GLN A 1 306 ? 13.555 -4.383 10.93 1 88.25 306 GLN A N 1
ATOM 2188 C CA . GLN A 1 306 ? 13.141 -2.984 11.016 1 88.25 306 GLN A CA 1
ATOM 2189 C C . GLN A 1 306 ? 11.75 -2.781 10.422 1 88.25 306 GLN A C 1
ATOM 2191 O O . GLN A 1 306 ? 10.953 -2.006 10.953 1 88.25 306 GLN A O 1
ATOM 2196 N N . MET A 1 307 ? 11.461 -3.488 9.32 1 87.31 307 MET A N 1
ATOM 2197 C CA . MET A 1 307 ? 10.133 -3.43 8.711 1 87.31 307 MET A CA 1
ATOM 2198 C C . MET A 1 307 ? 9.062 -3.895 9.695 1 87.31 307 MET A C 1
ATOM 2200 O O . MET A 1 307 ? 7.996 -3.289 9.789 1 87.31 307 MET A O 1
ATOM 2204 N N . ILE A 1 308 ? 9.375 -4.957 10.406 1 91.81 308 ILE A N 1
ATOM 2205 C CA . ILE A 1 308 ? 8.453 -5.504 11.398 1 91.81 308 ILE A CA 1
ATOM 2206 C C . ILE A 1 308 ? 8.234 -4.484 12.516 1 91.81 308 ILE A C 1
ATOM 2208 O O . ILE A 1 308 ? 7.094 -4.195 12.883 1 91.81 308 ILE A O 1
ATOM 2212 N N . VAL A 1 309 ? 9.32 -3.92 12.992 1 90.75 309 VAL A N 1
ATOM 2213 C CA . VAL A 1 309 ? 9.273 -2.988 14.117 1 90.75 309 VAL A CA 1
ATOM 2214 C C . VAL A 1 309 ? 8.492 -1.739 13.719 1 90.75 309 VAL A C 1
ATOM 2216 O O . VAL A 1 309 ? 7.641 -1.261 14.477 1 90.75 309 VAL A O 1
ATOM 2219 N N . ILE A 1 310 ? 8.758 -1.209 12.547 1 86.38 310 ILE A N 1
ATOM 2220 C CA . ILE A 1 310 ? 8.062 -0.011 12.078 1 86.38 310 ILE A CA 1
ATOM 2221 C C . ILE A 1 310 ? 6.578 -0.308 11.906 1 86.38 310 ILE A C 1
ATOM 2223 O O . ILE A 1 310 ? 5.727 0.516 12.25 1 86.38 310 ILE A O 1
ATOM 2227 N N . GLY A 1 311 ? 6.297 -1.47 11.312 1 88.56 311 GLY A N 1
ATOM 2228 C CA . GLY A 1 311 ? 4.906 -1.881 11.219 1 88.56 311 GLY A CA 1
ATOM 2229 C C . GLY A 1 311 ? 4.203 -1.913 12.562 1 88.56 311 GLY A C 1
ATOM 2230 O O . GLY A 1 311 ? 3.09 -1.405 12.695 1 88.56 311 GLY A O 1
ATOM 2231 N N . LEU A 1 312 ? 4.879 -2.453 13.547 1 92.81 312 LEU A N 1
ATOM 2232 C CA . LEU A 1 312 ? 4.324 -2.527 14.898 1 92.81 312 LEU A CA 1
ATOM 2233 C C . LEU A 1 312 ? 4.184 -1.137 15.508 1 92.81 312 LEU A C 1
ATOM 2235 O O . LEU A 1 312 ? 3.201 -0.854 16.203 1 92.81 312 LEU A O 1
ATOM 2239 N N . VAL A 1 313 ? 5.156 -0.278 15.242 1 87.75 313 VAL A N 1
ATOM 2240 C CA . VAL A 1 313 ? 5.121 1.088 15.758 1 87.75 313 VAL A CA 1
ATOM 2241 C C . VAL A 1 313 ? 3.908 1.822 15.195 1 87.75 313 VAL A C 1
ATOM 2243 O O . VAL A 1 313 ? 3.225 2.551 15.914 1 87.75 313 VAL A O 1
ATOM 2246 N N . ILE A 1 314 ? 3.637 1.631 13.898 1 85.12 314 ILE A N 1
ATOM 2247 C CA . ILE A 1 314 ? 2.49 2.266 13.258 1 85.12 314 ILE A CA 1
ATOM 2248 C C . ILE A 1 314 ? 1.199 1.785 13.914 1 85.12 314 ILE A C 1
ATOM 2250 O O . ILE A 1 314 ? 0.345 2.594 14.289 1 85.12 314 ILE A 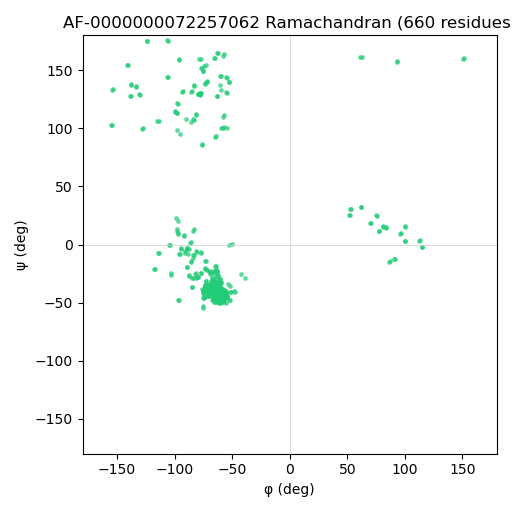O 1
ATOM 2254 N N . ILE A 1 315 ? 1.075 0.5 14.109 1 90.31 315 ILE A N 1
ATOM 2255 C CA . ILE A 1 315 ? -0.121 -0.106 14.68 1 90.31 315 ILE A CA 1
ATOM 2256 C C . ILE A 1 315 ? -0.334 0.414 16.094 1 90.31 315 ILE A C 1
ATOM 2258 O O . ILE A 1 315 ? -1.436 0.842 16.453 1 90.31 315 ILE A O 1
ATOM 2262 N N . VAL A 1 316 ? 0.726 0.459 16.859 1 89.81 316 VAL A N 1
ATOM 2263 C CA . VAL A 1 316 ? 0.621 0.871 18.25 1 89.81 316 VAL A CA 1
ATOM 2264 C C . VAL A 1 316 ? 0.33 2.367 18.328 1 89.81 316 VAL A C 1
ATOM 2266 O O . VAL A 1 316 ? -0.536 2.801 19.094 1 89.81 316 VAL A O 1
ATOM 2269 N N . ALA A 1 317 ? 1.026 3.135 17.531 1 85.62 317 ALA A N 1
ATOM 2270 C CA . ALA A 1 317 ? 0.856 4.586 17.562 1 85.62 317 ALA A CA 1
ATOM 2271 C C . ALA A 1 317 ? -0.561 4.98 17.156 1 85.62 317 ALA A C 1
ATOM 2273 O O . ALA A 1 317 ? -1.181 5.836 17.797 1 85.62 317 ALA A O 1
ATOM 2274 N N . VAL A 1 318 ? -1.059 4.383 16.125 1 85.56 318 VAL A N 1
ATOM 2275 C CA . VAL A 1 318 ? -2.395 4.723 15.633 1 85.56 318 VAL A CA 1
ATOM 2276 C C . VAL A 1 318 ? -3.445 4.191 16.609 1 85.56 318 VAL A C 1
ATOM 2278 O O . VAL A 1 318 ? -4.48 4.828 16.828 1 85.56 318 VAL A O 1
ATOM 2281 N N . SER A 1 319 ? -3.172 3.02 17.188 1 87.44 319 SER A N 1
ATOM 2282 C CA . SER A 1 319 ? -4.094 2.469 18.172 1 87.44 319 SER A CA 1
ATOM 2283 C C . SER A 1 319 ? -4.223 3.389 19.391 1 87.44 319 SER A C 1
ATOM 2285 O O . SER A 1 319 ? -5.32 3.586 19.906 1 87.44 319 SER A O 1
ATOM 2287 N N . LEU A 1 320 ? -3.174 3.908 19.812 1 83.25 320 LEU A N 1
ATOM 2288 C CA . LEU A 1 320 ? -3.186 4.82 20.953 1 83.25 320 LEU A CA 1
ATOM 2289 C C . LEU A 1 320 ? -3.916 6.113 20.609 1 83.25 320 LEU A C 1
ATOM 2291 O O . LEU A 1 320 ? -4.629 6.672 21.438 1 83.25 320 LEU A O 1
ATOM 2295 N N . ASP A 1 321 ? -3.711 6.582 19.375 1 80.06 321 ASP A N 1
ATOM 2296 C CA . ASP A 1 321 ? -4.414 7.777 18.922 1 80.06 321 ASP A CA 1
ATOM 2297 C C . ASP A 1 321 ? -5.922 7.551 18.891 1 80.06 321 ASP A C 1
ATOM 2299 O O . ASP A 1 321 ? -6.695 8.43 19.281 1 80.06 321 ASP A O 1
ATOM 2303 N N . GLN A 1 322 ? -6.293 6.406 18.453 1 81.44 322 GLN A N 1
ATOM 2304 C CA . GLN A 1 322 ? -7.715 6.098 18.344 1 81.44 322 GLN A CA 1
ATOM 2305 C C . GLN A 1 322 ? -8.359 5.938 19.719 1 81.44 322 GLN A C 1
ATOM 2307 O O . GLN A 1 322 ? -9.508 6.328 19.922 1 81.44 322 GLN A O 1
ATOM 2312 N N . LEU A 1 323 ? -7.66 5.312 20.641 1 78.56 323 LEU A N 1
ATOM 2313 C CA . LEU A 1 323 ? -8.172 5.129 21.984 1 78.56 323 LEU A CA 1
ATOM 2314 C C . LEU A 1 323 ? -8.359 6.473 22.688 1 78.56 323 LEU A C 1
ATOM 2316 O O . LEU A 1 323 ? -9.32 6.66 23.438 1 78.56 323 LEU A O 1
ATOM 2320 N N . ARG A 1 324 ? -7.508 7.32 22.375 1 75.38 324 ARG A N 1
ATOM 2321 C CA . ARG A 1 324 ? -7.59 8.648 22.969 1 75.38 324 ARG A CA 1
ATOM 2322 C C . ARG A 1 324 ? -8.766 9.438 22.406 1 75.38 324 ARG A C 1
ATOM 2324 O O . ARG A 1 324 ? -9.453 10.156 23.141 1 75.38 324 ARG A O 1
ATOM 2331 N N . GLN A 1 325 ? -8.992 9.273 21.109 1 75.44 325 GLN A N 1
ATOM 2332 C CA . GLN A 1 325 ? -10.086 9.984 20.453 1 75.44 325 GLN A CA 1
ATOM 2333 C C . GLN A 1 325 ? -11.445 9.43 20.891 1 75.44 325 GLN A C 1
ATOM 2335 O O . GLN A 1 325 ? -12.414 10.18 21.016 1 75.44 325 GLN A O 1
ATOM 2340 N N . SER A 1 326 ? -11.484 8.164 21.109 1 72.44 326 SER A N 1
ATOM 2341 C CA . SER A 1 326 ? -12.734 7.539 21.531 1 72.44 326 SER A CA 1
ATOM 2342 C C . SER A 1 326 ? -13.109 7.957 22.953 1 72.44 326 SER A C 1
ATOM 2344 O O . SER A 1 326 ? -14.297 8.125 23.25 1 72.44 326 SER A O 1
ATOM 2346 N N . LYS A 1 327 ? -12.211 8.102 23.797 1 66.5 327 LYS A N 1
ATOM 2347 C CA . LYS A 1 327 ? -12.477 8.516 25.172 1 66.5 327 LYS A CA 1
ATOM 2348 C C . LYS A 1 327 ? -12.984 9.953 25.219 1 66.5 327 LYS A C 1
ATOM 2350 O O . LYS A 1 327 ? -13.812 10.289 26.062 1 66.5 327 LYS A O 1
ATOM 2355 N N . LYS A 1 328 ? -12.594 10.68 24.281 1 63.75 328 LYS A N 1
ATOM 2356 C CA . LYS A 1 328 ? -13.055 12.062 24.203 1 63.75 328 LYS A CA 1
ATOM 2357 C C . LYS A 1 328 ? -14.523 12.117 23.797 1 63.75 328 LYS A C 1
ATOM 2359 O O . LYS A 1 328 ? -15.289 12.945 24.312 1 63.75 328 LYS A O 1
ATOM 2364 N N . LEU A 1 329 ? -14.852 11.18 22.906 1 61.81 329 LEU A N 1
ATOM 2365 C CA . LEU A 1 329 ? -16.219 11.164 22.422 1 61.81 329 LEU A CA 1
ATOM 2366 C C . LEU A 1 329 ? -17.156 10.594 23.484 1 61.81 329 LEU A C 1
ATOM 2368 O O . LEU A 1 329 ? -18.344 10.961 23.547 1 61.81 329 LEU A O 1
ATOM 2372 N N . GLY A 1 330 ? -16.703 9.531 24.172 1 50.66 330 GLY A N 1
ATOM 2373 C CA . GLY A 1 330 ? -17.5 8.961 25.234 1 50.66 330 GLY A CA 1
ATOM 2374 C C . GLY A 1 330 ? -17.703 9.914 26.406 1 50.66 330 GLY A C 1
ATOM 2375 O O . GLY A 1 330 ? -18.703 9.828 27.109 1 50.66 330 GLY A O 1
ATOM 2376 N N . LYS A 1 331 ? -16.953 10.789 26.594 1 50.12 331 LYS A N 1
ATOM 2377 C CA . LYS A 1 331 ? -17.078 11.742 27.688 1 50.12 331 LYS A CA 1
ATOM 2378 C C . LYS A 1 331 ? -17.953 12.93 27.281 1 50.12 331 LYS A C 1
ATOM 2380 O O . LYS A 1 331 ? -18.422 13.68 28.141 1 50.12 331 LYS A O 1
ATOM 2385 N N . LYS A 1 332 ? -18.312 13.031 26.031 1 46.5 332 LYS A N 1
ATOM 2386 C CA . LYS A 1 332 ? -19.312 14.016 25.688 1 46.5 332 LYS A CA 1
ATOM 2387 C C . LYS A 1 332 ? -20.719 13.414 25.734 1 46.5 332 LYS A C 1
ATOM 2389 O O . LYS A 1 332 ? -20.953 12.336 25.172 1 46.5 332 LYS A O 1
ATOM 2394 N N . MET B 1 1 ? -35.5 2.379 -11.859 1 46.66 1 MET B N 1
ATOM 2395 C CA . MET B 1 1 ? -35 1.062 -12.219 1 46.66 1 MET B CA 1
ATOM 2396 C C . MET B 1 1 ? -34.719 0.229 -10.977 1 46.66 1 MET B C 1
ATOM 2398 O O . MET B 1 1 ? -34.125 0.73 -10.016 1 46.66 1 MET B O 1
ATOM 2402 N N . SER B 1 2 ? -35.25 -0.927 -10.898 1 59.38 2 SER B N 1
ATOM 2403 C CA . SER B 1 2 ? -35.156 -1.796 -9.727 1 59.38 2 SER B CA 1
ATOM 2404 C C . SER B 1 2 ? -33.688 -2.145 -9.406 1 59.38 2 SER B C 1
ATOM 2406 O O . SER B 1 2 ? -32.844 -2.158 -10.289 1 59.38 2 SER B O 1
ATOM 2408 N N . ASP B 1 3 ? -33.25 -2.141 -8.203 1 63 3 ASP B N 1
ATOM 2409 C CA . ASP B 1 3 ? -31.938 -2.5 -7.707 1 63 3 ASP B CA 1
ATOM 2410 C C . ASP B 1 3 ? -31.422 -3.756 -8.398 1 63 3 ASP B C 1
ATOM 2412 O O . ASP B 1 3 ? -30.219 -3.883 -8.648 1 63 3 ASP B O 1
ATOM 2416 N N . LYS B 1 4 ? -32.375 -4.562 -8.883 1 63.03 4 LYS B N 1
ATOM 2417 C CA . LYS B 1 4 ? -32.031 -5.805 -9.562 1 63.03 4 LYS B CA 1
ATOM 2418 C C . LYS B 1 4 ? -31.531 -5.535 -10.984 1 63.03 4 LYS B C 1
ATOM 2420 O O . LYS B 1 4 ? -30.594 -6.184 -11.453 1 63.03 4 LYS B O 1
ATOM 2425 N N . TYR B 1 5 ? -32.156 -4.609 -11.57 1 66.06 5 TYR B N 1
ATOM 2426 C CA . TYR B 1 5 ? -31.812 -4.27 -12.945 1 66.06 5 TYR B CA 1
ATOM 2427 C C . TYR B 1 5 ? -30.438 -3.592 -13 1 66.06 5 TYR B C 1
ATOM 2429 O O . TYR B 1 5 ? -29.641 -3.861 -13.898 1 66.06 5 TYR B O 1
ATOM 2437 N N . LYS B 1 6 ? -30.234 -2.881 -12.047 1 69.06 6 LYS B N 1
ATOM 2438 C CA . LYS B 1 6 ? -28.953 -2.184 -11.984 1 69.06 6 LYS B CA 1
ATOM 2439 C C . LYS B 1 6 ? -27.812 -3.164 -11.758 1 69.06 6 LYS B C 1
ATOM 2441 O O . LYS B 1 6 ? -26.734 -3.021 -12.352 1 69.06 6 LYS B O 1
ATOM 2446 N N . ASP B 1 7 ? -28.078 -4.125 -10.977 1 71.38 7 ASP B N 1
ATOM 2447 C CA . ASP B 1 7 ? -27.094 -5.18 -10.719 1 71.38 7 ASP B CA 1
ATOM 2448 C C . ASP B 1 7 ? -26.812 -5.988 -11.984 1 71.38 7 ASP B C 1
ATOM 2450 O O . ASP B 1 7 ? -25.672 -6.332 -12.266 1 71.38 7 ASP B O 1
ATOM 2454 N N . LEU B 1 8 ? -27.828 -6.184 -12.672 1 72.62 8 LEU B N 1
ATOM 2455 C CA . LEU B 1 8 ? -27.703 -6.93 -13.914 1 72.62 8 LEU B CA 1
ATOM 2456 C C . LEU B 1 8 ? -26.906 -6.145 -14.945 1 72.62 8 LEU B C 1
ATOM 2458 O O . LEU B 1 8 ? -26.062 -6.711 -15.656 1 72.62 8 LEU B O 1
ATOM 2462 N N . LEU B 1 9 ? -27.125 -4.918 -14.961 1 72.69 9 LEU B N 1
ATOM 2463 C CA . LEU B 1 9 ? -26.438 -4.059 -15.914 1 72.69 9 LEU B CA 1
ATOM 2464 C C . LEU B 1 9 ? -24.938 -3.994 -15.586 1 72.69 9 LEU B C 1
ATOM 2466 O O . LEU B 1 9 ? -24.109 -3.979 -16.5 1 72.69 9 LEU B O 1
ATOM 2470 N N . ARG B 1 10 ? -24.672 -4.027 -14.336 1 74.38 10 ARG B N 1
ATOM 2471 C CA . ARG B 1 10 ? -23.281 -3.996 -13.898 1 74.38 10 ARG B CA 1
ATOM 2472 C C . ARG B 1 10 ? -22.547 -5.281 -14.297 1 74.38 10 ARG B C 1
ATOM 2474 O O . ARG B 1 10 ? -21.422 -5.238 -14.781 1 74.38 10 ARG B O 1
ATOM 2481 N N . LYS B 1 11 ? -23.203 -6.242 -14.102 1 76.38 11 LYS B N 1
ATOM 2482 C CA . LYS B 1 11 ? -22.641 -7.543 -14.453 1 76.38 11 LYS B CA 1
ATOM 2483 C C . LYS B 1 11 ? -22.438 -7.664 -15.961 1 76.38 11 LYS B C 1
ATOM 2485 O O . LYS B 1 11 ? -21.422 -8.195 -16.406 1 76.38 11 LYS B O 1
ATOM 2490 N N . MET B 1 12 ? -23.328 -7.117 -16.641 1 80 12 MET B N 1
ATOM 2491 C CA . MET B 1 12 ? -23.25 -7.176 -18.094 1 80 12 MET B CA 1
ATOM 2492 C C . MET B 1 12 ? -22.109 -6.305 -18.609 1 80 12 MET B C 1
ATOM 2494 O O . MET B 1 12 ? -21.438 -6.672 -19.562 1 80 12 MET B O 1
ATOM 2498 N N . ALA B 1 13 ? -21.953 -5.246 -17.906 1 79 13 ALA B N 1
ATOM 2499 C CA . ALA B 1 13 ? -20.859 -4.355 -18.312 1 79 13 ALA B CA 1
ATOM 2500 C C . ALA B 1 13 ? -19.5 -5.008 -18.078 1 79 13 ALA B C 1
ATOM 2502 O O . ALA B 1 13 ? -18.609 -4.902 -18.922 1 79 13 ALA B O 1
ATOM 2503 N N . ALA B 1 14 ? -19.391 -5.625 -16.953 1 83.31 14 ALA B N 1
ATOM 2504 C CA . ALA B 1 14 ? -18.141 -6.312 -16.656 1 83.31 14 ALA B CA 1
ATOM 2505 C C . ALA B 1 14 ? -17.891 -7.449 -17.641 1 83.31 14 ALA B C 1
ATOM 2507 O O . ALA B 1 14 ? -16.75 -7.633 -18.094 1 83.31 14 ALA B O 1
ATOM 2508 N N . LEU B 1 15 ? -18.922 -8.141 -17.938 1 89.12 15 LEU B N 1
ATOM 2509 C CA . LEU B 1 15 ? -18.812 -9.25 -18.875 1 89.12 15 LEU B CA 1
ATOM 2510 C C . LEU B 1 15 ? -18.469 -8.75 -20.281 1 89.12 15 LEU B C 1
ATOM 2512 O O . LEU B 1 15 ? -17.672 -9.367 -20.984 1 89.12 15 LEU B O 1
ATOM 2516 N N . ALA B 1 16 ? -19.078 -7.648 -20.641 1 89.44 16 ALA B N 1
ATOM 2517 C CA . ALA B 1 16 ? -18.781 -7.043 -21.938 1 89.44 16 ALA B CA 1
ATOM 2518 C C . ALA B 1 16 ? -17.312 -6.605 -22.016 1 89.44 16 ALA B C 1
ATOM 2520 O O . ALA B 1 16 ? -16.656 -6.773 -23.047 1 89.44 16 ALA B O 1
ATOM 2521 N N . GLY B 1 17 ? -16.844 -6.07 -20.906 1 87.5 17 GLY B N 1
ATOM 2522 C CA . GLY B 1 17 ? -15.438 -5.695 -20.859 1 87.5 17 GLY B CA 1
ATOM 2523 C C . GLY B 1 17 ? -14.5 -6.875 -21.016 1 87.5 17 GLY B C 1
ATOM 2524 O O . GLY B 1 17 ? -13.492 -6.781 -21.719 1 87.5 17 GLY B O 1
ATOM 2525 N N . LEU B 1 18 ? -14.891 -7.926 -20.375 1 91.56 18 LEU B N 1
ATOM 2526 C CA . LEU B 1 18 ? -14.086 -9.141 -20.469 1 91.56 18 LEU B CA 1
ATOM 2527 C C . LEU B 1 18 ? -14.07 -9.664 -21.906 1 91.56 18 LEU B C 1
ATOM 2529 O O . LEU B 1 18 ? -13.016 -10.008 -22.438 1 91.56 18 LEU B O 1
ATOM 2533 N N . ILE B 1 19 ? -15.219 -9.695 -22.531 1 93.5 19 ILE B N 1
ATOM 2534 C CA . ILE B 1 19 ? -15.344 -10.203 -23.891 1 93.5 19 ILE B CA 1
ATOM 2535 C C . ILE B 1 19 ? -14.539 -9.32 -24.844 1 93.5 19 ILE B C 1
ATOM 2537 O O . ILE B 1 19 ? -13.852 -9.82 -25.734 1 93.5 19 ILE B O 1
ATOM 2541 N N . LEU B 1 20 ? -14.625 -8.023 -24.672 1 92.5 20 LEU B N 1
ATOM 2542 C CA . LEU B 1 20 ? -13.875 -7.086 -25.5 1 92.5 20 LEU B CA 1
ATOM 2543 C C . LEU B 1 20 ? -12.375 -7.316 -25.344 1 92.5 20 LEU B C 1
ATOM 2545 O O . LEU B 1 20 ? -11.633 -7.25 -26.328 1 92.5 20 LEU B O 1
ATOM 2549 N N . LEU B 1 21 ? -11.969 -7.555 -24.141 1 92.12 21 LEU B N 1
ATOM 2550 C CA . LEU B 1 21 ? -10.555 -7.812 -23.891 1 92.12 21 LEU B CA 1
ATOM 2551 C C . LEU B 1 21 ? -10.109 -9.102 -24.578 1 92.12 21 LEU B C 1
ATOM 2553 O O . LEU B 1 21 ? -9.023 -9.164 -25.156 1 92.12 21 LEU B O 1
ATOM 2557 N N . VAL B 1 22 ? -10.953 -10.125 -24.453 1 93.06 22 VAL B N 1
ATOM 2558 C CA . VAL B 1 22 ? -10.648 -11.414 -25.062 1 93.06 22 VAL B CA 1
ATOM 2559 C C . VAL B 1 22 ? -10.547 -11.266 -26.578 1 93.06 22 VAL B C 1
ATOM 2561 O O . VAL B 1 22 ? -9.617 -11.781 -27.203 1 93.06 22 VAL B O 1
ATOM 2564 N N . ILE B 1 23 ? -11.469 -10.539 -27.156 1 93.06 23 ILE B N 1
ATOM 2565 C CA . ILE B 1 23 ? -11.461 -10.305 -28.594 1 93.06 23 ILE B CA 1
ATOM 2566 C C . ILE B 1 23 ? -10.211 -9.508 -28.969 1 93.06 23 ILE B C 1
ATOM 2568 O O . ILE B 1 23 ? -9.523 -9.852 -29.938 1 93.06 23 ILE B O 1
ATOM 2572 N N . PHE B 1 24 ? -9.906 -8.531 -28.234 1 93.62 24 PHE B N 1
ATOM 2573 C CA . PHE B 1 24 ? -8.75 -7.684 -28.516 1 93.62 24 PHE B CA 1
ATOM 2574 C C . PHE B 1 24 ? -7.465 -8.5 -28.516 1 93.62 24 PHE B C 1
ATOM 2576 O O . PHE B 1 24 ? -6.68 -8.422 -29.469 1 93.62 24 PHE B O 1
ATOM 2583 N N . PHE B 1 25 ? -7.281 -9.312 -27.484 1 93 25 PHE B N 1
ATOM 2584 C CA . PHE B 1 25 ? -6.023 -10.047 -27.375 1 93 25 PHE B CA 1
ATOM 2585 C C . PHE B 1 25 ? -6.012 -11.234 -28.328 1 93 25 PHE B C 1
ATOM 2587 O O . PHE B 1 25 ? -4.945 -11.703 -28.734 1 93 25 PHE B O 1
ATOM 2594 N N . SER B 1 26 ? -7.176 -11.727 -28.703 1 90.94 26 SER B N 1
ATOM 2595 C CA . SER B 1 26 ? -7.254 -12.797 -29.688 1 90.94 26 SER B CA 1
ATOM 2596 C C . SER B 1 26 ? -6.789 -12.312 -31.062 1 90.94 26 SER B C 1
ATOM 2598 O O . SER B 1 26 ? -6.203 -13.078 -31.828 1 90.94 26 SER B O 1
ATOM 2600 N N . VAL B 1 27 ? -7.012 -11.086 -31.312 1 92 27 VAL B N 1
ATOM 2601 C CA . VAL B 1 27 ? -6.645 -10.516 -32.594 1 92 27 VAL B CA 1
ATOM 2602 C C . VAL B 1 27 ? -5.176 -10.094 -32.594 1 92 27 VAL B C 1
ATOM 2604 O O . VAL B 1 27 ? -4.488 -10.156 -33.594 1 92 27 VAL B O 1
ATOM 2607 N N . THR B 1 28 ? -4.688 -9.766 -31.516 1 91.69 28 THR B N 1
ATOM 2608 C CA . THR B 1 28 ? -3.336 -9.219 -31.438 1 91.69 28 THR B CA 1
ATOM 2609 C C . THR B 1 28 ? -2.311 -10.336 -31.266 1 91.69 28 THR B C 1
ATOM 2611 O O . THR B 1 28 ? -1.116 -10.133 -31.484 1 91.69 28 THR B O 1
ATOM 2614 N N . ASN B 1 29 ? -2.773 -11.508 -30.828 1 90.25 29 ASN B N 1
ATOM 2615 C CA . ASN B 1 29 ? -1.869 -12.641 -30.641 1 90.25 29 ASN B CA 1
ATOM 2616 C C . ASN B 1 29 ? -2.494 -13.938 -31.125 1 90.25 29 ASN B C 1
ATOM 2618 O O . ASN B 1 29 ? -3.52 -14.383 -30.609 1 90.25 29 ASN B O 1
ATOM 2622 N N . ASP B 1 30 ? -1.838 -14.641 -31.938 1 87.62 30 ASP B N 1
ATOM 2623 C CA . ASP B 1 30 ? -2.357 -15.844 -32.562 1 87.62 30 ASP B CA 1
ATOM 2624 C C . ASP B 1 30 ? -2.422 -17 -31.578 1 87.62 30 ASP B C 1
ATOM 2626 O O . ASP B 1 30 ? -3.164 -17.969 -31.781 1 87.62 30 ASP B O 1
ATOM 2630 N N . TYR B 1 31 ? -1.711 -16.906 -30.594 1 86.31 31 TYR B N 1
ATOM 2631 C CA . TYR B 1 31 ? -1.621 -18.031 -29.656 1 86.31 31 TYR B CA 1
ATOM 2632 C C . TYR B 1 31 ? -2.553 -17.844 -28.469 1 86.31 31 TYR B C 1
ATOM 2634 O O . TYR B 1 31 ? -2.537 -18.625 -27.516 1 86.31 31 TYR B O 1
ATOM 2642 N N . PHE B 1 32 ? -3.371 -16.859 -28.594 1 90.88 32 PHE B N 1
ATOM 2643 C CA . PHE B 1 32 ? -4.215 -16.516 -27.469 1 90.88 32 PHE B CA 1
ATOM 2644 C C . PHE B 1 32 ? -5.207 -17.641 -27.172 1 90.88 32 PHE B C 1
ATOM 2646 O O . PHE B 1 32 ? -5.445 -17.969 -26 1 90.88 32 PHE B O 1
ATOM 2653 N N . PHE B 1 33 ? -5.785 -18.328 -28.156 1 87.25 33 PHE B N 1
ATOM 2654 C CA . PHE B 1 33 ? -6.828 -19.312 -27.938 1 87.25 33 PHE B CA 1
ATOM 2655 C C . PHE B 1 33 ? -6.242 -20.734 -27.938 1 87.25 33 PHE B C 1
ATOM 2657 O O . PHE B 1 33 ? -6.977 -21.703 -28.078 1 87.25 33 PHE B O 1
ATOM 2664 N N . THR B 1 34 ? -5.043 -20.844 -27.688 1 85.44 34 THR B N 1
ATOM 2665 C CA . THR B 1 34 ? -4.445 -22.172 -27.547 1 85.44 34 THR B CA 1
ATOM 2666 C C . THR B 1 34 ? -4.789 -22.781 -26.188 1 85.44 34 THR B C 1
ATOM 2668 O O . THR B 1 34 ? -5.078 -22.062 -25.234 1 85.44 34 THR B O 1
ATOM 2671 N N . SER B 1 35 ? -4.836 -24.078 -26.141 1 82.56 35 SER B N 1
ATOM 2672 C CA . SER B 1 35 ? -5.137 -24.781 -24.891 1 82.56 35 SER B CA 1
ATOM 2673 C C . SER B 1 35 ? -4.148 -24.406 -23.797 1 82.56 35 SER B C 1
ATOM 2675 O O . SER B 1 35 ? -4.539 -24.25 -22.625 1 82.56 35 SER B O 1
ATOM 2677 N N . ASN B 1 36 ? -2.928 -24.281 -24.219 1 83.75 36 ASN B N 1
ATOM 2678 C CA . ASN B 1 36 ? -1.894 -23.922 -23.25 1 83.75 36 ASN B CA 1
ATOM 2679 C C . ASN B 1 36 ? -2.154 -22.547 -22.641 1 83.75 36 ASN B C 1
ATOM 2681 O O . ASN B 1 36 ? -2.012 -22.359 -21.422 1 83.75 36 ASN B O 1
ATOM 2685 N N . ASN B 1 37 ? -2.566 -21.656 -23.484 1 89.56 37 ASN B N 1
ATOM 2686 C CA . ASN B 1 37 ? -2.801 -20.297 -22.984 1 89.56 37 ASN B CA 1
ATOM 2687 C C . ASN B 1 37 ? -4.066 -20.234 -22.141 1 89.56 37 ASN B C 1
ATOM 2689 O O . ASN B 1 37 ? -4.117 -19.5 -21.141 1 89.56 37 ASN B O 1
ATOM 2693 N N . ILE B 1 38 ? -4.984 -20.938 -22.469 1 88.44 38 ILE B N 1
ATOM 2694 C CA . ILE B 1 38 ? -6.227 -20.969 -21.703 1 88.44 38 ILE B CA 1
ATOM 2695 C C . ILE B 1 38 ? -5.949 -21.5 -20.297 1 88.44 38 ILE B C 1
ATOM 2697 O O . ILE B 1 38 ? -6.492 -21 -19.312 1 88.44 38 ILE B O 1
ATOM 2701 N N . MET B 1 39 ? -5.117 -22.484 -20.297 1 86.69 39 MET B N 1
ATOM 2702 C CA . MET B 1 39 ? -4.75 -23.031 -18.984 1 86.69 39 MET B CA 1
ATOM 2703 C C . MET B 1 39 ? -3.941 -22.016 -18.188 1 86.69 39 MET B C 1
ATOM 2705 O O . MET B 1 39 ? -4.121 -21.906 -16.969 1 86.69 39 MET B O 1
ATOM 2709 N N . THR B 1 40 ? -3.121 -21.297 -18.875 1 88.25 40 THR B N 1
ATOM 2710 C CA . THR B 1 40 ? -2.32 -20.281 -18.203 1 88.25 40 THR B CA 1
ATOM 2711 C C . THR B 1 40 ? -3.207 -19.156 -17.672 1 88.25 40 THR B C 1
ATOM 2713 O O . THR B 1 40 ? -2.998 -18.672 -16.547 1 88.25 40 THR B O 1
ATOM 2716 N N . VAL B 1 41 ? -4.121 -18.781 -18.391 1 91.75 41 VAL B N 1
ATOM 2717 C CA . VAL B 1 41 ? -5.082 -17.781 -17.969 1 91.75 41 VAL B CA 1
ATOM 2718 C C . VAL B 1 41 ? -5.859 -18.281 -16.75 1 91.75 41 VAL B C 1
ATOM 2720 O O . VAL B 1 41 ? -6.082 -17.547 -15.797 1 91.75 41 VAL B O 1
ATOM 2723 N N . GLY B 1 42 ? -6.246 -19.516 -16.812 1 92 42 GLY B N 1
ATOM 2724 C CA . GLY B 1 42 ? -6.961 -20.109 -15.703 1 92 42 GLY B CA 1
ATOM 2725 C C . GLY B 1 42 ? -6.156 -20.125 -14.414 1 92 42 GLY B C 1
ATOM 2726 O O . GLY B 1 42 ? -6.676 -19.797 -13.352 1 92 42 GLY B O 1
ATOM 2727 N N . LEU B 1 43 ? -4.93 -20.484 -14.594 1 90.69 43 LEU B N 1
ATOM 2728 C CA . LEU B 1 43 ? -4.047 -20.562 -13.438 1 90.69 43 LEU B CA 1
ATOM 2729 C C . LEU B 1 43 ? -3.816 -19.172 -12.844 1 90.69 43 LEU B C 1
ATOM 2731 O O . LEU B 1 43 ? -3.906 -18.984 -11.625 1 90.69 43 LEU B O 1
ATOM 2735 N N . GLN B 1 44 ? -3.545 -18.203 -13.672 1 91.31 44 GLN B N 1
ATOM 2736 C CA . GLN B 1 44 ? -3.316 -16.828 -13.227 1 91.31 44 GLN B CA 1
ATOM 2737 C C . GLN B 1 44 ? -4.574 -16.234 -12.602 1 91.31 44 GLN B C 1
ATOM 2739 O O . GLN B 1 44 ? -4.504 -15.578 -11.562 1 91.31 44 GLN B O 1
ATOM 2744 N N . THR B 1 45 ? -5.609 -16.5 -13.219 1 95.56 45 THR B N 1
ATOM 2745 C CA . THR B 1 45 ? -6.883 -15.977 -12.734 1 95.56 45 THR B CA 1
ATOM 2746 C C . THR B 1 45 ? -7.25 -16.609 -11.398 1 95.56 45 THR B C 1
ATOM 2748 O O . THR B 1 45 ? -7.832 -15.953 -10.531 1 95.56 45 THR B O 1
ATOM 2751 N N . SER B 1 46 ? -6.91 -17.875 -11.273 1 96.44 46 SER B N 1
ATOM 2752 C CA . SER B 1 46 ? -7.234 -18.547 -10.023 1 96.44 46 SER B CA 1
ATOM 2753 C C . SER B 1 46 ? -6.586 -17.844 -8.836 1 96.44 46 SER B C 1
ATOM 2755 O O . SER B 1 46 ? -7.207 -17.688 -7.781 1 96.44 46 SER B O 1
ATOM 2757 N N . THR B 1 47 ? -5.367 -17.453 -8.984 1 96.06 47 THR B N 1
ATOM 2758 C CA . THR B 1 47 ? -4.648 -16.734 -7.934 1 96.06 47 THR B CA 1
ATOM 2759 C C . THR B 1 47 ? -5.34 -15.406 -7.617 1 96.06 47 THR B C 1
ATOM 2761 O O . THR B 1 47 ? -5.59 -15.094 -6.449 1 96.06 47 THR B O 1
ATOM 2764 N N . ILE B 1 48 ? -5.73 -14.703 -8.625 1 97 48 ILE B N 1
ATOM 2765 C CA . ILE B 1 48 ? -6.359 -13.391 -8.477 1 97 48 ILE B CA 1
ATOM 2766 C C . ILE B 1 48 ? -7.754 -13.555 -7.875 1 97 48 ILE B C 1
ATOM 2768 O O . ILE B 1 48 ? -8.156 -12.773 -7.008 1 97 48 ILE B O 1
ATOM 2772 N N . ALA B 1 49 ? -8.391 -14.578 -8.312 1 98.31 49 ALA B N 1
ATOM 2773 C CA . ALA B 1 49 ? -9.758 -14.812 -7.859 1 98.31 49 ALA B CA 1
ATOM 2774 C C . ALA B 1 49 ? -9.797 -15.164 -6.375 1 98.31 49 ALA B C 1
ATOM 2776 O O . ALA B 1 49 ? -10.656 -14.688 -5.637 1 98.31 49 ALA B O 1
ATOM 2777 N N . LEU B 1 50 ? -8.898 -15.992 -5.961 1 98.56 50 LEU B N 1
ATOM 2778 C CA . LEU B 1 50 ? -8.891 -16.406 -4.566 1 98.56 50 LEU B CA 1
ATOM 2779 C C . LEU B 1 50 ? -8.648 -15.227 -3.641 1 98.56 50 LEU B C 1
ATOM 2781 O O . LEU B 1 50 ? -9.398 -15.016 -2.684 1 98.56 50 LEU B O 1
ATOM 2785 N N . ILE B 1 51 ? -7.676 -14.445 -3.945 1 98.38 51 ILE B N 1
ATOM 2786 C CA . ILE B 1 51 ? -7.406 -13.297 -3.096 1 98.38 51 ILE B CA 1
ATOM 2787 C C . ILE B 1 51 ? -8.484 -12.234 -3.307 1 98.38 51 ILE B C 1
ATOM 2789 O O . ILE B 1 51 ? -8.828 -11.492 -2.383 1 98.38 51 ILE B O 1
ATOM 2793 N N . GLY B 1 52 ? -9.031 -12.156 -4.508 1 98.25 52 GLY B N 1
ATOM 2794 C CA . GLY B 1 52 ? -10.117 -11.234 -4.793 1 98.25 52 GLY B CA 1
ATOM 2795 C C . GLY B 1 52 ? -11.375 -11.523 -3.988 1 98.25 52 GLY B C 1
ATOM 2796 O O . GLY B 1 52 ? -12.031 -10.602 -3.502 1 98.25 52 GLY B O 1
ATOM 2797 N N . ILE B 1 53 ? -11.688 -12.789 -3.9 1 98.5 53 ILE B N 1
ATOM 2798 C CA . ILE B 1 53 ? -12.844 -13.195 -3.115 1 98.5 53 ILE B CA 1
ATOM 2799 C C . ILE B 1 53 ? -12.648 -12.797 -1.655 1 98.5 53 ILE B C 1
ATOM 2801 O O . ILE B 1 53 ? -13.578 -12.305 -1.011 1 98.5 53 ILE B O 1
ATOM 2805 N N . GLY B 1 54 ? -11.445 -13.039 -1.14 1 98.5 54 GLY B N 1
ATOM 2806 C CA . GLY B 1 54 ? -11.133 -12.57 0.202 1 98.5 54 GLY B CA 1
ATOM 2807 C C . GLY B 1 54 ? -11.289 -11.07 0.359 1 98.5 54 GLY B C 1
ATOM 2808 O O . GLY B 1 54 ? -11.914 -10.602 1.316 1 98.5 54 GLY B O 1
ATOM 2809 N N . ALA B 1 55 ? -10.781 -10.367 -0.576 1 97.69 55 ALA B N 1
ATOM 2810 C CA . ALA B 1 55 ? -10.891 -8.906 -0.556 1 97.69 55 ALA B CA 1
ATOM 2811 C C . ALA B 1 55 ? -12.352 -8.469 -0.612 1 97.69 55 ALA B C 1
ATOM 2813 O O . ALA B 1 55 ? -12.742 -7.496 0.042 1 97.69 55 ALA B O 1
ATOM 2814 N N . THR B 1 56 ? -13.133 -9.164 -1.397 1 97.88 56 THR B N 1
ATOM 2815 C CA . THR B 1 56 ? -14.547 -8.828 -1.538 1 97.88 56 THR B CA 1
ATOM 2816 C C . THR B 1 56 ? -15.258 -8.922 -0.193 1 97.88 56 THR B C 1
ATOM 2818 O O . THR B 1 56 ? -16.047 -8.047 0.161 1 97.88 56 THR B O 1
ATOM 2821 N N . CYS B 1 57 ? -14.984 -9.938 0.566 1 98.38 57 CYS B N 1
ATOM 2822 C CA . CYS B 1 57 ? -15.609 -10.102 1.873 1 98.38 57 CYS B CA 1
ATOM 2823 C C . CYS B 1 57 ? -15.297 -8.914 2.781 1 98.38 57 CYS B C 1
ATOM 2825 O O . CYS B 1 57 ? -16.172 -8.43 3.5 1 98.38 57 CYS B O 1
ATOM 2827 N N . VAL B 1 58 ? -14.102 -8.477 2.723 1 98.31 58 VAL B N 1
ATOM 2828 C CA . VAL B 1 58 ? -13.664 -7.379 3.58 1 98.31 58 VAL B CA 1
ATOM 2829 C C . VAL B 1 58 ? -14.25 -6.066 3.068 1 98.31 58 VAL B C 1
ATOM 2831 O O . VAL B 1 58 ? -14.75 -5.254 3.852 1 98.31 58 VAL B O 1
ATOM 2834 N N . ILE B 1 59 ? -14.234 -5.887 1.766 1 96.62 59 ILE B N 1
ATOM 2835 C CA . ILE B 1 59 ? -14.703 -4.648 1.154 1 96.62 59 ILE B CA 1
ATOM 2836 C C . ILE B 1 59 ? -16.203 -4.508 1.375 1 96.62 59 ILE B C 1
ATOM 2838 O O . ILE B 1 59 ? -16.703 -3.402 1.598 1 96.62 59 ILE B O 1
ATOM 2842 N N . LEU B 1 60 ? -16.922 -5.539 1.392 1 97.31 60 LEU B N 1
ATOM 2843 C CA . LEU B 1 60 ? -18.375 -5.508 1.598 1 97.31 60 LEU B CA 1
ATOM 2844 C C . LEU B 1 60 ? -18.719 -4.934 2.969 1 97.31 60 LEU B C 1
ATOM 2846 O O . LEU B 1 60 ? -19.797 -4.371 3.16 1 97.31 60 LEU B O 1
ATOM 2850 N N . THR B 1 61 ? -17.781 -5.078 3.893 1 97.31 61 THR B N 1
ATOM 2851 C CA . THR B 1 61 ? -18.031 -4.543 5.23 1 97.31 61 THR B CA 1
ATOM 2852 C C . THR B 1 61 ? -17.562 -3.094 5.32 1 97.31 61 THR B C 1
ATOM 2854 O O . THR B 1 61 ? -17.656 -2.473 6.383 1 97.31 61 THR B O 1
ATOM 2857 N N . GLY B 1 62 ? -16.984 -2.641 4.285 1 94.19 62 GLY B N 1
ATOM 2858 C CA . GLY B 1 62 ? -16.484 -1.277 4.285 1 94.19 62 GLY B CA 1
ATOM 2859 C C . GLY B 1 62 ? -15.008 -1.188 4.629 1 94.19 62 GLY B C 1
ATOM 2860 O O . GLY B 1 62 ? -14.477 -0.096 4.852 1 94.19 62 GLY B O 1
ATOM 2861 N N . GLY B 1 63 ? -14.359 -2.32 4.68 1 94.44 63 GLY B N 1
ATOM 2862 C CA . GLY B 1 63 ? -12.945 -2.35 5 1 94.44 63 GLY B CA 1
ATOM 2863 C C . GLY B 1 63 ? -12.062 -2.643 3.799 1 94.44 63 GLY B C 1
ATOM 2864 O O . GLY B 1 63 ? -12.562 -2.752 2.674 1 94.44 63 GLY B O 1
ATOM 2865 N N . ILE B 1 64 ? -10.75 -2.604 3.967 1 93.44 64 ILE B N 1
ATOM 2866 C CA . ILE B 1 64 ? -9.75 -2.922 2.953 1 93.44 64 ILE B CA 1
ATOM 2867 C C . ILE B 1 64 ? -8.625 -3.744 3.576 1 93.44 64 ILE B C 1
ATOM 2869 O O . ILE B 1 64 ? -8.258 -3.531 4.734 1 93.44 64 ILE B O 1
ATOM 2873 N N . ASP B 1 65 ? -8.211 -4.668 2.922 1 96.38 65 ASP B N 1
ATOM 2874 C CA . ASP B 1 65 ? -7.086 -5.477 3.373 1 96.38 65 ASP B CA 1
ATOM 2875 C C . ASP B 1 65 ? -5.891 -5.32 2.438 1 96.38 65 ASP B C 1
ATOM 2877 O O . ASP B 1 65 ? -5.84 -5.938 1.374 1 96.38 65 ASP B O 1
ATOM 2881 N N . LEU B 1 66 ? -4.902 -4.625 2.881 1 92.5 66 LEU B N 1
ATOM 2882 C CA . LEU B 1 66 ? -3.732 -4.371 2.049 1 92.5 66 LEU B CA 1
ATOM 2883 C C . LEU B 1 66 ? -2.639 -5.398 2.322 1 92.5 66 LEU B C 1
ATOM 2885 O O . LEU B 1 66 ? -1.607 -5.406 1.645 1 92.5 66 LEU B O 1
ATOM 2889 N N . SER B 1 67 ? -2.871 -6.254 3.246 1 96.31 67 SER B N 1
ATOM 2890 C CA . SER B 1 67 ? -1.812 -7.16 3.67 1 96.31 67 SER B CA 1
ATOM 2891 C C . SER B 1 67 ? -1.814 -8.438 2.838 1 96.31 67 SER B C 1
ATOM 2893 O O . SER B 1 67 ? -0.935 -9.289 2.994 1 96.31 67 SER B O 1
ATOM 2895 N N . THR B 1 68 ? -2.754 -8.555 1.949 1 96.88 68 THR B N 1
ATOM 2896 C CA . THR B 1 68 ? -3.008 -9.789 1.215 1 96.88 68 THR B CA 1
ATOM 2897 C C . THR B 1 68 ? -1.727 -10.305 0.562 1 96.88 68 THR B C 1
ATOM 2899 O O . THR B 1 68 ? -1.389 -11.477 0.688 1 96.88 68 THR B O 1
ATOM 2902 N N . GLY B 1 69 ? -1.02 -9.484 -0.097 1 95.62 69 GLY B N 1
ATOM 2903 C CA . GLY B 1 69 ? 0.192 -9.906 -0.783 1 95.62 69 GLY B CA 1
ATOM 2904 C C . GLY B 1 69 ? 1.252 -10.445 0.156 1 95.62 69 GLY B C 1
ATOM 2905 O O . GLY B 1 69 ? 1.836 -11.5 -0.102 1 95.62 69 GLY B O 1
ATOM 2906 N N . SER B 1 70 ? 1.533 -9.758 1.215 1 96.69 70 SER B N 1
ATOM 2907 C CA . SER B 1 70 ? 2.531 -10.172 2.193 1 96.69 70 SER B CA 1
ATOM 2908 C C . SER B 1 70 ? 2.104 -11.453 2.908 1 96.69 70 SER B C 1
ATOM 2910 O O . SER B 1 70 ? 2.939 -12.289 3.242 1 96.69 70 SER B O 1
ATOM 2912 N N . VAL B 1 71 ? 0.83 -11.57 3.129 1 98.44 71 VAL B N 1
ATOM 2913 C CA . VAL B 1 71 ? 0.3 -12.75 3.803 1 98.44 71 VAL B CA 1
ATOM 2914 C C . VAL B 1 71 ? 0.419 -13.969 2.887 1 98.44 71 VAL B C 1
ATOM 2916 O O . VAL B 1 71 ? 0.692 -15.078 3.35 1 98.44 71 VAL B O 1
ATOM 2919 N N . VAL B 1 72 ? 0.227 -13.75 1.607 1 98.38 72 VAL B N 1
ATOM 2920 C CA . VAL B 1 72 ? 0.433 -14.805 0.62 1 98.38 72 VAL B CA 1
ATOM 2921 C C . VAL B 1 72 ? 1.866 -15.32 0.708 1 98.38 72 VAL B C 1
ATOM 2923 O O . VAL B 1 72 ? 2.092 -16.531 0.789 1 98.38 72 VAL B O 1
ATOM 2926 N N . ALA B 1 73 ? 2.799 -14.414 0.739 1 97.88 73 ALA B N 1
ATOM 2927 C CA . ALA B 1 73 ? 4.211 -14.781 0.803 1 97.88 73 ALA B CA 1
ATOM 2928 C C . ALA B 1 73 ? 4.527 -15.508 2.109 1 97.88 73 ALA B C 1
ATOM 2930 O O . ALA B 1 73 ? 5.184 -16.547 2.104 1 97.88 73 ALA B O 1
ATOM 2931 N N . LEU B 1 74 ? 4.047 -14.969 3.172 1 98.38 74 LEU B N 1
ATOM 2932 C CA . LEU B 1 74 ? 4.34 -15.531 4.484 1 98.38 74 LEU B CA 1
ATOM 2933 C C . LEU B 1 74 ? 3.76 -16.938 4.617 1 98.38 74 LEU B C 1
ATOM 2935 O O . LEU B 1 74 ? 4.406 -17.828 5.164 1 98.38 74 LEU B O 1
ATOM 2939 N N . SER B 1 75 ? 2.584 -17.109 4.164 1 98.75 75 SER B N 1
ATOM 2940 C CA . SER B 1 75 ? 1.922 -18.406 4.254 1 98.75 75 SER B CA 1
ATOM 2941 C C . SER B 1 75 ? 2.641 -19.453 3.412 1 98.75 75 SER B C 1
ATOM 2943 O O . SER B 1 75 ? 2.805 -20.594 3.84 1 98.75 75 SER B O 1
ATOM 2945 N N . GLY B 1 76 ? 3.006 -19.094 2.203 1 98.31 76 GLY B N 1
ATOM 2946 C CA . GLY B 1 76 ? 3.783 -20 1.379 1 98.31 76 GLY B CA 1
ATOM 2947 C C . GLY B 1 76 ? 5.102 -20.406 2.014 1 98.31 76 GLY B C 1
ATOM 2948 O O . GLY B 1 76 ? 5.457 -21.578 2.021 1 98.31 76 GLY B O 1
ATOM 2949 N N . VAL B 1 77 ? 5.789 -19.422 2.561 1 98.44 77 VAL B N 1
ATOM 2950 C CA . VAL B 1 77 ? 7.066 -19.641 3.229 1 98.44 77 VAL B CA 1
ATOM 2951 C C . VAL B 1 77 ? 6.863 -20.547 4.441 1 98.44 77 VAL B C 1
ATOM 2953 O O . VAL B 1 77 ? 7.637 -21.484 4.66 1 98.44 77 VAL B O 1
ATOM 2956 N N . ALA B 1 78 ? 5.836 -20.266 5.223 1 98.56 78 ALA B N 1
ATOM 2957 C CA . ALA B 1 78 ? 5.547 -21.062 6.406 1 98.56 78 ALA B CA 1
ATOM 2958 C C . ALA B 1 78 ? 5.285 -22.516 6.027 1 98.56 78 ALA B C 1
ATOM 2960 O O . ALA B 1 78 ? 5.84 -23.438 6.637 1 98.56 78 ALA B O 1
ATOM 2961 N N . ALA B 1 79 ? 4.484 -22.719 5.02 1 98.38 79 ALA B N 1
ATOM 2962 C CA . ALA B 1 79 ? 4.18 -24.078 4.578 1 98.38 79 ALA B CA 1
ATOM 2963 C C . ALA B 1 79 ? 5.445 -24.812 4.133 1 98.38 79 ALA B C 1
ATOM 2965 O O . ALA B 1 79 ? 5.668 -25.969 4.508 1 98.38 79 ALA B O 1
ATOM 2966 N N . ALA B 1 80 ? 6.227 -24.125 3.326 1 97.94 80 ALA B N 1
ATOM 2967 C CA . ALA B 1 80 ? 7.453 -24.719 2.805 1 97.94 80 ALA B CA 1
ATOM 2968 C C . ALA B 1 80 ? 8.414 -25.078 3.936 1 97.94 80 ALA B C 1
ATOM 2970 O O . ALA B 1 80 ? 8.969 -26.188 3.957 1 97.94 80 ALA B O 1
ATOM 2971 N N . MET B 1 81 ? 8.547 -24.188 4.867 1 97.94 81 MET B N 1
ATOM 2972 C CA . MET B 1 81 ? 9.477 -24.406 5.969 1 97.94 81 MET B CA 1
ATOM 2973 C C . MET B 1 81 ? 8.992 -25.531 6.883 1 97.94 81 MET B C 1
ATOM 2975 O O . MET B 1 81 ? 9.789 -26.328 7.379 1 97.94 81 MET B O 1
ATOM 2979 N N . ILE B 1 82 ? 7.738 -25.609 7.152 1 97.69 82 ILE B N 1
ATOM 2980 C CA . ILE B 1 82 ? 7.156 -26.641 8.016 1 97.69 82 ILE B CA 1
ATOM 2981 C C . ILE B 1 82 ? 7.332 -28.016 7.367 1 97.69 82 ILE B C 1
ATOM 2983 O O . ILE B 1 82 ? 7.711 -28.969 8.039 1 97.69 82 ILE B O 1
ATOM 2987 N N . VAL B 1 83 ? 7.086 -28.078 6.086 1 97.31 83 VAL B N 1
ATOM 2988 C CA . VAL B 1 83 ? 7.238 -29.328 5.367 1 97.31 83 VAL B CA 1
ATOM 2989 C C . VAL B 1 83 ? 8.711 -29.75 5.355 1 97.31 83 VAL B C 1
ATOM 2991 O O . VAL B 1 83 ? 9.031 -30.922 5.539 1 97.31 83 VAL B O 1
ATOM 2994 N N . ASN B 1 84 ? 9.594 -28.766 5.113 1 96.88 84 ASN B N 1
ATOM 2995 C CA . ASN B 1 84 ? 11.023 -29.047 5.117 1 96.88 84 ASN B CA 1
ATOM 2996 C C . ASN B 1 84 ? 11.5 -29.5 6.488 1 96.88 84 ASN B C 1
ATOM 2998 O O . ASN B 1 84 ? 12.523 -30.188 6.598 1 96.88 84 ASN B O 1
ATOM 3002 N N . ALA B 1 85 ? 10.789 -29.172 7.523 1 96.62 85 ALA B N 1
ATOM 3003 C CA . ALA B 1 85 ? 11.141 -29.578 8.883 1 96.62 85 ALA B CA 1
ATOM 3004 C C . ALA B 1 85 ? 10.672 -31 9.164 1 96.62 85 ALA B C 1
ATOM 3006 O O . ALA B 1 85 ? 10.883 -31.531 10.258 1 96.62 85 ALA B O 1
ATOM 3007 N N . GLY B 1 86 ? 9.93 -31.625 8.211 1 95.12 86 GLY B N 1
ATOM 3008 C CA . GLY B 1 86 ? 9.586 -33.031 8.344 1 95.12 86 GLY B CA 1
ATOM 3009 C C . GLY B 1 86 ? 8.102 -33.281 8.516 1 95.12 86 GLY B C 1
ATOM 3010 O O . GLY B 1 86 ? 7.652 -34.406 8.617 1 95.12 86 GLY B O 1
ATOM 3011 N N . VAL B 1 87 ? 7.379 -32.25 8.555 1 96.75 87 VAL B N 1
ATOM 3012 C CA . VAL B 1 87 ? 5.934 -32.375 8.703 1 96.75 87 VAL B CA 1
ATOM 3013 C C . VAL B 1 87 ? 5.324 -32.875 7.383 1 96.75 87 VAL B C 1
ATOM 3015 O O . VAL B 1 87 ? 5.754 -32.438 6.305 1 96.75 87 VAL B O 1
ATOM 3018 N N . PRO B 1 88 ? 4.363 -33.781 7.516 1 97.12 88 PRO B N 1
ATOM 3019 C CA . PRO B 1 88 ? 3.717 -34.25 6.285 1 97.12 88 PRO B CA 1
ATOM 3020 C C . PRO B 1 88 ? 3.143 -33.094 5.457 1 97.12 88 PRO B C 1
ATOM 3022 O O . PRO B 1 88 ? 2.615 -32.125 6.012 1 97.12 88 PRO B O 1
ATOM 3025 N N . VAL B 1 89 ? 3.211 -33.219 4.18 1 96.44 89 VAL B N 1
ATOM 3026 C CA . VAL B 1 89 ? 2.916 -32.156 3.209 1 96.44 89 VAL B CA 1
ATOM 3027 C C . VAL B 1 89 ? 1.501 -31.641 3.436 1 96.44 89 VAL B C 1
ATOM 3029 O O . VAL B 1 89 ? 1.297 -30.438 3.566 1 96.44 89 VAL B O 1
ATOM 3032 N N . PRO B 1 90 ? 0.49 -32.5 3.543 1 96.31 90 PRO B N 1
ATOM 3033 C CA . PRO B 1 90 ? -0.859 -31.969 3.723 1 96.31 90 PRO B CA 1
ATOM 3034 C C . PRO B 1 90 ? -1.001 -31.156 5.004 1 96.31 90 PRO B C 1
ATOM 3036 O O . PRO B 1 90 ? -1.679 -30.125 5.012 1 96.31 90 PRO B O 1
ATOM 3039 N N . LEU B 1 91 ? -0.356 -31.562 6.035 1 97.19 91 LEU B N 1
ATOM 3040 C CA . LEU B 1 91 ? -0.417 -30.844 7.297 1 97.19 91 LEU B CA 1
ATOM 3041 C C . LEU B 1 91 ? 0.333 -29.516 7.199 1 97.19 91 LEU B C 1
ATOM 3043 O O . LEU B 1 91 ? -0.113 -28.5 7.746 1 97.19 91 LEU B O 1
ATOM 3047 N N . GLY B 1 92 ? 1.509 -29.594 6.562 1 97.62 92 GLY B N 1
ATOM 3048 C CA . GLY B 1 92 ? 2.258 -28.359 6.355 1 97.62 92 GLY B CA 1
ATOM 3049 C C . GLY B 1 92 ? 1.496 -27.328 5.551 1 97.62 92 GLY B C 1
ATOM 3050 O O . GLY B 1 92 ? 1.562 -26.125 5.848 1 97.62 92 GLY B O 1
ATOM 3051 N N . MET B 1 93 ? 0.773 -27.797 4.598 1 97.56 93 MET B N 1
ATOM 3052 C CA . MET B 1 93 ? -0.025 -26.891 3.77 1 97.56 93 MET B CA 1
ATOM 3053 C C . MET B 1 93 ? -1.167 -26.281 4.574 1 97.56 93 MET B C 1
ATOM 3055 O O . MET B 1 93 ? -1.438 -25.078 4.469 1 97.56 93 MET B O 1
ATOM 3059 N N . VAL B 1 94 ? -1.79 -27.062 5.395 1 98.38 94 VAL B N 1
ATOM 3060 C CA . VAL B 1 94 ? -2.889 -26.578 6.223 1 98.38 94 VAL B CA 1
ATOM 3061 C C . VAL B 1 94 ? -2.365 -25.547 7.223 1 98.38 94 VAL B C 1
ATOM 3063 O O . VAL B 1 94 ? -2.998 -24.516 7.449 1 98.38 94 VAL B O 1
ATOM 3066 N N . LEU B 1 95 ? -1.224 -25.828 7.781 1 98.44 95 LEU B N 1
ATOM 3067 C CA . LEU B 1 95 ? -0.637 -24.906 8.742 1 98.44 95 LEU B CA 1
ATOM 3068 C C . LEU B 1 95 ? -0.252 -23.594 8.07 1 98.44 95 LEU B C 1
ATOM 3070 O O . LEU B 1 95 ? -0.372 -22.516 8.68 1 98.44 95 LEU B O 1
ATOM 3074 N N . GLY B 1 96 ? 0.265 -23.672 6.812 1 98.38 96 GLY B N 1
ATOM 3075 C CA . GLY B 1 96 ? 0.522 -22.469 6.051 1 98.38 96 GLY B CA 1
ATOM 3076 C C . GLY B 1 96 ? -0.721 -21.625 5.836 1 98.38 96 GLY B C 1
ATOM 3077 O O . GLY B 1 96 ? -0.682 -20.406 5.992 1 98.38 96 GLY B O 1
ATOM 3078 N N . ILE B 1 97 ? -1.796 -22.312 5.52 1 98.75 97 ILE B N 1
ATOM 3079 C CA . ILE B 1 97 ? -3.068 -21.641 5.316 1 98.75 97 ILE B CA 1
ATOM 3080 C C . ILE B 1 97 ? -3.527 -21 6.621 1 98.75 97 ILE B C 1
ATOM 3082 O O . ILE B 1 97 ? -4 -19.859 6.629 1 98.75 97 ILE B O 1
ATOM 3086 N N . LEU B 1 98 ? -3.312 -21.656 7.738 1 98.75 98 LEU B N 1
ATOM 3087 C CA . LEU B 1 98 ? -3.723 -21.156 9.047 1 98.75 98 LEU B CA 1
ATOM 3088 C C . LEU B 1 98 ? -2.904 -19.922 9.445 1 98.75 98 LEU B C 1
ATOM 3090 O O . LEU B 1 98 ? -3.412 -19.031 10.117 1 98.75 98 LEU B O 1
ATOM 3094 N N . VAL B 1 99 ? -1.634 -19.891 8.992 1 98.75 99 VAL B N 1
ATOM 3095 C CA . VAL B 1 99 ? -0.834 -18.688 9.227 1 98.75 99 VAL B CA 1
ATOM 3096 C C . VAL B 1 99 ? -1.519 -17.484 8.594 1 98.75 99 VAL B C 1
ATOM 3098 O O . VAL B 1 99 ? -1.581 -16.406 9.195 1 98.75 99 VAL B O 1
ATOM 3101 N N . GLY B 1 100 ? -2.01 -17.672 7.355 1 98.75 100 GLY B N 1
ATOM 3102 C CA . GLY B 1 100 ? -2.787 -16.625 6.734 1 98.75 100 GLY B CA 1
ATOM 3103 C C . GLY B 1 100 ? -4.043 -16.266 7.508 1 98.75 100 GLY B C 1
ATOM 3104 O O . GLY B 1 100 ? -4.363 -15.086 7.672 1 98.75 100 GLY B O 1
ATOM 3105 N N . GLY B 1 101 ? -4.668 -17.281 7.965 1 98.75 101 GLY B N 1
ATOM 3106 C CA . GLY B 1 101 ? -5.852 -17.062 8.781 1 98.75 101 GLY B CA 1
ATOM 3107 C C . GLY B 1 101 ? -5.562 -16.281 10.047 1 98.75 101 GLY B C 1
ATOM 3108 O O . GLY B 1 101 ? -6.344 -15.406 10.445 1 98.75 101 GLY B O 1
ATOM 3109 N N . ILE B 1 102 ? -4.48 -16.562 10.703 1 98.81 102 ILE B N 1
ATOM 3110 C CA . ILE B 1 102 ? -4.074 -15.867 11.914 1 98.81 102 ILE B CA 1
ATOM 3111 C C . ILE B 1 102 ? -3.812 -14.398 11.594 1 98.81 102 ILE B C 1
ATOM 3113 O O . ILE B 1 102 ? -4.199 -13.508 12.359 1 98.81 102 ILE B O 1
ATOM 3117 N N . CYS B 1 103 ? -3.15 -14.148 10.492 1 98.62 103 CYS B N 1
ATOM 3118 C CA . CYS B 1 103 ? -2.934 -12.773 10.07 1 98.62 103 CYS B CA 1
ATOM 3119 C C . CYS B 1 103 ? -4.258 -12.047 9.867 1 98.62 103 CYS B C 1
ATOM 3121 O O . CYS B 1 103 ? -4.41 -10.891 10.266 1 98.62 103 CYS B O 1
ATOM 3123 N N . GLY B 1 104 ? -5.172 -12.758 9.227 1 98.69 104 GLY B N 1
ATOM 3124 C CA . GLY B 1 104 ? -6.5 -12.188 9.062 1 98.69 104 GLY B CA 1
ATOM 3125 C C . GLY B 1 104 ? -7.203 -11.922 10.383 1 98.69 104 GLY B C 1
ATOM 3126 O O . GLY B 1 104 ? -7.863 -10.898 10.539 1 98.69 104 GLY B O 1
ATOM 3127 N N . LEU B 1 105 ? -7.035 -12.82 11.289 1 98.75 105 LEU B N 1
ATOM 3128 C CA . LEU B 1 105 ? -7.621 -12.656 12.617 1 98.75 105 LEU B CA 1
ATOM 3129 C C . LEU B 1 105 ? -7.043 -11.438 13.32 1 98.75 105 LEU B C 1
ATOM 3131 O O . LEU B 1 105 ? -7.781 -10.656 13.93 1 98.75 105 LEU B O 1
ATOM 3135 N N . VAL B 1 106 ? -5.785 -11.289 13.258 1 98.25 106 VAL B N 1
ATOM 3136 C CA . VAL B 1 106 ? -5.133 -10.141 13.883 1 98.25 106 VAL B CA 1
ATOM 3137 C C . VAL B 1 106 ? -5.648 -8.852 13.25 1 98.25 106 VAL B C 1
ATOM 3139 O O . VAL B 1 106 ? -5.969 -7.895 13.961 1 98.25 106 VAL B O 1
ATOM 3142 N N . ASN B 1 107 ? -5.742 -8.836 11.938 1 98.06 107 ASN B N 1
ATOM 3143 C CA . ASN B 1 107 ? -6.293 -7.672 11.258 1 98.06 107 ASN B CA 1
ATOM 3144 C C . ASN B 1 107 ? -7.707 -7.359 11.742 1 98.06 107 ASN B C 1
ATOM 3146 O O . ASN B 1 107 ? -8.039 -6.203 12.016 1 98.06 107 ASN B O 1
ATOM 3150 N N . GLY B 1 108 ? -8.484 -8.43 11.781 1 98.25 108 GLY B N 1
ATOM 3151 C CA . GLY B 1 108 ? -9.844 -8.242 12.258 1 98.25 108 GLY B CA 1
ATOM 3152 C C . GLY B 1 108 ? -9.914 -7.656 13.656 1 98.25 108 GLY B C 1
ATOM 3153 O O . GLY B 1 108 ? -10.703 -6.75 13.914 1 98.25 108 GLY B O 1
ATOM 3154 N N . ILE B 1 109 ? -9.109 -8.125 14.531 1 97.56 109 ILE B N 1
ATOM 3155 C CA . ILE B 1 109 ? -9.094 -7.664 15.914 1 97.56 109 ILE B CA 1
ATOM 3156 C C . ILE B 1 109 ? -8.617 -6.211 15.969 1 97.56 109 ILE B C 1
ATOM 3158 O O . ILE B 1 109 ? -9.188 -5.395 16.688 1 97.56 109 ILE B O 1
ATOM 3162 N N . LEU B 1 110 ? -7.637 -5.902 15.227 1 96.12 110 LEU B N 1
ATOM 3163 C CA . LEU B 1 110 ? -7.105 -4.543 15.211 1 96.12 110 LEU B CA 1
ATOM 3164 C C . LEU B 1 110 ? -8.156 -3.557 14.703 1 96.12 110 LEU B C 1
ATOM 3166 O O . LEU B 1 110 ? -8.297 -2.463 15.25 1 96.12 110 LEU B O 1
ATOM 3170 N N . VAL B 1 111 ? -8.875 -3.951 13.703 1 95.88 111 VAL B N 1
ATOM 3171 C CA . VAL B 1 111 ? -9.852 -3.072 13.078 1 95.88 111 VAL B CA 1
ATOM 3172 C C . VAL B 1 111 ? -11.07 -2.924 13.992 1 95.88 111 VAL B C 1
ATOM 3174 O O . VAL B 1 111 ? -11.648 -1.841 14.094 1 95.88 111 VAL B O 1
ATOM 3177 N N . THR B 1 112 ? -11.453 -3.979 14.703 1 95.56 112 THR B N 1
ATOM 3178 C CA . THR B 1 112 ? -12.719 -3.967 15.43 1 95.56 112 THR B CA 1
ATOM 3179 C C . THR B 1 112 ? -12.5 -3.598 16.891 1 95.56 112 THR B C 1
ATOM 3181 O O . THR B 1 112 ? -13.211 -2.748 17.438 1 95.56 112 THR B O 1
ATOM 3184 N N . GLN B 1 113 ? -11.562 -4.199 17.516 1 92.69 113 GLN B N 1
ATOM 3185 C CA . GLN B 1 113 ? -11.367 -3.98 18.953 1 92.69 113 GLN B CA 1
ATOM 3186 C C . GLN B 1 113 ? -10.516 -2.738 19.203 1 92.69 113 GLN B C 1
ATOM 3188 O O . GLN B 1 113 ? -10.773 -1.981 20.141 1 92.69 113 GLN B O 1
ATOM 3193 N N . MET B 1 114 ? -9.57 -2.543 18.359 1 90.69 114 MET B N 1
ATOM 3194 C CA . MET B 1 114 ? -8.703 -1.384 18.547 1 90.69 114 MET B CA 1
ATOM 3195 C C . MET B 1 114 ? -9.18 -0.203 17.703 1 90.69 114 MET B C 1
ATOM 3197 O O . MET B 1 114 ? -8.602 0.882 17.766 1 90.69 114 MET B O 1
ATOM 3201 N N . LYS B 1 115 ? -10.148 -0.453 16.844 1 90.44 115 LYS B N 1
ATOM 3202 C CA . LYS B 1 115 ? -10.836 0.561 16.047 1 90.44 115 LYS B CA 1
ATOM 3203 C C . LYS B 1 115 ? -9.859 1.274 15.109 1 90.44 115 LYS B C 1
ATOM 3205 O O . LYS B 1 115 ? -9.945 2.49 14.922 1 90.44 115 LYS B O 1
ATOM 3210 N N . LEU B 1 116 ? -8.891 0.526 14.688 1 91.06 116 LEU B N 1
ATOM 3211 C CA . LEU B 1 116 ? -7.965 1.065 13.695 1 91.06 116 LEU B CA 1
ATOM 3212 C C . LEU B 1 116 ? -8.641 1.18 12.328 1 91.06 116 LEU B C 1
ATOM 3214 O O . LEU B 1 116 ? -9.406 0.3 11.938 1 91.06 116 LEU B O 1
ATOM 3218 N N . PRO B 1 117 ? -8.312 2.332 11.617 1 88.94 117 PRO B N 1
ATOM 3219 C CA . PRO B 1 117 ? -8.727 2.307 10.211 1 88.94 117 PRO B CA 1
ATOM 3220 C C . PRO B 1 117 ? -8.188 1.093 9.461 1 88.94 117 PRO B C 1
ATOM 3222 O O . PRO B 1 117 ? -7.012 0.744 9.602 1 88.94 117 PRO B O 1
ATOM 3225 N N . PRO B 1 118 ? -9.062 0.439 8.773 1 93.19 118 PRO B N 1
ATOM 3226 C CA . PRO B 1 118 ? -8.688 -0.816 8.117 1 93.19 118 PRO B CA 1
ATOM 3227 C C . PRO B 1 118 ? -7.387 -0.705 7.328 1 93.19 118 PRO B C 1
ATOM 3229 O O . PRO B 1 118 ? -6.555 -1.615 7.371 1 93.19 118 PRO B O 1
ATOM 3232 N N . PHE B 1 119 ? -7.199 0.368 6.66 1 87.44 119 PHE B N 1
ATOM 3233 C CA . PHE B 1 119 ? -6.023 0.506 5.809 1 87.44 119 PHE B CA 1
ATOM 3234 C C . PHE B 1 119 ? -4.746 0.508 6.641 1 87.44 119 PHE B C 1
ATOM 3236 O O . PHE B 1 119 ? -3.713 -0.002 6.203 1 87.44 119 PHE B O 1
ATOM 3243 N N . ILE B 1 120 ? -4.723 1.08 7.777 1 87.31 120 ILE B N 1
ATOM 3244 C CA . ILE B 1 120 ? -3.539 1.185 8.625 1 87.31 120 ILE B CA 1
ATOM 3245 C C . ILE B 1 120 ? -3.246 -0.167 9.273 1 87.31 120 ILE B C 1
ATOM 3247 O O . ILE B 1 120 ? -2.092 -0.599 9.328 1 87.31 120 ILE B O 1
ATOM 3251 N N . ALA B 1 121 ? -4.348 -0.775 9.797 1 92.81 121 ALA B N 1
ATOM 3252 C CA . ALA B 1 121 ? -4.188 -2.094 10.406 1 92.81 121 ALA B CA 1
ATOM 3253 C C . ALA B 1 121 ? -3.553 -3.074 9.43 1 92.81 121 ALA B C 1
ATOM 3255 O O . ALA B 1 121 ? -2.631 -3.812 9.781 1 92.81 121 ALA B O 1
ATOM 3256 N N . THR B 1 122 ? -4.004 -2.965 8.211 1 94.81 122 THR B N 1
ATOM 3257 C CA . THR B 1 122 ? -3.578 -3.975 7.246 1 94.81 122 THR B CA 1
ATOM 3258 C C . THR B 1 122 ? -2.26 -3.572 6.59 1 94.81 122 THR B C 1
ATOM 3260 O O . THR B 1 122 ? -1.498 -4.43 6.141 1 94.81 122 THR B O 1
ATOM 3263 N N . LEU B 1 123 ? -2.002 -2.297 6.527 1 88.94 123 LEU B N 1
ATOM 3264 C CA . LEU B 1 123 ? -0.677 -1.864 6.094 1 88.94 123 LEU B CA 1
ATOM 3265 C C . LEU B 1 123 ? 0.389 -2.305 7.094 1 88.94 123 LEU B C 1
ATOM 3267 O O . LEU B 1 123 ? 1.489 -2.699 6.699 1 88.94 123 LEU B O 1
ATOM 3271 N N . GLY B 1 124 ? 0.076 -2.068 8.367 1 91.12 124 GLY B N 1
ATOM 3272 C CA . GLY B 1 124 ? 0.977 -2.578 9.383 1 91.12 124 GLY B CA 1
ATOM 3273 C C . GLY B 1 124 ? 1.232 -4.066 9.266 1 91.12 124 GLY B C 1
ATOM 3274 O O . GLY B 1 124 ? 2.379 -4.516 9.344 1 91.12 124 GLY B O 1
ATOM 3275 N N . MET B 1 125 ? 0.151 -4.793 9.062 1 95.38 125 MET B N 1
ATOM 3276 C CA . MET B 1 125 ? 0.269 -6.238 8.891 1 95.38 125 MET B CA 1
ATOM 3277 C C . MET B 1 125 ? 1.08 -6.578 7.648 1 95.38 125 MET B C 1
ATOM 3279 O O . MET B 1 125 ? 1.834 -7.555 7.641 1 95.38 125 MET B O 1
ATOM 3283 N N . MET B 1 126 ? 0.879 -5.82 6.609 1 93.5 126 MET B N 1
ATOM 3284 C CA . MET B 1 126 ? 1.656 -6.02 5.391 1 93.5 126 MET B CA 1
ATOM 3285 C C . MET B 1 126 ? 3.152 -5.961 5.684 1 93.5 126 MET B C 1
ATOM 3287 O O . MET B 1 126 ? 3.91 -6.82 5.23 1 93.5 126 MET B O 1
ATOM 3291 N N . MET B 1 127 ? 3.551 -5.031 6.492 1 91.81 127 MET B N 1
ATOM 3292 C CA . MET B 1 127 ? 4.957 -4.852 6.836 1 91.81 127 MET B CA 1
ATOM 3293 C C . MET B 1 127 ? 5.445 -5.988 7.734 1 91.81 127 MET B C 1
ATOM 3295 O O . MET B 1 127 ? 6.527 -6.535 7.516 1 91.81 127 MET B O 1
ATOM 3299 N N . VAL B 1 128 ? 4.637 -6.289 8.68 1 95 128 VAL B N 1
ATOM 3300 C CA . VAL B 1 128 ? 5.02 -7.312 9.648 1 95 128 VAL B CA 1
ATOM 3301 C C . VAL B 1 128 ? 5.113 -8.672 8.953 1 95 128 VAL B C 1
ATOM 3303 O O . VAL B 1 128 ? 6.094 -9.398 9.133 1 95 128 VAL B O 1
ATOM 3306 N N . ALA B 1 129 ? 4.109 -8.969 8.148 1 96.69 129 ALA B N 1
ATOM 3307 C CA . ALA B 1 129 ? 4.086 -10.258 7.461 1 96.69 129 ALA B CA 1
ATOM 3308 C C . ALA B 1 129 ? 5.234 -10.367 6.461 1 96.69 129 ALA B C 1
ATOM 3310 O O . ALA B 1 129 ? 5.906 -11.398 6.383 1 96.69 129 ALA B O 1
ATOM 3311 N N . ARG B 1 130 ? 5.422 -9.352 5.707 1 94.5 130 ARG B N 1
ATOM 3312 C CA . ARG B 1 130 ? 6.531 -9.344 4.758 1 94.5 130 ARG B CA 1
ATOM 3313 C C . ARG B 1 130 ? 7.871 -9.414 5.477 1 94.5 130 ARG B C 1
ATOM 3315 O O . ARG B 1 130 ? 8.758 -10.18 5.078 1 94.5 130 ARG B O 1
ATOM 3322 N N . GLY B 1 131 ? 8.055 -8.594 6.492 1 93.56 131 GLY B N 1
ATOM 3323 C CA . GLY B 1 131 ? 9.273 -8.625 7.277 1 93.56 131 GLY B CA 1
ATOM 3324 C C . GLY B 1 131 ? 9.57 -9.984 7.875 1 93.56 131 GLY B C 1
ATOM 3325 O O . GLY B 1 131 ? 10.711 -10.445 7.855 1 93.56 131 GLY B O 1
ATOM 3326 N N . LEU B 1 132 ? 8.562 -10.594 8.367 1 96.5 132 LEU B N 1
ATOM 3327 C CA . LEU B 1 132 ? 8.727 -11.914 8.977 1 96.5 132 LEU B CA 1
ATOM 3328 C C . LEU B 1 132 ? 9.125 -12.945 7.926 1 96.5 132 LEU B C 1
ATOM 3330 O O . LEU B 1 132 ? 9.984 -13.797 8.18 1 96.5 132 LEU B O 1
ATOM 3334 N N . ALA B 1 133 ? 8.461 -12.914 6.762 1 96.81 133 ALA B N 1
ATOM 3335 C CA . ALA B 1 133 ? 8.805 -13.836 5.684 1 96.81 133 ALA B CA 1
ATOM 3336 C C . ALA B 1 133 ? 10.258 -13.664 5.258 1 96.81 133 ALA B C 1
ATOM 3338 O O . ALA B 1 133 ? 10.977 -14.656 5.078 1 96.81 133 ALA B O 1
ATOM 3339 N N . LEU B 1 134 ? 10.672 -12.484 5.168 1 93.81 134 LEU B N 1
ATOM 3340 C CA . LEU B 1 134 ? 12.039 -12.195 4.742 1 93.81 134 LEU B CA 1
ATOM 3341 C C . LEU B 1 134 ? 13.031 -12.547 5.848 1 93.81 134 LEU B C 1
ATOM 3343 O O . LEU B 1 134 ? 14.109 -13.086 5.57 1 93.81 134 LEU B O 1
ATOM 3347 N N . TYR B 1 135 ? 12.656 -12.281 7.039 1 94.75 135 TYR B N 1
ATOM 3348 C CA . TYR B 1 135 ? 13.555 -12.508 8.172 1 94.75 135 TYR B CA 1
ATOM 3349 C C . TYR B 1 135 ? 13.812 -14 8.367 1 94.75 135 TYR B C 1
ATOM 3351 O O . TYR B 1 135 ? 14.961 -14.43 8.453 1 94.75 135 TYR B O 1
ATOM 3359 N N . VAL B 1 136 ? 12.789 -14.797 8.367 1 94.88 136 VAL B N 1
ATOM 3360 C CA . VAL B 1 136 ? 12.914 -16.219 8.695 1 94.88 136 VAL B CA 1
ATOM 3361 C C . VAL B 1 136 ? 13.625 -16.953 7.562 1 94.88 136 VAL B C 1
ATOM 3363 O O . VAL B 1 136 ? 14.188 -18.031 7.77 1 94.88 136 VAL B O 1
ATOM 3366 N N . THR B 1 137 ? 13.602 -16.391 6.355 1 95.88 137 THR B N 1
ATOM 3367 C CA . THR B 1 137 ? 14.211 -17.047 5.207 1 95.88 137 THR B CA 1
ATOM 3368 C C . THR B 1 137 ? 15.539 -16.391 4.84 1 95.88 137 THR B C 1
ATOM 3370 O O . THR B 1 137 ? 16.188 -16.797 3.879 1 95.88 137 THR B O 1
ATOM 3373 N N . ASN B 1 138 ? 15.914 -15.336 5.602 1 93.06 138 ASN B N 1
ATOM 3374 C CA . ASN B 1 138 ? 17.062 -14.516 5.23 1 93.06 138 ASN B CA 1
ATOM 3375 C C . ASN B 1 138 ? 16.953 -14.008 3.795 1 93.06 138 ASN B C 1
ATOM 3377 O O . ASN B 1 138 ? 17.938 -14.031 3.047 1 93.06 138 ASN B O 1
ATOM 3381 N N . ALA B 1 139 ? 15.688 -13.828 3.395 1 90.56 139 ALA B N 1
ATOM 3382 C CA . ALA B 1 139 ? 15.344 -13.258 2.094 1 90.56 139 ALA B CA 1
ATOM 3383 C C . ALA B 1 139 ? 15.68 -14.227 0.964 1 90.56 139 ALA B C 1
ATOM 3385 O O . ALA B 1 139 ? 15.867 -13.812 -0.182 1 90.56 139 ALA B O 1
ATOM 3386 N N . ALA B 1 140 ? 15.828 -15.43 1.291 1 94.31 140 ALA B N 1
ATOM 3387 C CA . ALA B 1 140 ? 16.109 -16.453 0.283 1 94.31 140 ALA B CA 1
ATOM 3388 C C . ALA B 1 140 ? 14.875 -17.328 0.047 1 94.31 140 ALA B C 1
ATOM 3390 O O . ALA B 1 140 ? 14.117 -17.609 0.978 1 94.31 140 ALA B O 1
ATOM 3391 N N . PRO B 1 141 ? 14.75 -17.688 -1.168 1 95.81 141 PRO B N 1
ATOM 3392 C CA . PRO B 1 141 ? 13.656 -18.625 -1.441 1 95.81 141 PRO B CA 1
ATOM 3393 C C . PRO B 1 141 ? 13.805 -19.938 -0.678 1 95.81 141 PRO B C 1
ATOM 3395 O O . PRO B 1 141 ? 14.922 -20.406 -0.446 1 95.81 141 PRO B O 1
ATOM 3398 N N . VAL B 1 142 ? 12.68 -20.469 -0.284 1 96 142 VAL B N 1
ATOM 3399 C CA . VAL B 1 142 ? 12.664 -21.766 0.404 1 96 142 VAL B CA 1
ATOM 3400 C C . VAL B 1 142 ? 12.344 -22.875 -0.59 1 96 142 VAL B C 1
ATOM 3402 O O . VAL B 1 142 ? 11.266 -22.891 -1.194 1 96 142 VAL B O 1
ATOM 3405 N N . SER B 1 143 ? 13.352 -23.688 -0.782 1 95.56 143 SER B N 1
ATOM 3406 C CA . SER B 1 143 ? 13.211 -24.812 -1.686 1 95.56 143 SER B CA 1
ATOM 3407 C C . SER B 1 143 ? 13.547 -26.125 -0.98 1 95.56 143 SER B C 1
ATOM 3409 O O . SER B 1 143 ? 13.758 -26.156 0.235 1 95.56 143 SER B O 1
ATOM 3411 N N . GLY B 1 144 ? 13.344 -27.25 -1.729 1 92.5 144 GLY B N 1
ATOM 3412 C CA . GLY B 1 144 ? 13.727 -28.531 -1.179 1 92.5 144 GLY B CA 1
ATOM 3413 C C . GLY B 1 144 ? 12.555 -29.312 -0.613 1 92.5 144 GLY B C 1
ATOM 3414 O O . GLY B 1 144 ? 12.742 -30.219 0.203 1 92.5 144 GLY B O 1
ATOM 3415 N N . MET B 1 145 ? 11.398 -28.922 -0.954 1 92.88 145 MET B N 1
ATOM 3416 C CA . MET B 1 145 ? 10.227 -29.672 -0.499 1 92.88 145 MET B CA 1
ATOM 3417 C C . MET B 1 145 ? 10.086 -30.984 -1.262 1 92.88 145 MET B C 1
ATOM 3419 O O . MET B 1 145 ? 10.609 -31.125 -2.371 1 92.88 145 MET B O 1
ATOM 3423 N N . PRO B 1 146 ? 9.461 -31.891 -0.605 1 91.88 146 PRO B N 1
ATOM 3424 C CA . PRO B 1 146 ? 9.242 -33.156 -1.307 1 91.88 146 PRO B CA 1
ATOM 3425 C C . PRO B 1 146 ? 8.375 -33 -2.555 1 91.88 146 PRO B C 1
ATOM 3427 O O . PRO B 1 146 ? 7.691 -31.984 -2.711 1 91.88 146 PRO B O 1
ATOM 3430 N N . GLU B 1 147 ? 8.383 -34 -3.391 1 88.56 147 GLU B N 1
ATOM 3431 C CA . GLU B 1 147 ? 7.672 -33.969 -4.668 1 88.56 147 GLU B CA 1
ATOM 3432 C C . GLU B 1 147 ? 6.172 -33.781 -4.461 1 88.56 147 GLU B C 1
ATOM 3434 O O . GLU B 1 147 ? 5.5 -33.156 -5.277 1 88.56 147 GLU B O 1
ATOM 3439 N N . SER B 1 148 ? 5.727 -34.344 -3.4 1 90.19 148 SER B N 1
ATOM 3440 C CA . SER B 1 148 ? 4.297 -34.281 -3.119 1 90.19 148 SER B CA 1
ATOM 3441 C C . SER B 1 148 ? 3.844 -32.844 -2.887 1 90.19 148 SER B C 1
ATOM 3443 O O . SER B 1 148 ? 2.656 -32.531 -3.012 1 90.19 148 SER B O 1
ATOM 3445 N N . PHE B 1 149 ? 4.797 -32.031 -2.605 1 90.56 149 PHE B N 1
ATOM 3446 C CA . PHE B 1 149 ? 4.484 -30.641 -2.373 1 90.56 149 PHE B CA 1
ATOM 3447 C C . PHE B 1 149 ? 4.051 -29.953 -3.666 1 90.56 149 PHE B C 1
ATOM 3449 O O . PHE B 1 149 ? 3.295 -28.984 -3.639 1 90.56 149 PHE B O 1
ATOM 3456 N N . ALA B 1 150 ? 4.473 -30.5 -4.734 1 87.44 150 ALA B N 1
ATOM 3457 C CA . ALA B 1 150 ? 4.219 -29.891 -6.043 1 87.44 150 ALA B CA 1
ATOM 345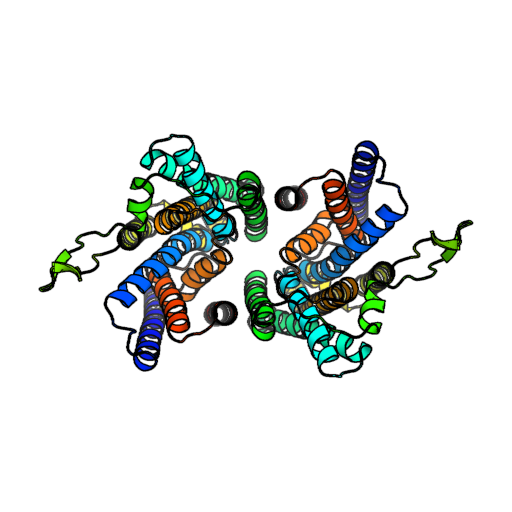8 C C . ALA B 1 150 ? 2.854 -30.312 -6.582 1 87.44 150 ALA B C 1
ATOM 3460 O O . ALA B 1 150 ? 2.344 -29.703 -7.531 1 87.44 150 ALA B O 1
ATOM 3461 N N . ALA B 1 151 ? 2.264 -31.25 -6.055 1 85.19 151 ALA B N 1
ATOM 3462 C CA . ALA B 1 151 ? 1.059 -31.859 -6.605 1 85.19 151 ALA B CA 1
ATOM 3463 C C . ALA B 1 151 ? -0.104 -30.875 -6.621 1 85.19 151 ALA B C 1
ATOM 3465 O O . ALA B 1 151 ? -0.857 -30.812 -7.594 1 85.19 151 ALA B O 1
ATOM 3466 N N . LEU B 1 152 ? -0.219 -30.109 -5.605 1 82.38 152 LEU B N 1
ATOM 3467 C CA . LEU B 1 152 ? -1.33 -29.156 -5.504 1 82.38 152 LEU B CA 1
ATOM 3468 C C . LEU B 1 152 ? -1.245 -28.109 -6.598 1 82.38 152 LEU B C 1
ATOM 3470 O O . LEU B 1 152 ? -2.244 -27.797 -7.258 1 82.38 152 LEU B O 1
ATOM 3474 N N . GLY B 1 153 ? -0.071 -27.547 -6.805 1 81.56 153 GLY B N 1
ATOM 3475 C CA . GLY B 1 153 ? 0.108 -26.453 -7.746 1 81.56 153 GLY B CA 1
ATOM 3476 C C . GLY B 1 153 ? 0.209 -26.922 -9.188 1 81.56 153 GLY B C 1
ATOM 3477 O O . GLY B 1 153 ? -0.172 -26.188 -10.109 1 81.56 153 GLY B O 1
ATOM 3478 N N . ASN B 1 154 ? 0.69 -28.125 -9.367 1 81.5 154 ASN B N 1
ATOM 3479 C CA . ASN B 1 154 ? 0.982 -28.562 -10.719 1 81.5 154 ASN B CA 1
ATOM 3480 C C . ASN B 1 154 ? 0.062 -29.719 -11.141 1 81.5 154 ASN B C 1
ATOM 3482 O O . ASN B 1 154 ? 0.034 -30.094 -12.312 1 81.5 154 ASN B O 1
ATOM 3486 N N . GLY B 1 155 ? -0.68 -30.172 -10.195 1 78.44 155 GLY B N 1
ATOM 3487 C CA . GLY B 1 155 ? -1.565 -31.281 -10.523 1 78.44 155 GLY B CA 1
ATOM 3488 C C . GLY B 1 155 ? -2.775 -30.844 -11.336 1 78.44 155 GLY B C 1
ATOM 3489 O O . GLY B 1 155 ? -3.09 -29.656 -11.414 1 78.44 155 GLY B O 1
ATOM 3490 N N . ALA B 1 156 ? -3.234 -31.75 -12.172 1 76.25 156 ALA B N 1
ATOM 3491 C CA . ALA B 1 156 ? -4.406 -31.484 -13.008 1 76.25 156 ALA B CA 1
ATOM 3492 C C . ALA B 1 156 ? -5.383 -32.656 -12.961 1 76.25 156 ALA B C 1
ATOM 3494 O O . ALA B 1 156 ? -4.969 -33.812 -12.812 1 76.25 156 ALA B O 1
ATOM 3495 N N . LEU B 1 157 ? -6.574 -32.156 -12.828 1 72 157 LEU B N 1
ATOM 3496 C CA . LEU B 1 157 ? -7.609 -33.188 -12.914 1 72 157 LEU B CA 1
ATOM 3497 C C . LEU B 1 157 ? -7.887 -33.562 -14.359 1 72 157 LEU B C 1
ATOM 3499 O O . LEU B 1 157 ? -8.039 -32.688 -15.219 1 72 157 LEU B O 1
ATOM 3503 N N . PHE B 1 158 ? -7.879 -34.844 -14.711 1 64.69 158 PHE B N 1
ATOM 3504 C CA . PHE B 1 158 ? -8.25 -35.438 -15.984 1 64.69 158 PHE B CA 1
ATOM 3505 C C . PHE B 1 158 ? -7.164 -35.219 -17.031 1 64.69 158 PHE B C 1
ATOM 3507 O O . PHE B 1 158 ? -7.457 -35.031 -18.219 1 64.69 158 PHE B O 1
ATOM 3514 N N . LYS B 1 159 ? -5.934 -35.031 -16.547 1 61.88 159 LYS B N 1
ATOM 3515 C CA . LYS B 1 159 ? -4.84 -34.906 -17.5 1 61.88 159 LYS B CA 1
ATOM 3516 C C . LYS B 1 159 ? -4.758 -36.156 -18.391 1 61.88 159 LYS B C 1
ATOM 3518 O O . LYS B 1 159 ? -4.754 -37.281 -17.891 1 61.88 159 LYS B O 1
ATOM 3523 N N . ILE B 1 160 ? -5.145 -35.906 -19.719 1 54.78 160 ILE B N 1
ATOM 3524 C CA . ILE B 1 160 ? -5.062 -37 -20.672 1 54.78 160 ILE B CA 1
ATOM 3525 C C . ILE B 1 160 ? -3.748 -36.938 -21.438 1 54.78 160 ILE B C 1
ATOM 3527 O O . ILE B 1 160 ? -3.486 -35.938 -22.125 1 54.78 160 ILE B O 1
ATOM 3531 N N . VAL B 1 161 ? -2.748 -37.594 -21.078 1 54.41 161 VAL B N 1
ATOM 3532 C CA . VAL B 1 161 ? -1.495 -37.719 -21.812 1 54.41 161 VAL B CA 1
ATOM 3533 C C . VAL B 1 161 ? -1.585 -38.844 -22.812 1 54.41 161 VAL B C 1
ATOM 3535 O O . VAL B 1 161 ? -1.944 -39.969 -22.453 1 54.41 161 VAL B O 1
ATOM 3538 N N . GLU B 1 162 ? -1.71 -38.5 -24.094 1 53.5 162 GLU B N 1
ATOM 3539 C CA . GLU B 1 162 ? -1.682 -39.562 -25.094 1 53.5 162 GLU B CA 1
ATOM 3540 C C . GLU B 1 162 ? -0.268 -39.781 -25.625 1 53.5 162 GLU B C 1
ATOM 3542 O O . GLU B 1 162 ? 0.563 -38.875 -25.578 1 53.5 162 GLU B O 1
ATOM 3547 N N . GLU B 1 163 ? 0.206 -40.938 -25.703 1 50.56 163 GLU B N 1
ATOM 3548 C CA . GLU B 1 163 ? 1.463 -41.312 -26.359 1 50.56 163 GLU B CA 1
ATOM 3549 C C . GLU B 1 163 ? 1.455 -40.906 -27.828 1 50.56 163 GLU B C 1
ATOM 3551 O O . GLU B 1 163 ? 0.542 -41.281 -28.562 1 50.56 163 GLU B O 1
ATOM 3556 N N . GLY B 1 164 ? 2.08 -39.844 -28.094 1 49.25 164 GLY B N 1
ATOM 3557 C CA . GLY B 1 164 ? 2.195 -39.5 -29.516 1 49.25 164 GLY B CA 1
ATOM 3558 C C . GLY B 1 164 ? 2.871 -40.594 -30.328 1 49.25 164 GLY B C 1
ATOM 3559 O O . GLY B 1 164 ? 3.389 -41.562 -29.75 1 49.25 164 GLY B O 1
ATOM 3560 N N . PRO B 1 165 ? 2.707 -40.562 -31.641 1 57.72 165 PRO B N 1
ATOM 3561 C CA . PRO B 1 165 ? 3.297 -41.594 -32.5 1 57.72 165 PRO B CA 1
ATOM 3562 C C . PRO B 1 165 ? 4.793 -41.781 -32.25 1 57.72 165 PRO B C 1
ATOM 3564 O O . PRO B 1 165 ? 5.328 -42.875 -32.469 1 57.72 165 PRO B O 1
ATOM 3567 N N . ASN B 1 166 ? 5.488 -40.75 -31.969 1 54.22 166 ASN B N 1
ATOM 3568 C CA . ASN B 1 166 ? 6.934 -40.875 -31.812 1 54.22 166 ASN B CA 1
ATOM 3569 C C . ASN B 1 166 ? 7.301 -41.344 -30.391 1 54.22 166 ASN B C 1
ATOM 3571 O O . ASN B 1 166 ? 8.477 -41.375 -30.031 1 54.22 166 ASN B O 1
ATOM 3575 N N . GLY B 1 167 ? 6.352 -41.812 -29.625 1 55.66 167 GLY B N 1
ATOM 3576 C CA . GLY B 1 167 ? 6.613 -42.375 -28.312 1 55.66 167 GLY B CA 1
ATOM 3577 C C . GLY B 1 167 ? 6.656 -41.344 -27.203 1 55.66 167 GLY B C 1
ATOM 3578 O O . GLY B 1 167 ? 6.836 -41.656 -26.031 1 55.66 167 GLY B O 1
ATOM 3579 N N . LEU B 1 168 ? 6.758 -40.156 -27.625 1 54.31 168 LEU B N 1
ATOM 3580 C CA . LEU B 1 168 ? 6.867 -39.125 -26.609 1 54.31 168 LEU B CA 1
ATOM 3581 C C . LEU B 1 168 ? 5.484 -38.688 -26.125 1 54.31 168 LEU B C 1
ATOM 3583 O O . LEU B 1 168 ? 4.523 -38.688 -26.891 1 54.31 168 LEU B O 1
ATOM 3587 N N . PRO B 1 169 ? 5.266 -38.625 -24.828 1 54.56 169 PRO B N 1
ATOM 3588 C CA . PRO B 1 169 ? 3.965 -38.25 -24.25 1 54.56 169 PRO B CA 1
ATOM 3589 C C . PRO B 1 169 ? 3.455 -36.906 -24.766 1 54.56 169 PRO B C 1
ATOM 3591 O O . PRO B 1 169 ? 4.207 -35.938 -24.797 1 54.56 169 PRO B O 1
ATOM 3594 N N . LYS B 1 170 ? 2.533 -36.938 -25.719 1 52.5 170 LYS B N 1
ATOM 3595 C CA . LYS B 1 170 ? 1.852 -35.719 -26.188 1 52.5 170 LYS B CA 1
ATOM 3596 C C . LYS B 1 170 ? 0.679 -35.375 -25.281 1 52.5 170 LYS B C 1
ATOM 3598 O O . LYS B 1 170 ? -0.231 -36.188 -25.078 1 52.5 170 LYS B O 1
ATOM 3603 N N . VAL B 1 171 ? 0.756 -34.375 -24.5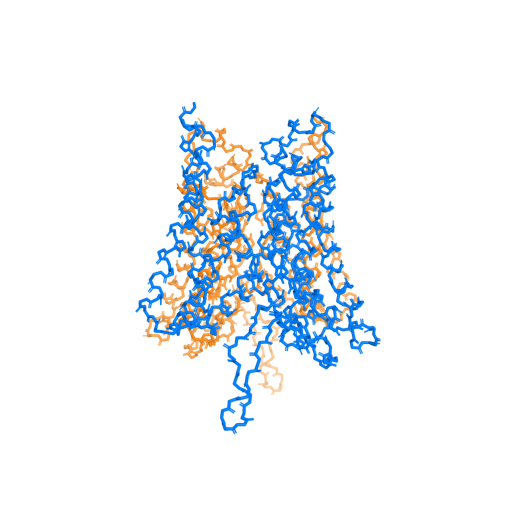 1 54.44 171 VAL B N 1
ATOM 3604 C CA . VAL B 1 171 ? -0.326 -33.938 -23.641 1 54.44 171 VAL B CA 1
ATOM 3605 C C . VAL B 1 171 ? -1.503 -33.469 -24.484 1 54.44 171 VAL B C 1
ATOM 3607 O O . VAL B 1 171 ? -1.386 -32.5 -25.234 1 54.44 171 VAL B O 1
ATOM 3610 N N . VAL B 1 172 ? -2.514 -34.375 -24.812 1 52.28 172 VAL B N 1
ATOM 3611 C CA . VAL B 1 172 ? -3.689 -34.062 -25.625 1 52.28 172 VAL B CA 1
ATOM 3612 C C . VAL B 1 172 ? -4.551 -33.031 -24.891 1 52.28 172 VAL B C 1
ATOM 3614 O O . VAL B 1 172 ? -5.043 -32.094 -25.5 1 52.28 172 VAL B O 1
ATOM 3617 N N . PHE B 1 173 ? -4.832 -33.344 -23.562 1 58.22 173 PHE B N 1
ATOM 3618 C CA . PHE B 1 173 ? -5.629 -32.406 -22.766 1 58.22 173 PHE B CA 1
ATOM 3619 C C . PHE B 1 173 ? -4.914 -32.094 -21.453 1 58.22 173 PHE B C 1
ATOM 3621 O O . PHE B 1 173 ? -4.633 -32.969 -20.656 1 58.22 173 PHE B O 1
ATOM 3628 N N . ALA B 1 174 ? -4.234 -30.984 -21.359 1 61.53 174 ALA B N 1
ATOM 3629 C CA . ALA B 1 174 ? -3.402 -30.547 -20.234 1 61.53 174 ALA B CA 1
ATOM 3630 C C . ALA B 1 174 ? -4.164 -30.656 -18.922 1 61.53 174 ALA B C 1
ATOM 3632 O O . ALA B 1 174 ? -3.553 -30.719 -17.844 1 61.53 174 ALA B O 1
ATOM 3633 N N . GLY B 1 175 ? -5.535 -31.156 -18.891 1 72.62 175 GLY B N 1
ATOM 3634 C CA . GLY B 1 175 ? -6.352 -31.266 -17.703 1 72.62 175 GLY B CA 1
ATOM 3635 C C . GLY B 1 175 ? -6.598 -29.938 -17.016 1 72.62 175 GLY B C 1
ATOM 3636 O O . GLY B 1 175 ? -6.059 -28.906 -17.438 1 72.62 175 GLY B O 1
ATOM 3637 N N . ILE B 1 176 ? -7.641 -29.906 -16.156 1 82.19 176 ILE B N 1
ATOM 3638 C CA . ILE B 1 176 ? -7.961 -28.703 -15.398 1 82.19 176 ILE B CA 1
ATOM 3639 C C . ILE B 1 176 ? -7.047 -28.609 -14.172 1 82.19 176 ILE B C 1
ATOM 3641 O O . ILE B 1 176 ? -7.094 -29.469 -13.289 1 82.19 176 ILE B O 1
ATOM 3645 N N . PRO B 1 177 ? -6.176 -27.656 -14.195 1 89.44 177 PRO B N 1
ATOM 3646 C CA . PRO B 1 177 ? -5.27 -27.5 -13.055 1 89.44 177 PRO B CA 1
ATOM 3647 C C . PRO B 1 177 ? -6.008 -27.422 -11.719 1 89.44 177 PRO B C 1
ATOM 3649 O O . PRO B 1 177 ? -7.09 -26.844 -11.641 1 89.44 177 PRO B O 1
ATOM 3652 N N . TYR B 1 178 ? -5.5 -28.047 -10.664 1 92.06 178 TYR B N 1
ATOM 3653 C CA . TYR B 1 178 ? -6.105 -28.078 -9.336 1 92.06 178 TYR B CA 1
ATOM 3654 C C . TYR B 1 178 ? -6.449 -26.688 -8.844 1 92.06 178 TYR B C 1
ATOM 3656 O O . TYR B 1 178 ? -7.52 -26.469 -8.273 1 92.06 178 TYR B O 1
ATOM 3664 N N . PRO B 1 179 ? -5.531 -25.656 -9.094 1 94.38 179 PRO B N 1
ATOM 3665 C CA . PRO B 1 179 ? -5.875 -24.312 -8.633 1 94.38 179 PRO B CA 1
ATOM 3666 C C . PRO B 1 179 ? -7.168 -23.797 -9.25 1 94.38 179 PRO B C 1
ATOM 3668 O O . PRO B 1 179 ? -7.914 -23.047 -8.609 1 94.38 179 PRO B O 1
ATOM 3671 N N . VAL B 1 180 ? -7.469 -24.172 -10.453 1 94.81 180 VAL B N 1
ATOM 3672 C CA . VAL B 1 180 ? -8.688 -23.734 -11.125 1 94.81 180 VAL B CA 1
ATOM 3673 C C . VAL B 1 180 ? -9.898 -24.391 -10.484 1 94.81 180 VAL B C 1
ATOM 3675 O O . VAL B 1 180 ? -10.93 -23.75 -10.281 1 94.81 180 VAL B O 1
ATOM 3678 N N . ILE B 1 181 ? -9.758 -25.625 -10.172 1 94.75 181 ILE B N 1
ATOM 3679 C CA . ILE B 1 181 ? -10.82 -26.359 -9.508 1 94.75 181 ILE B CA 1
ATOM 3680 C C . ILE B 1 181 ? -11.094 -25.75 -8.141 1 94.75 181 ILE B C 1
ATOM 3682 O O . ILE B 1 181 ? -12.25 -25.578 -7.75 1 94.75 181 ILE B O 1
ATOM 3686 N N . ILE B 1 182 ? -10.031 -25.484 -7.457 1 96.56 182 ILE B N 1
ATOM 3687 C CA . ILE B 1 182 ? -10.148 -24.875 -6.137 1 96.56 182 ILE B CA 1
ATOM 3688 C C . ILE B 1 182 ? -10.836 -23.5 -6.258 1 96.56 182 ILE B C 1
ATOM 3690 O O . ILE B 1 182 ? -11.672 -23.156 -5.43 1 96.56 182 ILE B O 1
ATOM 3694 N N . MET B 1 183 ? -10.438 -22.734 -7.266 1 97.06 183 MET B N 1
ATOM 3695 C CA . MET B 1 183 ? -11.055 -21.438 -7.512 1 97.06 183 MET B CA 1
ATOM 3696 C C . MET B 1 183 ? -12.562 -21.578 -7.691 1 97.06 183 MET B C 1
ATOM 3698 O O . MET B 1 183 ? -13.336 -20.812 -7.098 1 97.06 183 MET B O 1
ATOM 3702 N N . ILE B 1 184 ? -13 -22.547 -8.516 1 96.69 184 ILE B N 1
ATOM 3703 C CA . ILE B 1 184 ? -14.422 -22.766 -8.773 1 96.69 184 ILE B CA 1
ATOM 3704 C C . ILE B 1 184 ? -15.125 -23.188 -7.477 1 96.69 184 ILE B C 1
ATOM 3706 O O . ILE B 1 184 ? -16.188 -22.672 -7.148 1 96.69 184 ILE B O 1
ATOM 3710 N N . PHE B 1 185 ? -14.516 -24.078 -6.781 1 97.69 185 PHE B N 1
ATOM 3711 C CA . PHE B 1 185 ? -15.078 -24.562 -5.523 1 97.69 185 PHE B CA 1
ATOM 3712 C C . PHE B 1 185 ? -15.25 -23.406 -4.539 1 97.69 185 PHE B C 1
ATOM 3714 O O . PHE B 1 185 ? -16.312 -23.25 -3.941 1 97.69 185 PHE B O 1
ATOM 3721 N N . ILE B 1 186 ? -14.172 -22.594 -4.34 1 98.44 186 ILE B N 1
ATOM 3722 C CA . ILE B 1 186 ? -14.188 -21.484 -3.4 1 98.44 186 ILE B CA 1
ATOM 3723 C C . ILE B 1 186 ? -15.219 -20.453 -3.852 1 98.44 186 ILE B C 1
ATOM 3725 O O . ILE B 1 186 ? -15.906 -19.844 -3.025 1 98.44 186 ILE B O 1
ATOM 3729 N N . THR B 1 187 ? -15.258 -20.219 -5.164 1 98.25 187 THR B N 1
ATOM 3730 C CA . THR B 1 187 ? -16.25 -19.297 -5.695 1 98.25 187 THR B CA 1
ATOM 3731 C C . THR B 1 187 ? -17.656 -19.734 -5.336 1 98.25 187 THR B C 1
ATOM 3733 O O . THR B 1 187 ? -18.469 -18.938 -4.871 1 98.25 187 THR B O 1
ATOM 3736 N N . VAL B 1 188 ? -17.953 -21 -5.547 1 98.12 188 VAL B N 1
ATOM 3737 C CA . VAL B 1 188 ? -19.281 -21.547 -5.246 1 98.12 188 VAL B CA 1
ATOM 3738 C C . VAL B 1 188 ? -19.531 -21.484 -3.74 1 98.12 188 VAL B C 1
ATOM 3740 O O . VAL B 1 188 ? -20.609 -21.062 -3.305 1 98.12 188 VAL B O 1
ATOM 3743 N N . LEU B 1 189 ? -18.531 -21.828 -2.979 1 98.31 189 LEU B N 1
ATOM 3744 C CA . LEU B 1 189 ? -18.656 -21.844 -1.524 1 98.31 189 LEU B CA 1
ATOM 3745 C C . LEU B 1 189 ? -18.938 -20.438 -0.988 1 98.31 189 LEU B C 1
ATOM 3747 O O . LEU B 1 189 ? -19.859 -20.266 -0.175 1 98.31 189 LEU B O 1
ATOM 3751 N N . PHE B 1 190 ? -18.234 -19.5 -1.436 1 98.5 190 PHE B N 1
ATOM 3752 C CA . PHE B 1 190 ? -18.391 -18.156 -0.892 1 98.5 190 PHE B CA 1
ATOM 3753 C C . PHE B 1 190 ? -19.609 -17.469 -1.488 1 98.5 190 PHE B C 1
ATOM 3755 O O . PHE B 1 190 ? -20.188 -16.578 -0.869 1 98.5 190 PHE B O 1
ATOM 3762 N N . THR B 1 191 ? -19.969 -17.875 -2.771 1 97.69 191 THR B N 1
ATOM 3763 C CA . THR B 1 191 ? -21.25 -17.406 -3.297 1 97.69 191 THR B CA 1
ATOM 3764 C C . THR B 1 191 ? -22.406 -17.891 -2.432 1 97.69 191 THR B C 1
ATOM 3766 O O . THR B 1 191 ? -23.297 -17.109 -2.08 1 97.69 191 THR B O 1
ATOM 3769 N N . PHE B 1 192 ? -22.375 -19.125 -2.021 1 97.5 192 PHE B N 1
ATOM 3770 C CA . PHE B 1 192 ? -23.391 -19.719 -1.16 1 97.5 192 PHE B CA 1
ATOM 3771 C C . PHE B 1 192 ? -23.375 -19.062 0.216 1 97.5 192 PHE B C 1
ATOM 3773 O O . PHE B 1 192 ? -24.438 -18.703 0.753 1 97.5 192 PHE B O 1
ATOM 3780 N N . ALA B 1 193 ? -22.203 -18.812 0.765 1 96.88 193 ALA B N 1
ATOM 3781 C CA . ALA B 1 193 ? -22.062 -18.234 2.096 1 96.88 193 ALA B CA 1
ATOM 3782 C C . ALA B 1 193 ? -22.609 -16.812 2.125 1 96.88 193 ALA B C 1
ATOM 3784 O O . ALA B 1 193 ? -23.266 -16.406 3.084 1 96.88 193 ALA B O 1
ATOM 3785 N N . LEU B 1 194 ? -22.375 -16.047 1.084 1 96.31 194 LEU B N 1
ATOM 3786 C CA . LEU B 1 194 ? -22.766 -14.641 1.064 1 96.31 194 LEU B CA 1
ATOM 3787 C C . LEU B 1 194 ? -24.234 -14.484 0.713 1 96.31 194 LEU B C 1
ATOM 3789 O O . LEU B 1 194 ? -24.859 -13.492 1.098 1 96.31 194 LEU B O 1
ATOM 3793 N N . THR B 1 195 ? -24.812 -15.492 -0.011 1 95.31 195 THR B N 1
ATOM 3794 C CA . THR B 1 195 ? -26.172 -15.305 -0.496 1 95.31 195 THR B CA 1
ATOM 3795 C C . THR B 1 195 ? -27.172 -16.094 0.356 1 95.31 195 THR B C 1
ATOM 3797 O O . THR B 1 195 ? -28.328 -15.703 0.485 1 95.31 195 THR B O 1
ATOM 3800 N N . LYS B 1 196 ? -26.672 -17.188 1.019 1 96.81 196 LYS B N 1
ATOM 3801 C CA . LYS B 1 196 ? -27.641 -18.078 1.643 1 96.81 196 LYS B CA 1
ATOM 3802 C C . LYS B 1 196 ? -27.453 -18.125 3.156 1 96.81 196 LYS B C 1
ATOM 3804 O O . LYS B 1 196 ? -28.375 -18.469 3.893 1 96.81 196 LYS B O 1
ATOM 3809 N N . LEU B 1 197 ? -26.328 -17.781 3.623 1 96.88 197 LEU B N 1
ATOM 3810 C CA . LEU B 1 197 ? -26.062 -17.891 5.055 1 96.88 197 LEU B CA 1
ATOM 3811 C C . LEU B 1 197 ? -26.297 -16.547 5.746 1 96.88 197 LEU B C 1
ATOM 3813 O O . LEU B 1 197 ? -26.281 -15.492 5.098 1 96.88 197 LEU B O 1
ATOM 3817 N N . LYS B 1 198 ? -26.516 -16.562 7.086 1 96.19 198 LYS B N 1
ATOM 3818 C CA . LYS B 1 198 ? -26.734 -15.375 7.895 1 96.19 198 LYS B CA 1
ATOM 3819 C C . LYS B 1 198 ? -25.531 -14.445 7.852 1 96.19 198 LYS B C 1
ATOM 3821 O O . LYS B 1 198 ? -25.672 -13.219 7.84 1 96.19 198 LYS B O 1
ATOM 3826 N N . VAL B 1 199 ? -24.422 -15.055 7.809 1 95.81 199 VAL B N 1
ATOM 3827 C CA . VAL B 1 199 ? -23.188 -14.273 7.832 1 95.81 199 VAL B CA 1
ATOM 3828 C C . VAL B 1 199 ? -23.125 -13.352 6.617 1 95.81 199 VAL B C 1
ATOM 3830 O O . VAL B 1 199 ? -22.703 -12.203 6.719 1 95.81 199 VAL B O 1
ATOM 3833 N N . GLY B 1 200 ? -23.531 -13.867 5.512 1 96.81 200 GLY B N 1
ATOM 3834 C CA . GLY B 1 200 ? -23.578 -13.047 4.312 1 96.81 200 GLY B CA 1
ATOM 3835 C C . GLY B 1 200 ? -24.5 -11.852 4.445 1 96.81 200 GLY B C 1
ATOM 3836 O O . GLY B 1 200 ? -24.125 -10.727 4.113 1 96.81 200 GLY B O 1
ATOM 3837 N N . ARG B 1 201 ? -25.672 -12.086 5.016 1 96.31 201 ARG B N 1
ATOM 3838 C CA . ARG B 1 201 ? -26.625 -11 5.23 1 96.31 201 ARG B CA 1
ATOM 3839 C C . ARG B 1 201 ? -26.078 -9.961 6.191 1 96.31 201 ARG B C 1
ATOM 3841 O O . ARG B 1 201 ? -26.266 -8.758 5.992 1 96.31 201 ARG B O 1
ATOM 3848 N N . TYR B 1 202 ? -25.406 -10.453 7.125 1 98 202 TYR B N 1
ATOM 3849 C CA . TYR B 1 202 ? -24.828 -9.547 8.109 1 98 202 TYR B CA 1
ATOM 3850 C C . TYR B 1 202 ? -23.719 -8.703 7.492 1 98 202 TYR B C 1
ATOM 3852 O O . TYR B 1 202 ? -23.594 -7.512 7.793 1 98 202 TYR B O 1
ATOM 3860 N N . ILE B 1 203 ? -22.953 -9.297 6.59 1 97.81 203 ILE B N 1
ATOM 3861 C CA . ILE B 1 203 ? -21.859 -8.586 5.93 1 97.81 203 ILE B CA 1
ATOM 3862 C C . ILE B 1 203 ? -22.422 -7.457 5.074 1 97.81 203 ILE B C 1
ATOM 3864 O O . ILE B 1 203 ? -21.938 -6.32 5.141 1 97.81 203 ILE B O 1
ATOM 3868 N N . TYR B 1 204 ? -23.469 -7.723 4.34 1 97.06 204 TYR B N 1
ATOM 3869 C CA . TYR B 1 204 ? -24.078 -6.711 3.488 1 97.06 204 TYR B CA 1
ATOM 3870 C C . TYR B 1 204 ? -24.734 -5.613 4.324 1 97.06 204 TYR B C 1
ATOM 3872 O O . TYR B 1 204 ? -24.656 -4.434 3.975 1 97.06 204 TYR B O 1
ATOM 3880 N N . ALA B 1 205 ? -25.312 -5.977 5.422 1 96.94 205 ALA B N 1
ATOM 3881 C CA . ALA B 1 205 ? -25.969 -5.008 6.305 1 96.94 205 ALA B CA 1
ATOM 3882 C C . ALA B 1 205 ? -24.938 -4.047 6.906 1 96.94 205 ALA B C 1
ATOM 3884 O O . ALA B 1 205 ? -25.188 -2.84 6.988 1 96.94 205 ALA B O 1
ATOM 3885 N N . ILE B 1 206 ? -23.875 -4.598 7.285 1 97.38 206 ILE B N 1
ATOM 3886 C CA . ILE B 1 206 ? -22.812 -3.789 7.871 1 97.38 206 ILE B CA 1
ATOM 3887 C C . ILE B 1 206 ? -22.281 -2.791 6.836 1 97.38 206 ILE B C 1
ATOM 3889 O O . ILE B 1 206 ? -22.047 -1.624 7.156 1 97.38 206 ILE B O 1
ATOM 3893 N N . GLY B 1 207 ? -22.109 -3.279 5.648 1 95.69 207 GLY B N 1
ATOM 3894 C CA . GLY B 1 207 ? -21.625 -2.42 4.582 1 95.69 207 GLY B CA 1
ATOM 3895 C C . GLY B 1 207 ? -22.594 -1.298 4.234 1 95.69 207 GLY B C 1
ATOM 3896 O O . GLY B 1 207 ? -22.156 -0.21 3.838 1 95.69 207 GLY B O 1
ATOM 3897 N N . SER B 1 208 ? -23.859 -1.539 4.371 1 93.75 208 SER B N 1
ATOM 3898 C CA . SER B 1 208 ? -24.875 -0.535 4.066 1 9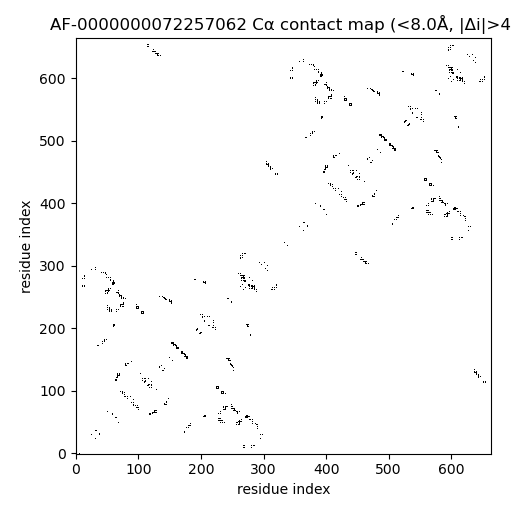3.75 208 SER B CA 1
ATOM 3899 C C . SER B 1 208 ? -24.938 0.522 5.164 1 93.75 208 SER B C 1
ATOM 3901 O O . SER B 1 208 ? -24.891 1.722 4.883 1 93.75 208 SER B O 1
ATOM 3903 N N . ASN B 1 209 ? -25.125 0.031 6.332 1 95.38 209 ASN B N 1
ATOM 3904 C CA . ASN B 1 209 ? -25.172 0.906 7.5 1 95.38 209 ASN B CA 1
ATOM 3905 C C . ASN B 1 209 ? -24.781 0.168 8.773 1 95.38 209 ASN B C 1
ATOM 3907 O O . ASN B 1 209 ? -25.609 -0.488 9.406 1 95.38 209 ASN B O 1
ATOM 3911 N N . GLU B 1 210 ? -23.578 0.439 9.172 1 95.38 210 GLU B N 1
ATOM 3912 C CA . GLU B 1 210 ? -23.047 -0.31 10.312 1 95.38 210 GLU B CA 1
ATOM 3913 C C . GLU B 1 210 ? -23.828 0.008 11.586 1 95.38 210 GLU B C 1
ATOM 3915 O O . GLU B 1 210 ? -24.062 -0.878 12.414 1 95.38 210 GLU B O 1
ATOM 3920 N N . GLU B 1 211 ? -24.156 1.243 11.766 1 94.88 211 GLU B N 1
ATOM 3921 C CA . GLU B 1 211 ? -24.875 1.643 12.969 1 94.88 211 GLU B CA 1
ATOM 3922 C C . GLU B 1 211 ? -26.266 0.988 13.023 1 94.88 211 GLU B C 1
ATOM 3924 O O . GLU B 1 211 ? -26.688 0.503 14.07 1 94.88 211 GLU B O 1
ATOM 3929 N N . ALA B 1 212 ? -26.891 1.031 11.914 1 96.19 212 ALA B N 1
ATOM 3930 C CA . ALA B 1 212 ? -28.203 0.386 11.836 1 96.19 212 ALA B CA 1
ATOM 3931 C C . ALA B 1 212 ? -28.078 -1.115 12.086 1 96.19 212 ALA B C 1
ATOM 3933 O O . ALA B 1 212 ? -28.953 -1.709 12.734 1 96.19 212 ALA B O 1
ATOM 3934 N N . ALA B 1 213 ? -27.047 -1.702 11.578 1 96.88 213 ALA B N 1
ATOM 3935 C CA . ALA B 1 213 ? -26.812 -3.131 11.781 1 96.88 213 ALA B CA 1
ATOM 3936 C C . ALA B 1 213 ? -26.578 -3.445 13.25 1 96.88 213 ALA B C 1
ATOM 3938 O O . ALA B 1 213 ? -27.109 -4.422 13.781 1 96.88 213 ALA B O 1
ATOM 3939 N N . ARG B 1 214 ? -25.828 -2.646 13.883 1 96.38 214 ARG B N 1
ATOM 3940 C CA . ARG B 1 214 ? -25.547 -2.826 15.297 1 96.38 214 ARG B CA 1
ATOM 3941 C C . ARG B 1 214 ? -26.828 -2.709 16.141 1 96.38 214 ARG B C 1
ATOM 3943 O O . ARG B 1 214 ? -27.047 -3.51 17.047 1 96.38 214 ARG B O 1
ATOM 3950 N N . LEU B 1 215 ? -27.594 -1.763 15.812 1 95.94 215 LEU B N 1
ATOM 3951 C CA . LEU B 1 215 ? -28.844 -1.517 16.531 1 95.94 215 LEU B CA 1
ATOM 3952 C C . LEU B 1 215 ? -29.844 -2.65 16.297 1 95.94 215 LEU B C 1
ATOM 3954 O O . LEU B 1 215 ? -30.734 -2.867 17.109 1 95.94 215 LEU B O 1
ATOM 3958 N N . SER B 1 216 ? -29.672 -3.34 15.242 1 96.5 216 SER B N 1
ATOM 3959 C CA . SER B 1 216 ? -30.562 -4.453 14.914 1 96.5 216 SER B CA 1
ATOM 3960 C C . SER B 1 216 ? -30.094 -5.742 15.586 1 96.5 216 SER B C 1
ATOM 3962 O O . SER B 1 216 ? -30.641 -6.816 15.328 1 96.5 216 SER B O 1
ATOM 3964 N N . GLY B 1 217 ? -29 -5.68 16.375 1 96.31 217 GLY B N 1
ATOM 3965 C CA . GLY B 1 217 ? -28.578 -6.812 17.172 1 96.31 217 GLY B CA 1
ATOM 3966 C C . GLY B 1 217 ? -27.438 -7.594 16.562 1 96.31 217 GLY B C 1
ATOM 3967 O O . GLY B 1 217 ? -27 -8.602 17.109 1 96.31 217 GLY B O 1
ATOM 3968 N N . ILE B 1 218 ? -26.969 -7.152 15.508 1 97 218 ILE B N 1
ATOM 3969 C CA . ILE B 1 218 ? -25.875 -7.844 14.844 1 97 218 ILE B CA 1
ATOM 3970 C C . ILE B 1 218 ? -24.562 -7.516 15.547 1 97 218 ILE B C 1
ATOM 3972 O O . ILE B 1 218 ? -24.281 -6.348 15.836 1 97 218 ILE B O 1
ATOM 3976 N N . LYS B 1 219 ? -23.844 -8.57 15.867 1 97.94 219 LYS B N 1
ATOM 3977 C CA . LYS B 1 219 ? -22.5 -8.352 16.406 1 97.94 219 LYS B CA 1
ATOM 3978 C C . LYS B 1 219 ? -21.516 -7.977 15.297 1 97.94 219 LYS B C 1
ATOM 3980 O O . LYS B 1 219 ? -20.734 -8.812 14.836 1 97.94 219 LYS B O 1
ATOM 3985 N N . THR B 1 220 ? -21.469 -6.762 15 1 97.62 220 THR B N 1
ATOM 3986 C CA . THR B 1 220 ? -20.734 -6.266 13.836 1 97.62 220 THR B CA 1
ATOM 3987 C C . THR B 1 220 ? -19.25 -6.598 13.938 1 97.62 220 THR B C 1
ATOM 3989 O O . THR B 1 220 ? -18.625 -6.953 12.945 1 97.62 220 THR B O 1
ATOM 3992 N N . ASN B 1 221 ? -18.672 -6.52 15.156 1 97.56 221 ASN B N 1
ATOM 3993 C CA . ASN B 1 221 ? -17.266 -6.812 15.336 1 97.56 221 ASN B CA 1
ATOM 3994 C C . ASN B 1 221 ? -16.922 -8.25 14.945 1 97.56 221 ASN B C 1
ATOM 3996 O O . ASN B 1 221 ? -15.938 -8.5 14.25 1 97.56 221 ASN B O 1
ATOM 4000 N N . VAL B 1 222 ? -17.766 -9.133 15.344 1 98.12 222 VAL B N 1
ATOM 4001 C CA . VAL B 1 222 ? -17.516 -10.547 15.078 1 98.12 222 VAL B CA 1
ATOM 4002 C C . VAL B 1 222 ? -17.625 -10.812 13.578 1 98.12 222 VAL B C 1
ATOM 4004 O O . VAL B 1 222 ? -16.797 -11.547 13.016 1 98.12 222 VAL B O 1
ATOM 4007 N N . VAL B 1 223 ? -18.594 -10.234 12.969 1 98.31 223 VAL B N 1
ATOM 4008 C CA . VAL B 1 223 ? -18.828 -10.438 11.539 1 98.31 223 VAL B CA 1
ATOM 4009 C C . VAL B 1 223 ? -17.656 -9.867 10.742 1 98.31 223 VAL B C 1
ATOM 4011 O O . VAL B 1 223 ? -17.188 -10.477 9.781 1 98.31 223 VAL B O 1
ATOM 4014 N N . LYS B 1 224 ? -17.156 -8.695 11.109 1 98.31 224 LYS B N 1
ATOM 4015 C CA . LYS B 1 224 ? -16 -8.102 10.453 1 98.31 224 LYS B CA 1
ATOM 4016 C C . LYS B 1 224 ? -14.766 -8.992 10.617 1 98.31 224 LYS B C 1
ATOM 4018 O O . LYS B 1 224 ? -13.977 -9.141 9.688 1 98.31 224 LYS B O 1
ATOM 4023 N N . ILE B 1 225 ? -14.656 -9.531 11.805 1 98.56 225 ILE B N 1
ATOM 4024 C CA . ILE B 1 225 ? -13.523 -10.422 12.055 1 98.56 225 ILE B CA 1
ATOM 4025 C C . ILE B 1 225 ? -13.602 -11.625 11.117 1 98.56 225 ILE B C 1
ATOM 4027 O O . ILE B 1 225 ? -12.594 -12.047 10.547 1 98.56 225 ILE B O 1
ATOM 4031 N N . TYR B 1 226 ? -14.797 -12.141 10.891 1 98.44 226 TYR B N 1
ATOM 4032 C CA . TYR B 1 226 ? -14.977 -13.25 9.961 1 98.44 226 TYR B CA 1
ATOM 4033 C C . TYR B 1 226 ? -14.508 -12.867 8.562 1 98.44 226 TYR B C 1
ATOM 4035 O O . TYR B 1 226 ? -13.883 -13.672 7.867 1 98.44 226 TYR B O 1
ATOM 4043 N N . ALA B 1 227 ? -14.836 -11.672 8.18 1 98.56 227 ALA B N 1
ATOM 4044 C CA . ALA B 1 227 ? -14.453 -11.211 6.852 1 98.56 227 ALA B CA 1
ATOM 4045 C C . ALA B 1 227 ? -12.938 -11.148 6.699 1 98.56 227 ALA B C 1
ATOM 4047 O O . ALA B 1 227 ? -12.391 -11.609 5.699 1 98.56 227 ALA B O 1
ATOM 4048 N N . TYR B 1 228 ? -12.258 -10.633 7.711 1 98.75 228 TYR B N 1
ATOM 4049 C CA . TYR B 1 228 ? -10.805 -10.516 7.648 1 98.75 228 TYR B CA 1
ATOM 4050 C C . TYR B 1 228 ? -10.141 -11.883 7.754 1 98.75 228 TYR B C 1
ATOM 4052 O O . TYR B 1 228 ? -9.094 -12.117 7.148 1 98.75 228 TYR B O 1
ATOM 4060 N N . VAL B 1 229 ? -10.727 -12.75 8.523 1 98.81 229 VAL B N 1
ATOM 4061 C CA . VAL B 1 229 ? -10.203 -14.109 8.617 1 98.81 229 VAL B CA 1
ATOM 4062 C C . VAL B 1 229 ? -10.344 -14.805 7.27 1 98.81 229 VAL B C 1
ATOM 4064 O O . VAL B 1 229 ? -9.43 -15.516 6.832 1 98.81 229 VAL B O 1
ATOM 4067 N N . ALA B 1 230 ? -11.5 -14.617 6.625 1 98.69 230 ALA B N 1
ATOM 4068 C CA . ALA B 1 230 ? -11.695 -15.188 5.293 1 98.69 230 ALA B CA 1
ATOM 4069 C C . ALA B 1 230 ? -10.633 -14.68 4.32 1 98.69 230 ALA B C 1
ATOM 4071 O O . ALA B 1 230 ? -10.07 -15.453 3.543 1 98.69 230 ALA B O 1
ATOM 4072 N N . SER B 1 231 ? -10.367 -13.383 4.363 1 98.69 231 SER B N 1
ATOM 4073 C CA . SER B 1 231 ? -9.344 -12.789 3.51 1 98.69 231 SER B CA 1
ATOM 4074 C C . SER B 1 231 ? -7.973 -13.398 3.785 1 98.69 231 SER B C 1
ATOM 4076 O O . SER B 1 231 ? -7.23 -13.719 2.854 1 98.69 231 SER B O 1
ATOM 4078 N N . GLY B 1 232 ? -7.672 -13.594 5.066 1 98.75 232 GLY B N 1
ATOM 4079 C CA . GLY B 1 232 ? -6.398 -14.188 5.453 1 98.75 232 GLY B CA 1
ATOM 4080 C C . GLY B 1 232 ? -6.27 -15.641 5.027 1 98.75 232 GLY B C 1
ATOM 4081 O O . GLY B 1 232 ? -5.219 -16.047 4.531 1 98.75 232 GLY B O 1
ATOM 4082 N N . LEU B 1 233 ? -7.328 -16.391 5.203 1 98.81 233 LEU B N 1
ATOM 4083 C CA . LEU B 1 233 ? -7.32 -17.797 4.84 1 98.81 233 LEU B CA 1
ATOM 4084 C C . LEU B 1 233 ? -7.152 -17.969 3.334 1 98.81 233 LEU B C 1
ATOM 4086 O O . LEU B 1 233 ? -6.391 -18.828 2.887 1 98.81 233 LEU B O 1
ATOM 4090 N N . LEU B 1 234 ? -7.855 -17.172 2.598 1 98.81 234 LEU B N 1
ATOM 4091 C CA . LEU B 1 234 ? -7.77 -17.281 1.145 1 98.81 234 LEU B CA 1
ATOM 4092 C C . LEU B 1 234 ? -6.418 -16.781 0.644 1 98.81 234 LEU B C 1
ATOM 4094 O O . LEU B 1 234 ? -5.891 -17.312 -0.343 1 98.81 234 LEU B O 1
ATOM 4098 N N . SER B 1 235 ? -5.852 -15.742 1.293 1 98.69 235 SER B N 1
ATOM 4099 C CA . SER B 1 235 ? -4.48 -15.344 0.989 1 98.69 235 SER B CA 1
ATOM 4100 C C . SER B 1 235 ? -3.496 -16.469 1.29 1 98.69 235 SER B C 1
ATOM 4102 O O . SER B 1 235 ? -2.576 -16.719 0.509 1 98.69 235 SER B O 1
ATOM 4104 N N . GLY B 1 236 ? -3.732 -17.109 2.432 1 98.75 236 GLY B N 1
ATOM 4105 C CA . GLY B 1 236 ? -2.893 -18.234 2.785 1 98.75 236 GLY B CA 1
ATOM 4106 C C . GLY B 1 236 ? -2.982 -19.391 1.791 1 98.75 236 GLY B C 1
ATOM 4107 O O . GLY B 1 236 ? -1.963 -19.953 1.401 1 98.75 236 GLY B O 1
ATOM 4108 N N . LEU B 1 237 ? -4.191 -19.719 1.4 1 98.56 237 LEU B N 1
ATOM 4109 C CA . LEU B 1 237 ? -4.406 -20.75 0.399 1 98.56 237 LEU B CA 1
ATOM 4110 C C . LEU B 1 237 ? -3.684 -20.406 -0.899 1 98.56 237 LEU B C 1
ATOM 4112 O O . LEU B 1 237 ? -3.025 -21.266 -1.49 1 98.56 237 LEU B O 1
ATOM 4116 N N . THR B 1 238 ? -3.793 -19.188 -1.299 1 98.31 238 THR B N 1
ATOM 4117 C CA . THR B 1 238 ? -3.121 -18.734 -2.51 1 98.31 238 THR B CA 1
ATOM 4118 C C . THR B 1 238 ? -1.608 -18.875 -2.375 1 98.31 238 THR B C 1
ATOM 4120 O O . THR B 1 238 ? -0.933 -19.297 -3.314 1 98.31 238 THR B O 1
ATOM 4123 N N . GLY B 1 239 ? -1.096 -18.516 -1.192 1 98.25 239 GLY B N 1
ATOM 4124 C CA . GLY B 1 239 ? 0.333 -18.641 -0.95 1 98.25 239 GLY B CA 1
ATOM 4125 C C . GLY B 1 239 ? 0.839 -20.062 -1.05 1 98.25 239 GLY B C 1
ATOM 4126 O O . GLY B 1 239 ? 1.889 -20.312 -1.646 1 98.25 239 GLY B O 1
ATOM 4127 N N . VAL B 1 240 ? 0.083 -20.953 -0.51 1 97.94 240 VAL B N 1
ATOM 4128 C CA . VAL B 1 240 ? 0.458 -22.359 -0.523 1 97.94 240 VAL B CA 1
ATOM 4129 C C . VAL B 1 240 ? 0.386 -22.906 -1.949 1 97.94 240 VAL B C 1
ATOM 4131 O O . VAL B 1 240 ? 1.263 -23.656 -2.379 1 97.94 240 VAL B O 1
ATOM 4134 N N . ILE B 1 241 ? -0.635 -22.516 -2.66 1 97.12 241 ILE B N 1
ATOM 4135 C CA . ILE B 1 241 ? -0.792 -22.953 -4.043 1 97.12 241 ILE B CA 1
ATOM 4136 C C . ILE B 1 241 ? 0.382 -22.453 -4.883 1 97.12 241 ILE B C 1
ATOM 4138 O O . ILE B 1 241 ? 0.96 -23.203 -5.668 1 97.12 241 ILE B O 1
ATOM 4142 N N . LEU B 1 242 ? 0.758 -21.234 -4.703 1 95.88 242 LEU B N 1
ATOM 4143 C CA . LEU B 1 242 ? 1.856 -20.656 -5.469 1 95.88 242 LEU B CA 1
ATOM 4144 C C . LEU B 1 242 ? 3.176 -21.344 -5.129 1 95.88 242 LEU B C 1
ATOM 4146 O O . LEU B 1 242 ? 3.975 -21.625 -6.023 1 95.88 242 LEU B O 1
ATOM 4150 N N . ALA B 1 243 ? 3.377 -21.516 -3.846 1 96.44 243 ALA B N 1
ATOM 4151 C CA . ALA B 1 243 ? 4.59 -22.219 -3.424 1 96.44 243 ALA B CA 1
ATOM 4152 C C . ALA B 1 243 ? 4.645 -23.625 -4.004 1 96.44 243 ALA B C 1
ATOM 4154 O O . ALA B 1 243 ? 5.711 -24.109 -4.398 1 96.44 243 ALA B O 1
ATOM 4155 N N . SER B 1 244 ? 3.543 -24.281 -4.02 1 95.62 244 SER B N 1
ATOM 4156 C CA . SER B 1 244 ? 3.443 -25.641 -4.566 1 95.62 244 SER B CA 1
ATOM 4157 C C . SER B 1 244 ? 3.699 -25.641 -6.07 1 95.62 244 SER B C 1
ATOM 4159 O O . SER B 1 244 ? 4.391 -26.531 -6.582 1 95.62 244 SER B O 1
ATOM 4161 N N . ARG B 1 245 ? 3.178 -24.719 -6.719 1 91.81 245 ARG B N 1
ATOM 4162 C CA . ARG 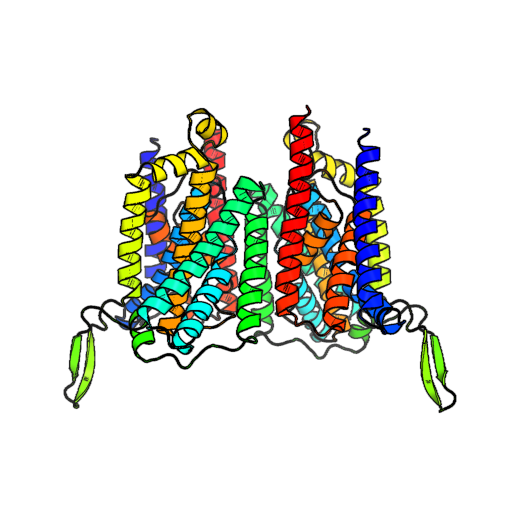B 1 245 ? 3.324 -24.625 -8.164 1 91.81 245 ARG B CA 1
ATOM 4163 C C . ARG B 1 245 ? 4.777 -24.391 -8.555 1 91.81 245 ARG B C 1
ATOM 4165 O O . ARG B 1 245 ? 5.266 -24.953 -9.531 1 91.81 245 ARG B O 1
ATOM 4172 N N . LEU B 1 246 ? 5.41 -23.562 -7.816 1 90.62 246 LEU B N 1
ATOM 4173 C CA . LEU B 1 246 ? 6.781 -23.172 -8.141 1 90.62 246 LEU B CA 1
ATOM 4174 C C . LEU B 1 246 ? 7.781 -24.109 -7.453 1 90.62 246 LEU B C 1
ATOM 4176 O O . LEU B 1 246 ? 8.984 -24.016 -7.699 1 90.62 246 LEU B O 1
ATOM 4180 N N . VAL B 1 247 ? 7.293 -24.922 -6.652 1 92.38 247 VAL B N 1
ATOM 4181 C CA . VAL B 1 247 ? 8.125 -25.797 -5.828 1 92.38 247 VAL B CA 1
ATOM 4182 C C . VAL B 1 247 ? 9.172 -24.969 -5.086 1 92.38 247 VAL B C 1
ATOM 4184 O O . VAL B 1 247 ? 10.305 -25.406 -4.906 1 92.38 247 VAL B O 1
ATOM 4187 N N . THR B 1 248 ? 8.836 -23.734 -4.883 1 94.75 248 THR B N 1
ATOM 4188 C CA . THR B 1 248 ? 9.648 -22.766 -4.156 1 94.75 248 THR B CA 1
ATOM 4189 C C . THR B 1 248 ? 8.781 -21.672 -3.551 1 94.75 248 THR B C 1
ATOM 4191 O O . THR B 1 248 ? 7.812 -21.234 -4.172 1 94.75 248 THR B O 1
ATOM 4194 N N . ALA B 1 249 ? 9.016 -21.375 -2.301 1 95.56 249 ALA B N 1
ATOM 4195 C CA . ALA B 1 249 ? 8.32 -20.281 -1.647 1 95.56 249 ALA B CA 1
ATOM 4196 C C . ALA B 1 249 ? 9.172 -19.016 -1.651 1 95.56 249 ALA B C 1
ATOM 4198 O O . ALA B 1 249 ? 10.312 -19.031 -1.188 1 95.56 249 ALA B O 1
ATOM 4199 N N . GLN B 1 250 ? 8.656 -18.016 -2.221 1 94.94 250 GLN B N 1
ATOM 4200 C CA . GLN B 1 250 ? 9.383 -16.75 -2.354 1 94.94 250 GLN B CA 1
ATOM 4201 C C . GLN B 1 250 ? 8.938 -15.758 -1.288 1 94.94 250 GLN B C 1
ATOM 4203 O O . GLN B 1 250 ? 7.82 -15.25 -1.333 1 94.94 250 GLN B O 1
ATOM 4208 N N . PRO B 1 251 ? 9.867 -15.43 -0.4 1 94.25 251 PRO B N 1
ATOM 4209 C CA . PRO B 1 251 ? 9.492 -14.453 0.627 1 94.25 251 PRO B CA 1
ATOM 4210 C C . PRO B 1 251 ? 9.148 -13.086 0.045 1 94.25 251 PRO B C 1
ATOM 4212 O O . PRO B 1 251 ? 8.445 -12.297 0.683 1 94.25 251 PRO B O 1
ATOM 4215 N N . ASN B 1 252 ? 9.609 -12.727 -1.15 1 88.94 252 ASN B N 1
ATOM 4216 C CA . ASN B 1 252 ? 9.297 -11.477 -1.839 1 88.94 252 ASN B CA 1
ATOM 4217 C C . ASN B 1 252 ? 8.188 -11.672 -2.869 1 88.94 252 ASN B C 1
ATOM 4219 O O . ASN B 1 252 ? 7.98 -10.812 -3.73 1 88.94 252 ASN B O 1
ATOM 4223 N N . GLY B 1 253 ? 7.551 -12.805 -2.766 1 89.19 253 GLY B N 1
ATOM 4224 C CA . GLY B 1 253 ? 6.445 -13.055 -3.676 1 89.19 253 GLY B CA 1
ATOM 4225 C C . GLY B 1 253 ? 5.168 -12.344 -3.271 1 89.19 253 GLY B C 1
ATOM 4226 O O . GLY B 1 253 ? 5.062 -11.828 -2.154 1 89.19 253 GLY B O 1
ATOM 4227 N N . GLY B 1 254 ? 4.305 -12.195 -4.211 1 89.88 254 GLY B N 1
ATOM 4228 C CA . GLY B 1 254 ? 2.982 -11.664 -3.936 1 89.88 254 GLY B CA 1
ATOM 4229 C C . GLY B 1 254 ? 2.959 -10.148 -3.838 1 89.88 254 GLY B C 1
ATOM 4230 O O . GLY B 1 254 ? 2.02 -9.57 -3.287 1 89.88 254 GLY B O 1
ATOM 4231 N N . VAL B 1 255 ? 4.027 -9.531 -4.324 1 83.38 255 VAL B N 1
ATOM 4232 C CA . VAL B 1 255 ? 4.066 -8.07 -4.305 1 83.38 255 VAL B CA 1
ATOM 4233 C C . VAL B 1 255 ? 2.951 -7.512 -5.184 1 83.38 255 VAL B C 1
ATOM 4235 O O . VAL B 1 255 ? 2.758 -7.965 -6.316 1 83.38 255 VAL B O 1
ATOM 4238 N N . ALA B 1 256 ? 2.123 -6.621 -4.695 1 80.25 256 ALA B N 1
ATOM 4239 C CA . ALA B 1 256 ? 1.073 -5.887 -5.395 1 80.25 256 ALA B CA 1
ATOM 4240 C C . ALA B 1 256 ? -0.153 -6.766 -5.621 1 80.25 256 ALA B C 1
ATOM 4242 O O . ALA B 1 256 ? -1.059 -6.395 -6.375 1 80.25 256 ALA B O 1
ATOM 4243 N N . TYR B 1 257 ? -0.144 -7.953 -4.922 1 90.81 257 TYR B N 1
ATOM 4244 C CA . TYR B 1 257 ? -1.312 -8.812 -5.055 1 90.81 257 TYR B CA 1
ATOM 4245 C C . TYR B 1 257 ? -2.545 -8.164 -4.438 1 90.81 257 TYR B C 1
ATOM 4247 O O . TYR B 1 257 ? -3.672 -8.422 -4.863 1 90.81 257 TYR B O 1
ATOM 4255 N N . GLU B 1 258 ? -2.303 -7.387 -3.441 1 91.19 258 GLU B N 1
ATOM 4256 C CA . GLU B 1 258 ? -3.432 -6.688 -2.836 1 91.19 258 GLU B CA 1
ATOM 4257 C C . GLU B 1 258 ? -4.121 -5.773 -3.846 1 91.19 258 GLU B C 1
ATOM 4259 O O . GLU B 1 258 ? -5.34 -5.598 -3.797 1 91.19 258 GLU B O 1
ATOM 4264 N N . LEU B 1 259 ? -3.389 -5.258 -4.793 1 86.25 259 LEU B N 1
ATOM 4265 C CA . LEU B 1 259 ? -3.955 -4.387 -5.816 1 86.25 259 LEU B CA 1
ATOM 4266 C C . LEU B 1 259 ? -4.758 -5.195 -6.832 1 86.25 259 LEU B C 1
ATOM 4268 O O . LEU B 1 259 ? -5.805 -4.746 -7.301 1 86.25 259 LEU B O 1
ATOM 4272 N N . ASP B 1 260 ? -4.223 -6.348 -7.145 1 91.62 260 ASP B N 1
ATOM 4273 C CA . ASP B 1 260 ? -4.977 -7.246 -8.016 1 91.62 260 ASP B CA 1
ATOM 4274 C C . ASP B 1 260 ? -6.289 -7.672 -7.359 1 91.62 260 ASP B C 1
ATOM 4276 O O . ASP B 1 260 ? -7.32 -7.766 -8.031 1 91.62 260 ASP B O 1
ATOM 4280 N N . ALA B 1 261 ? -6.148 -7.922 -6.102 1 95.19 261 ALA B N 1
ATOM 4281 C CA . ALA B 1 261 ? -7.332 -8.352 -5.359 1 95.19 261 ALA B CA 1
ATOM 4282 C C . ALA B 1 261 ? -8.391 -7.25 -5.34 1 95.19 261 ALA B C 1
ATOM 4284 O O . ALA B 1 261 ? -9.57 -7.512 -5.605 1 95.19 261 ALA B O 1
ATOM 4285 N N . ILE B 1 262 ? -7.988 -6.074 -5.051 1 91.56 262 ILE B N 1
ATOM 4286 C CA . ILE B 1 262 ? -8.898 -4.941 -4.996 1 91.56 262 ILE B CA 1
ATOM 4287 C C . ILE B 1 262 ? -9.461 -4.66 -6.391 1 91.56 262 ILE B C 1
ATOM 4289 O O . ILE B 1 262 ? -10.664 -4.453 -6.551 1 91.56 262 ILE B O 1
ATOM 4293 N N . ALA B 1 263 ? -8.547 -4.715 -7.387 1 90.88 263 ALA B N 1
ATOM 4294 C CA . ALA B 1 263 ? -8.961 -4.445 -8.758 1 90.88 263 ALA B CA 1
ATOM 4295 C C . ALA B 1 263 ? -10.016 -5.449 -9.219 1 90.88 263 ALA B C 1
ATOM 4297 O O . ALA B 1 263 ? -11 -5.078 -9.867 1 90.88 263 ALA B O 1
ATOM 4298 N N . SER B 1 264 ? -9.797 -6.664 -8.898 1 94.31 264 SER B N 1
ATOM 4299 C CA . SER B 1 264 ? -10.742 -7.688 -9.32 1 94.31 264 SER B CA 1
ATOM 4300 C C . SER B 1 264 ? -12.109 -7.473 -8.68 1 94.31 264 SER B C 1
ATOM 4302 O O . SER B 1 264 ? -13.141 -7.637 -9.336 1 94.31 264 SER B O 1
ATOM 4304 N N . ALA B 1 265 ? -12.133 -7.152 -7.402 1 94.62 265 ALA B N 1
ATOM 4305 C CA . ALA B 1 265 ? -13.391 -6.922 -6.695 1 94.62 265 ALA B CA 1
ATOM 4306 C C . ALA B 1 265 ? -14.109 -5.699 -7.25 1 94.62 265 ALA B C 1
ATOM 4308 O O . ALA B 1 265 ? -15.312 -5.758 -7.539 1 94.62 265 ALA B O 1
ATOM 4309 N N . VAL B 1 266 ? -13.398 -4.621 -7.473 1 90.44 266 VAL B N 1
ATOM 4310 C CA . VAL B 1 266 ? -14 -3.35 -7.863 1 90.44 266 VAL B CA 1
ATOM 4311 C C . VAL B 1 266 ? -14.438 -3.414 -9.32 1 90.44 266 VAL B C 1
ATOM 4313 O O . VAL B 1 266 ? -15.531 -2.959 -9.664 1 90.44 266 VAL B O 1
ATOM 4316 N N . VAL B 1 267 ? -13.555 -3.949 -10.141 1 89.75 267 VAL B N 1
ATOM 4317 C CA . VAL B 1 267 ? -13.898 -4.117 -11.547 1 89.75 267 VAL B CA 1
ATOM 4318 C C . VAL B 1 267 ? -15.102 -5.059 -11.672 1 89.75 267 VAL B C 1
ATOM 4320 O O . VAL B 1 267 ? -15.945 -4.879 -12.555 1 89.75 267 VAL B O 1
ATOM 4323 N N . GLY B 1 268 ? -15.156 -5.961 -10.758 1 92.31 268 GLY B N 1
ATOM 4324 C CA . GLY B 1 268 ? -16.25 -6.914 -10.734 1 92.31 268 GLY B CA 1
ATOM 4325 C C . GLY B 1 268 ? -17.547 -6.324 -10.18 1 92.31 268 GLY B C 1
ATOM 4326 O O . GLY B 1 268 ? -18.578 -7 -10.141 1 92.31 268 GLY B O 1
ATOM 4327 N N . GLY B 1 269 ? -17.5 -5.125 -9.688 1 89.5 269 GLY B N 1
ATOM 4328 C CA . GLY B 1 269 ? -18.734 -4.461 -9.305 1 89.5 269 GLY B CA 1
ATOM 4329 C C . GLY B 1 269 ? -18.875 -4.254 -7.809 1 89.5 269 GLY B C 1
ATOM 4330 O O . GLY B 1 269 ? -19.906 -3.797 -7.328 1 89.5 269 GLY B O 1
ATOM 4331 N N . THR B 1 270 ? -17.875 -4.625 -7.082 1 92.19 270 THR B N 1
ATOM 4332 C CA . THR B 1 270 ? -17.922 -4.41 -5.641 1 92.19 270 THR B CA 1
ATOM 4333 C C . THR B 1 270 ? -17.641 -2.951 -5.301 1 92.19 270 THR B C 1
ATOM 4335 O O . THR B 1 270 ? -16.688 -2.357 -5.824 1 92.19 270 THR B O 1
ATOM 4338 N N . SER B 1 271 ? -18.516 -2.381 -4.48 1 90.5 271 SER B N 1
ATOM 4339 C CA . SER B 1 271 ? -18.328 -0.99 -4.082 1 90.5 271 SER B CA 1
ATOM 4340 C C . SER B 1 271 ? -17.344 -0.87 -2.924 1 90.5 271 SER B C 1
ATOM 4342 O O . SER B 1 271 ? -17.469 -1.586 -1.927 1 90.5 271 SER B O 1
ATOM 4344 N N . LEU B 1 272 ? -16.516 0.059 -3.012 1 87.5 272 LEU B N 1
ATOM 4345 C CA . LEU B 1 272 ? -15.531 0.275 -1.952 1 87.5 272 LEU B CA 1
ATOM 4346 C C . LEU B 1 272 ? -16.188 0.881 -0.718 1 87.5 272 LEU B C 1
ATOM 4348 O O . LEU B 1 272 ? -15.602 0.888 0.365 1 87.5 272 LEU B O 1
ATOM 4352 N N . MET B 1 273 ? -17.359 1.363 -0.837 1 86.69 273 MET B N 1
ATOM 4353 C CA . MET B 1 273 ? -18.094 1.938 0.289 1 86.69 273 MET B CA 1
ATOM 4354 C C . MET B 1 273 ? -18.797 0.849 1.098 1 86.69 273 MET B C 1
ATOM 4356 O O . MET B 1 273 ? -19.297 1.107 2.193 1 86.69 273 MET B O 1
ATOM 4360 N N . GLY B 1 274 ? -18.781 -0.316 0.578 1 90.81 274 GLY B N 1
ATOM 4361 C CA . GLY B 1 274 ? -19.375 -1.44 1.282 1 90.81 274 GLY B CA 1
ATOM 4362 C C . GLY B 1 274 ? -20.812 -1.681 0.901 1 90.81 274 GLY B C 1
ATOM 4363 O O . GLY B 1 274 ? -21.453 -0.829 0.272 1 90.81 274 GLY B O 1
ATOM 4364 N N . GLY B 1 275 ? -21.281 -2.877 1.111 1 93.25 275 GLY B N 1
ATOM 4365 C CA . GLY B 1 275 ? -22.688 -3.197 1.034 1 93.25 275 GLY B CA 1
ATOM 4366 C C . GLY B 1 275 ? -23.125 -3.637 -0.35 1 93.25 275 GLY B C 1
ATOM 4367 O O . GLY B 1 275 ? -24.234 -4.156 -0.521 1 93.25 275 GLY B O 1
ATOM 4368 N N . VAL B 1 276 ? -22.297 -3.439 -1.332 1 92.62 276 VAL B N 1
ATOM 4369 C CA . VAL B 1 276 ? -22.672 -3.805 -2.691 1 92.62 276 VAL B CA 1
ATOM 4370 C C . VAL B 1 276 ? -21.562 -4.621 -3.342 1 92.62 276 VAL B C 1
ATOM 4372 O O . VAL B 1 276 ? -20.406 -4.199 -3.363 1 92.62 276 VAL B O 1
ATOM 4375 N N . GLY B 1 277 ? -21.891 -5.742 -3.908 1 93.38 277 GLY B N 1
ATOM 4376 C CA . GLY B 1 277 ? -20.922 -6.602 -4.59 1 93.38 277 GLY B CA 1
ATOM 4377 C C . GLY B 1 277 ? -21.312 -8.07 -4.543 1 93.38 277 GLY B C 1
ATOM 4378 O O . GLY B 1 277 ? -22.156 -8.469 -3.748 1 93.38 277 GLY B O 1
ATOM 4379 N N . THR B 1 278 ? -20.781 -8.844 -5.434 1 95.56 278 THR B N 1
ATOM 4380 C CA . THR B 1 278 ? -21.062 -10.273 -5.473 1 95.56 278 THR B CA 1
ATOM 4381 C C . THR B 1 278 ? -19.797 -11.07 -5.816 1 95.56 278 THR B C 1
ATOM 4383 O O . THR B 1 278 ? -18.875 -10.531 -6.43 1 95.56 278 THR B O 1
ATOM 4386 N N . ILE B 1 279 ? -19.781 -12.312 -5.383 1 97.25 279 ILE B N 1
ATOM 4387 C CA . ILE B 1 279 ? -18.625 -13.172 -5.633 1 97.25 279 ILE B CA 1
ATOM 4388 C C . ILE B 1 279 ? -18.516 -13.461 -7.129 1 97.25 279 ILE B C 1
ATOM 4390 O O . ILE B 1 279 ? -17.422 -13.422 -7.699 1 97.25 279 ILE B O 1
ATOM 4394 N N . PRO B 1 280 ? -19.641 -13.75 -7.836 1 95.94 280 PRO B N 1
ATOM 4395 C CA . PRO B 1 280 ? -19.531 -13.93 -9.281 1 95.94 280 PRO B CA 1
ATOM 4396 C C . PRO B 1 280 ? -19 -12.688 -9.992 1 95.94 280 PRO B C 1
ATOM 4398 O O . PRO B 1 280 ? -18.266 -12.797 -10.977 1 95.94 280 PRO B O 1
ATOM 4401 N N . GLY B 1 281 ? -19.406 -11.523 -9.516 1 94.5 281 GLY B N 1
ATOM 4402 C CA . GLY B 1 281 ? -18.828 -10.297 -10.047 1 94.5 281 GLY B CA 1
ATOM 4403 C C . GLY B 1 281 ? -17.328 -10.242 -9.891 1 94.5 281 GLY B C 1
ATOM 4404 O O . GLY B 1 281 ? -16.609 -9.875 -10.828 1 94.5 281 GLY B O 1
ATOM 4405 N N . THR B 1 282 ? -16.875 -10.594 -8.719 1 96.44 282 THR B N 1
ATOM 4406 C CA . THR B 1 282 ? -15.445 -10.617 -8.438 1 96.44 282 THR B CA 1
ATOM 4407 C C . THR B 1 282 ? -14.742 -11.625 -9.344 1 96.44 282 THR B C 1
ATOM 4409 O O . THR B 1 282 ? -13.617 -11.383 -9.781 1 96.44 282 THR B O 1
ATOM 4412 N N . LEU B 1 283 ? -15.422 -12.742 -9.531 1 96.94 283 LEU B N 1
ATOM 4413 C CA . LEU B 1 283 ? -14.844 -13.734 -10.438 1 96.94 283 LEU B CA 1
ATOM 4414 C C . LEU B 1 283 ? -14.664 -13.156 -11.836 1 96.94 283 LEU B C 1
ATOM 4416 O O . LEU B 1 283 ? -13.609 -13.336 -12.453 1 96.94 283 LEU B O 1
ATOM 4420 N N . ILE B 1 284 ? -15.641 -12.5 -12.352 1 95.75 284 ILE B N 1
ATOM 4421 C CA . ILE B 1 284 ? -15.555 -11.859 -13.664 1 95.75 284 ILE B CA 1
ATOM 4422 C C . ILE B 1 284 ? -14.43 -10.828 -13.656 1 95.75 284 ILE B C 1
ATOM 4424 O O . ILE B 1 284 ? -13.633 -10.758 -14.594 1 95.75 284 ILE B O 1
ATOM 4428 N N . GLY B 1 285 ? -14.422 -10.023 -12.602 1 95.38 285 GLY B N 1
ATOM 4429 C CA . GLY B 1 285 ? -13.336 -9.062 -12.461 1 95.38 285 GLY B CA 1
ATOM 4430 C C . GLY B 1 285 ? -11.969 -9.711 -12.453 1 95.38 285 GLY B C 1
ATOM 4431 O O . GLY B 1 285 ? -11.016 -9.18 -13.023 1 95.38 285 GLY B O 1
ATOM 4432 N N . SER B 1 286 ? -11.867 -10.828 -11.789 1 97.19 286 SER B N 1
ATOM 4433 C CA . SER B 1 286 ? -10.602 -11.555 -11.734 1 97.19 286 SER B CA 1
ATOM 4434 C C . SER B 1 286 ? -10.18 -12.047 -13.117 1 97.19 286 SER B C 1
ATOM 4436 O O . SER B 1 286 ? -8.992 -12.039 -13.445 1 97.19 286 SER B O 1
ATOM 4438 N N . PHE B 1 287 ? -11.141 -12.461 -13.859 1 96.44 287 PHE B N 1
ATOM 4439 C CA . PHE B 1 287 ? -10.836 -12.891 -15.227 1 96.44 287 PHE B CA 1
ATOM 4440 C C . PHE B 1 287 ? -10.398 -11.703 -16.078 1 96.44 287 PHE B C 1
ATOM 4442 O O . PHE B 1 287 ? -9.539 -11.844 -16.938 1 96.44 287 PHE B O 1
ATOM 4449 N N . ILE B 1 288 ? -11 -10.57 -15.828 1 94.44 288 ILE B N 1
ATOM 4450 C CA . ILE B 1 288 ? -10.609 -9.367 -16.562 1 94.44 288 ILE B CA 1
ATOM 4451 C C . ILE B 1 288 ? -9.141 -9.047 -16.297 1 94.44 288 ILE B C 1
ATOM 4453 O O . ILE B 1 288 ? -8.352 -8.867 -17.219 1 94.44 288 ILE B O 1
ATOM 4457 N N . ILE B 1 289 ? -8.805 -9.039 -15.047 1 93.38 289 ILE B N 1
ATOM 4458 C CA . ILE B 1 289 ? -7.434 -8.719 -14.664 1 93.38 289 ILE B CA 1
ATOM 4459 C C . ILE B 1 289 ? -6.492 -9.82 -15.141 1 93.38 289 ILE B C 1
ATOM 4461 O O . ILE B 1 289 ? -5.391 -9.547 -15.625 1 93.38 289 ILE B O 1
ATOM 4465 N N . GLY B 1 290 ? -6.926 -11.086 -15.023 1 94.38 290 GLY B N 1
ATOM 4466 C CA . GLY B 1 290 ? -6.121 -12.211 -15.469 1 94.38 290 GLY B CA 1
ATOM 4467 C C . GLY B 1 290 ? -5.852 -12.195 -16.969 1 94.38 290 GLY B C 1
ATOM 4468 O O . GLY B 1 290 ? -4.711 -12.391 -17.391 1 94.38 290 GLY B O 1
ATOM 4469 N N . VAL B 1 291 ? -6.871 -11.969 -17.719 1 94.19 291 VAL B N 1
ATOM 4470 C CA . VAL B 1 291 ? -6.742 -11.906 -19.172 1 94.19 291 VAL B CA 1
ATOM 4471 C C . VAL B 1 291 ? -5.879 -10.711 -19.562 1 94.19 291 VAL B C 1
ATOM 4473 O O . VAL B 1 291 ? -5.078 -10.789 -20.484 1 94.19 291 VAL B O 1
ATOM 4476 N N . LEU B 1 292 ? -6.055 -9.633 -18.859 1 92.56 292 LEU B N 1
ATOM 4477 C CA . LEU B 1 292 ? -5.258 -8.438 -19.125 1 92.56 292 LEU B CA 1
ATOM 4478 C C . LEU B 1 292 ? -3.775 -8.711 -18.891 1 92.56 292 LEU B C 1
ATOM 4480 O O . LEU B 1 292 ? -2.941 -8.391 -19.75 1 92.56 292 LEU B O 1
ATOM 4484 N N . ARG B 1 293 ? -3.484 -9.273 -17.781 1 92.19 293 ARG B N 1
ATOM 4485 C CA . ARG B 1 293 ? -2.094 -9.586 -17.469 1 92.19 293 ARG B CA 1
ATOM 4486 C C . ARG B 1 293 ? -1.517 -10.586 -18.453 1 92.19 293 ARG B C 1
ATOM 4488 O O . ARG B 1 293 ? -0.397 -10.414 -18.938 1 92.19 293 ARG B O 1
ATOM 4495 N N . ASN B 1 294 ? -2.227 -11.641 -18.734 1 92.75 294 ASN B N 1
ATOM 4496 C CA . ASN B 1 294 ? -1.778 -12.664 -19.672 1 92.75 294 ASN B CA 1
ATOM 4497 C C . ASN B 1 294 ? -1.606 -12.109 -21.078 1 92.75 294 ASN B C 1
ATOM 4499 O O . ASN B 1 294 ? -0.606 -12.383 -21.734 1 92.75 294 ASN B O 1
ATOM 4503 N N . GLY B 1 295 ? -2.611 -11.422 -21.5 1 92.5 295 GLY B N 1
ATOM 4504 C CA . GLY B 1 295 ? -2.549 -10.828 -22.828 1 92.5 295 GLY B CA 1
ATOM 4505 C C . GLY B 1 295 ? -1.374 -9.891 -23 1 92.5 295 GLY B C 1
ATOM 4506 O O . GLY B 1 295 ? -0.707 -9.914 -24.047 1 92.5 295 GLY B O 1
ATOM 4507 N N . LEU B 1 296 ? -1.121 -9.023 -22.016 1 92 296 LEU B N 1
ATOM 4508 C CA . LEU B 1 296 ? 0.018 -8.117 -22.078 1 92 296 LEU B CA 1
ATOM 4509 C C . LEU B 1 296 ? 1.332 -8.891 -22.094 1 92 296 LEU B C 1
ATOM 4511 O O . LEU B 1 296 ? 2.254 -8.547 -22.828 1 92 296 LEU B O 1
ATOM 4515 N N . ASN B 1 297 ? 1.328 -9.883 -21.297 1 90.12 297 ASN B N 1
ATOM 4516 C CA . ASN B 1 297 ? 2.514 -10.727 -21.25 1 90.12 297 ASN B CA 1
ATOM 4517 C C . ASN B 1 297 ? 2.762 -11.406 -22.594 1 90.12 297 ASN B C 1
ATOM 4519 O O . ASN B 1 297 ? 3.895 -11.445 -23.078 1 90.12 297 ASN B O 1
ATOM 4523 N N . MET B 1 298 ? 1.806 -11.914 -23.172 1 90.75 298 MET B N 1
ATOM 4524 C CA . MET B 1 298 ? 1.913 -12.609 -24.453 1 90.75 298 MET B CA 1
ATOM 4525 C C . MET B 1 298 ? 2.352 -11.656 -25.562 1 90.75 298 MET B C 1
ATOM 4527 O O . MET B 1 298 ? 3.004 -12.062 -26.516 1 90.75 298 MET B O 1
ATOM 4531 N N . ASN B 1 299 ? 2.035 -10.398 -25.422 1 91.5 299 ASN B N 1
ATOM 4532 C CA . ASN B 1 299 ? 2.404 -9.398 -26.422 1 91.5 299 ASN B CA 1
ATOM 4533 C C . ASN B 1 299 ? 3.75 -8.758 -26.094 1 91.5 299 ASN B C 1
ATOM 4535 O O . ASN B 1 299 ? 4.086 -7.703 -26.641 1 91.5 299 ASN B O 1
ATOM 4539 N N . GLY B 1 300 ? 4.449 -9.305 -25.078 1 89.69 300 GLY B N 1
ATOM 4540 C CA . GLY B 1 300 ? 5.805 -8.867 -24.781 1 89.69 300 GLY B CA 1
ATOM 4541 C C . GLY B 1 300 ? 5.855 -7.617 -23.922 1 89.69 300 GLY B C 1
ATOM 4542 O O . GLY B 1 300 ? 6.891 -6.949 -23.859 1 89.69 300 GLY B O 1
ATOM 4543 N N . VAL B 1 301 ? 4.812 -7.309 -23.375 1 90.31 301 VAL B N 1
ATOM 4544 C CA . VAL B 1 301 ? 4.781 -6.125 -22.516 1 90.31 301 VAL B CA 1
ATOM 4545 C C . VAL B 1 301 ? 5.406 -6.453 -21.156 1 90.31 301 VAL B C 1
ATOM 4547 O O . VAL B 1 301 ? 5.086 -7.477 -20.547 1 90.31 301 VAL B O 1
ATOM 4550 N N . SER B 1 302 ? 6.355 -5.605 -20.703 1 89.5 302 SER B N 1
ATOM 4551 C CA . SER B 1 302 ? 7.078 -5.84 -19.453 1 89.5 302 SER B CA 1
ATOM 4552 C C . SER B 1 302 ? 6.145 -5.781 -18.25 1 89.5 302 SER B C 1
ATOM 4554 O O . SER B 1 302 ? 5.035 -5.254 -18.344 1 89.5 302 SER B O 1
ATOM 4556 N N . SER B 1 303 ? 6.598 -6.359 -17.156 1 84.62 303 SER B N 1
ATOM 4557 C CA . SER B 1 303 ? 5.836 -6.336 -15.914 1 84.62 303 SER B CA 1
ATOM 4558 C C . SER B 1 303 ? 5.695 -4.914 -15.383 1 84.62 303 SER B C 1
ATOM 4560 O O . SER B 1 303 ? 4.711 -4.594 -14.711 1 84.62 303 SER B O 1
ATOM 4562 N N . PHE B 1 304 ? 6.613 -4.031 -15.773 1 88.69 304 PHE B N 1
ATOM 4563 C CA . PHE B 1 304 ? 6.559 -2.645 -15.32 1 88.69 304 PHE B CA 1
ATOM 4564 C C . PHE B 1 304 ? 5.383 -1.911 -15.953 1 88.69 304 PHE B C 1
ATOM 4566 O O . PHE B 1 304 ? 4.645 -1.201 -15.266 1 88.69 304 PHE B O 1
ATOM 4573 N N . VAL B 1 305 ? 5.211 -2.166 -17.25 1 90.69 305 VAL B N 1
ATOM 4574 C CA . VAL B 1 305 ? 4.098 -1.549 -17.953 1 90.69 305 VAL B CA 1
ATOM 4575 C C . VAL B 1 305 ? 2.775 -2.121 -17.453 1 90.69 305 VAL B C 1
ATOM 4577 O O . VAL B 1 305 ? 1.772 -1.408 -17.375 1 90.69 305 VAL B O 1
ATOM 4580 N N . GLN B 1 306 ? 2.795 -3.402 -17.125 1 88.31 306 GLN B N 1
ATOM 4581 C CA . GLN B 1 306 ? 1.597 -4.02 -16.562 1 88.31 306 GLN B CA 1
ATOM 4582 C C . GLN B 1 306 ? 1.193 -3.348 -15.258 1 88.31 306 GLN B C 1
ATOM 4584 O O . GLN B 1 306 ? 0.006 -3.154 -14.992 1 88.31 306 GLN B O 1
ATOM 4589 N N . MET B 1 307 ? 2.195 -2.988 -14.438 1 87.12 307 MET B N 1
ATOM 4590 C CA . MET B 1 307 ? 1.933 -2.27 -13.188 1 87.12 307 MET B CA 1
ATOM 4591 C C . MET B 1 307 ? 1.23 -0.944 -13.461 1 87.12 307 MET B C 1
ATOM 4593 O O . MET B 1 307 ? 0.293 -0.574 -12.758 1 87.12 307 MET B O 1
ATOM 4597 N N . ILE B 1 308 ? 1.707 -0.26 -14.484 1 91.88 308 ILE B N 1
ATOM 4598 C CA . ILE B 1 308 ? 1.123 1.021 -14.867 1 91.88 308 ILE B CA 1
ATOM 4599 C C . ILE B 1 308 ? -0.32 0.815 -15.32 1 91.88 308 ILE B C 1
ATOM 4601 O O . ILE B 1 308 ? -1.227 1.518 -14.867 1 91.88 308 ILE B O 1
ATOM 4605 N N . VAL B 1 309 ? -0.527 -0.178 -16.156 1 90.81 309 VAL B N 1
ATOM 4606 C CA . VAL B 1 309 ? -1.842 -0.442 -16.734 1 90.81 309 VAL B CA 1
ATOM 4607 C C . VAL B 1 309 ? -2.82 -0.836 -15.633 1 90.81 309 VAL B C 1
ATOM 4609 O O . VAL B 1 309 ? -3.953 -0.349 -15.594 1 90.81 309 VAL B O 1
ATOM 4612 N N . ILE B 1 310 ? -2.404 -1.699 -14.734 1 86.25 310 ILE B N 1
ATOM 4613 C CA . ILE B 1 310 ? -3.271 -2.143 -13.648 1 86.25 310 ILE B CA 1
ATOM 4614 C C . ILE B 1 310 ? -3.605 -0.962 -12.734 1 86.25 310 ILE B C 1
ATOM 4616 O O . ILE B 1 310 ? -4.746 -0.82 -12.289 1 86.25 310 ILE B O 1
ATOM 4620 N N . GLY B 1 311 ? -2.58 -0.169 -12.438 1 88.44 311 GLY B N 1
ATOM 4621 C CA . GLY B 1 311 ? -2.844 1.046 -11.688 1 88.44 311 GLY B CA 1
ATOM 4622 C C . GLY B 1 311 ? -3.895 1.932 -12.328 1 88.44 311 GLY B C 1
ATOM 4623 O O . GLY B 1 311 ? -4.809 2.41 -11.648 1 88.44 311 GLY B O 1
ATOM 4624 N N . LEU B 1 312 ? -3.783 2.098 -13.633 1 92.81 312 LEU B N 1
ATOM 4625 C CA . LEU B 1 312 ? -4.746 2.91 -14.367 1 92.81 312 LEU B CA 1
ATOM 4626 C C . LEU B 1 312 ? -6.121 2.256 -14.375 1 92.81 312 LEU B C 1
ATOM 4628 O O . LEU B 1 312 ? -7.141 2.943 -14.266 1 92.81 312 LEU B O 1
ATOM 4632 N N . VAL B 1 313 ? -6.152 0.938 -14.492 1 87.88 313 VAL B N 1
ATOM 4633 C CA . VAL B 1 313 ? -7.414 0.201 -14.484 1 87.88 313 VAL B CA 1
ATOM 4634 C C . VAL B 1 313 ? -8.125 0.402 -13.148 1 87.88 313 VAL B C 1
ATOM 4636 O O . VAL B 1 313 ? -9.336 0.597 -13.102 1 87.88 313 VAL B O 1
ATOM 4639 N N . ILE B 1 314 ? -7.371 0.365 -12.047 1 85.25 314 ILE B N 1
ATOM 4640 C CA . ILE B 1 314 ? -7.938 0.563 -10.719 1 85.25 314 ILE B CA 1
ATOM 4641 C C . ILE B 1 314 ? -8.539 1.965 -10.617 1 85.25 314 ILE B C 1
ATOM 4643 O O . ILE B 1 314 ? -9.68 2.129 -10.188 1 85.25 314 ILE B O 1
ATOM 4647 N N . ILE B 1 315 ? -7.805 2.945 -11.055 1 90.31 315 ILE B N 1
ATOM 4648 C CA . ILE B 1 315 ? -8.227 4.34 -10.977 1 90.31 315 ILE B CA 1
ATOM 4649 C C . ILE B 1 315 ? -9.492 4.539 -11.805 1 90.31 315 ILE B C 1
ATOM 4651 O O . ILE B 1 315 ? -10.469 5.121 -11.32 1 90.31 315 ILE B O 1
ATOM 4655 N N . VAL B 1 316 ? -9.5 3.994 -12.984 1 89.81 316 VAL B N 1
ATOM 4656 C CA . VAL B 1 316 ? -10.633 4.184 -13.891 1 89.81 316 VAL B CA 1
ATOM 4657 C C . VAL B 1 316 ? -11.844 3.416 -13.359 1 89.81 316 VAL B C 1
ATOM 4659 O O . VAL B 1 316 ? -12.961 3.943 -13.336 1 89.81 316 VAL B O 1
ATOM 4662 N N . ALA B 1 317 ? -11.625 2.203 -12.922 1 85.75 317 ALA B N 1
ATOM 4663 C CA . ALA B 1 317 ? -12.727 1.37 -12.438 1 85.75 317 ALA B CA 1
ATOM 4664 C C . ALA B 1 317 ? -13.375 1.983 -11.203 1 85.75 317 ALA B C 1
ATOM 4666 O O . ALA B 1 317 ? -14.609 2.027 -11.102 1 85.75 317 ALA B O 1
ATOM 4667 N N . VAL B 1 318 ? -12.578 2.438 -10.289 1 85.56 318 VAL B N 1
ATOM 4668 C CA . VAL B 1 318 ? -13.109 3.012 -9.062 1 85.56 318 VAL B CA 1
ATOM 4669 C C . VAL B 1 318 ? -13.758 4.363 -9.352 1 85.56 318 VAL B C 1
ATOM 4671 O O . VAL B 1 318 ? -14.766 4.723 -8.75 1 85.56 318 VAL B O 1
ATOM 4674 N N . SER B 1 319 ? -13.156 5.105 -10.289 1 87.5 319 SER B N 1
ATOM 4675 C CA . SER B 1 319 ? -13.734 6.387 -10.672 1 87.5 319 SER B CA 1
ATOM 4676 C C . SER B 1 319 ? -15.125 6.203 -11.273 1 87.5 319 SER B C 1
ATOM 4678 O O . SER B 1 319 ? -16.031 6.984 -10.992 1 87.5 319 SER B O 1
ATOM 4680 N N . LEU B 1 320 ? -15.281 5.25 -12.062 1 83.19 320 LEU B N 1
ATOM 4681 C CA . LEU B 1 320 ? -16.578 4.973 -12.672 1 83.19 320 LEU B CA 1
ATOM 4682 C C . LEU B 1 320 ? -17.594 4.531 -11.625 1 83.19 320 LEU B C 1
ATOM 4684 O O . LEU B 1 320 ? -18.766 4.891 -11.703 1 83.19 320 LEU B O 1
ATOM 4688 N N . ASP B 1 321 ? -17.125 3.732 -10.656 1 79.94 321 ASP B N 1
ATOM 4689 C CA . ASP B 1 321 ? -18 3.303 -9.57 1 79.94 321 ASP B CA 1
ATOM 4690 C C . ASP B 1 321 ? -18.484 4.496 -8.75 1 79.94 321 ASP B C 1
ATOM 4692 O O . ASP B 1 321 ? -19.656 4.566 -8.367 1 79.94 321 ASP B O 1
ATOM 4696 N N . GLN B 1 322 ? -17.594 5.391 -8.516 1 81.5 322 GLN B N 1
ATOM 4697 C CA . GLN B 1 322 ? -17.922 6.555 -7.699 1 81.5 322 GLN B CA 1
ATOM 4698 C C . GLN B 1 322 ? -18.875 7.488 -8.438 1 81.5 322 GLN B C 1
ATOM 4700 O O . GLN B 1 322 ? -19.766 8.086 -7.82 1 81.5 322 GLN B O 1
ATOM 4705 N N . LEU B 1 323 ? -18.672 7.676 -9.727 1 78.62 323 LEU B N 1
ATOM 4706 C CA . LEU B 1 323 ? -19.547 8.531 -10.523 1 78.62 323 LEU B CA 1
ATOM 4707 C C . LEU B 1 323 ? -20.953 7.965 -10.578 1 78.62 323 LEU B C 1
ATOM 4709 O O . LEU B 1 323 ? -21.938 8.719 -10.555 1 78.62 323 LEU B O 1
ATOM 4713 N N . ARG B 1 324 ? -21.016 6.727 -10.594 1 75.38 324 ARG B N 1
ATOM 4714 C CA . ARG B 1 324 ? -22.312 6.07 -10.633 1 75.38 324 ARG B CA 1
ATOM 4715 C C . ARG B 1 324 ? -23.047 6.219 -9.305 1 75.38 324 ARG B C 1
ATOM 4717 O O . ARG B 1 324 ? -24.266 6.422 -9.281 1 75.38 324 ARG B O 1
ATOM 4724 N N . GLN B 1 325 ? -22.281 6.117 -8.227 1 75.31 325 GLN B N 1
ATOM 4725 C CA . GLN B 1 325 ? -22.875 6.23 -6.898 1 75.31 325 GLN B CA 1
ATOM 4726 C C . GLN B 1 325 ? -23.328 7.66 -6.617 1 75.31 325 GLN B C 1
ATOM 4728 O O . GLN B 1 325 ? -24.328 7.875 -5.949 1 75.31 325 GLN B O 1
ATOM 4733 N N . SER B 1 326 ? -22.562 8.578 -7.117 1 73 326 SER B N 1
ATOM 4734 C CA . SER B 1 326 ? -22.922 9.984 -6.898 1 73 326 SER B CA 1
ATOM 4735 C C . SER B 1 326 ? -24.188 10.359 -7.66 1 73 326 SER B C 1
ATOM 4737 O O . SER B 1 326 ? -24.984 11.156 -7.176 1 73 326 SER B O 1
ATOM 4739 N N . LYS B 1 327 ? -24.391 9.867 -8.781 1 67.44 327 LYS B N 1
ATOM 4740 C CA . LYS B 1 327 ? -25.578 10.148 -9.578 1 67.44 327 LYS B CA 1
ATOM 4741 C C . LYS B 1 327 ? -26.828 9.57 -8.922 1 67.44 327 LYS B C 1
ATOM 4743 O O . LYS B 1 327 ? -27.906 10.156 -9.008 1 67.44 327 LYS B O 1
ATOM 4748 N N . LYS B 1 328 ? -26.609 8.531 -8.242 1 64.19 328 LYS B N 1
ATOM 4749 C CA . LYS B 1 328 ? -27.734 7.922 -7.531 1 64.19 328 LYS B CA 1
ATOM 4750 C C . LYS B 1 328 ? -28.172 8.789 -6.359 1 64.19 328 LYS B C 1
ATOM 4752 O O . LYS B 1 328 ? -29.375 8.898 -6.082 1 64.19 328 LYS B O 1
ATOM 4757 N N . LEU B 1 329 ? -27.156 9.344 -5.742 1 59.69 329 LEU B N 1
ATOM 4758 C CA . LEU B 1 329 ? -27.469 10.18 -4.59 1 59.69 329 LEU B CA 1
ATOM 4759 C C . LEU B 1 329 ? -28.078 11.508 -5.031 1 59.69 329 LEU B C 1
ATOM 4761 O O . LEU B 1 329 ? -28.891 12.094 -4.309 1 59.69 329 LEU B O 1
ATOM 4765 N N . GLY B 1 330 ? -27.656 12.062 -6.141 1 53.12 330 GLY B N 1
ATOM 4766 C CA . GLY B 1 330 ? -28.203 13.305 -6.652 1 53.12 330 GLY B CA 1
ATOM 4767 C C . GLY B 1 330 ? -29.625 13.164 -7.156 1 53.12 330 GLY B C 1
ATOM 4768 O O . GLY B 1 330 ? -30.344 14.156 -7.273 1 53.12 330 GLY B O 1
ATOM 4769 N N . LYS B 1 331 ? -30.016 12.055 -7.547 1 49 331 LYS B N 1
ATOM 4770 C CA . LYS B 1 331 ? -31.406 11.875 -8 1 49 331 LYS B CA 1
ATOM 4771 C C . LYS B 1 331 ? -32.344 11.617 -6.82 1 49 331 LYS B C 1
ATOM 4773 O O . LYS B 1 331 ? -33.562 11.648 -6.977 1 49 331 LYS B O 1
ATOM 4778 N N . LYS B 1 332 ? -31.828 11.375 -5.723 1 43.81 332 LYS B N 1
ATOM 4779 C CA . LYS B 1 332 ? -32.75 11.297 -4.609 1 43.81 332 LYS B CA 1
ATOM 4780 C C . LYS B 1 332 ? -32.969 12.664 -3.971 1 43.81 332 LYS B C 1
ATOM 4782 O O . LYS B 1 332 ? -32.031 13.438 -3.82 1 43.81 332 LYS B O 1
#

Nearest PDB structures (foldseek):
  2nq2-assembly1_A  TM=4.993E-01  e=1.389E-02  Haemophilus influenzae
  2nq2-assembly1_B  TM=5.188E-01  e=1.017E-02  Haemophilus influenzae
  5b58-assembly1_B  TM=4.358E-01  e=4.231E-02  Burkholderia cenocepacia J2315
  5c6n-assembly1_A  TM=1.828E-01  e=2.790E+00  Halalkalibacterium halodurans C-125
  2nq2-assembly1_B  TM=5.186E-01  e=9.297E-03  Haemophilus influenzae

Radius of gyration: 25.79 Å; Cα contacts (8 Å, |Δi|>4): 1365; chains: 2; bounding box: 85×74×63 Å

Foldseek 3Di:
DDPVVVLVVLQVVLLVLLVVLLVVLVVVFVCCPPLVNVLQLLLQLLLLLLLLLLQLLLLQLLAAALQLLLLLLLLLLQLLVCQVVPDDNVVSLVVSLVSLLVLLLQLLCCCQVVVDHSVVSNVVSNCVSLVVSCVVCVQDKRADGDLVLQCQQQPADPFDFDQDPVRDTDRPRSHRRNSSVVSVVVLVVSLCCLPPNPLNVLSLVSLVPVVVSVVVPDPSSVSSSVSSSSSSSSSSNSSSNVCSNVSIRGSPGSPCSSLSSLQLFLSLPRASSHNDGGSVSSSSSSSSLSSLVSSCVSSPHDVVVNVVVSVVSSVVSNVVNVVVVVVVVVVD/DDPVVVLVVLQVVLLVLLVVLLVVLVVVFVCCPPLVNVLQLLLQLLLLLLLLLLQLLLLQLLAAALQLLLLLLLLLLQLLVCQVVPDDNVVSLVVSLVSLLVLLLQLLCCCQVVVDHSVVSNVVSNCVSLVVSCVVCVQDKRADGDLVLQCQQQPADPFDFDQDPVRDTDRPRSHRRNSSVVSVVVLVVSLCCLPPNPLNVLSLVSLVPVVVSVVVPDPSSVSSSVSSSSSSSSSSNSSSNVCSNVSIRGSPGRPCSSLSSLQLFLSLPRASSHNDGGSVSSSSSSSSLSSLVSSCVSSVHDVVVNVVVSVVSSVVSNVVNVVVVVVVVVVD

Secondary structure (DSSP, 8-state):
--HHHHHHHHHHHHHHHHHHHHHHHHHH-TTTTSHHHHHHHHHHHHHHHHHHHHHHHHHHTT---TTHHHHHHHHHHHHHHHHHTT--HHHHHHHHHHHHHHHHHHHHHHHHTS---HHHHHHHHHHHHHHHHHHHHTT--B----GGGGHHHH-EET-EEEE-TTSSEEEEE--EEHHHHHHHHHHHHHHHHHHHSHHHHHHHHHHH-HHHHHHTT--HHHHHHHHHHHHHHHHHHHHHHHHHHHTSB-TTTTTTHHHHHHHHHHHTT--TTSS---HHHHHHHHHHHHHHHHHHHHTT--HHHHHHHHHHHHHHHHHHHHHHHHHHHHT-/--HHHHHHHHHHHHHHHHHHHHHHHHHH-TTTTSHHHHHHHHHHHHHHHHHHHHHHHHHHTT---TTHHHHHHHHHHHHHHHHHTT--HHHHHHHHHHHHHHHHHHHHHHHHTS---HHHHHHHHHHHHHHHHHHHHTT--B----GGGGHHHH-EET-EEEE-TTSSEEEEE--EEHHHHHHHHHHHHHHHHHHHSHHHHHHHHHHH-HHHHHHTT--HHHHHHHHHHHHHHHHHHHHHHHHHHHTSB-TTTTTTHHHHHHHHHHHTT--TTSS---HHHHHHHHHHHHHHHHHHHHTT--HHHHHHHHHHHHHHHHHHHHHHHHHHHH--

Organism: Glaesserella parasuis serovar 5 (strain SH0165) (NCBI:txid557723)